Protein AF-A0A519GVX1-F1 (afdb_monomer)

Solvent-accessible surface area (backbone atoms only — not comparable to full-atom values): 22639 Å² total; per-residue (Å²): 142,79,84,81,79,79,85,72,70,82,74,83,69,56,98,83,60,52,58,26,37,29,51,47,57,59,73,76,91,38,44,67,41,54,50,31,50,43,53,43,35,50,73,73,62,33,38,70,44,66,89,63,99,80,67,61,100,68,69,56,72,67,56,58,52,56,52,53,74,68,34,62,33,37,33,38,46,47,58,36,72,45,60,69,58,54,94,96,49,95,58,20,61,56,57,53,54,54,64,73,36,76,87,39,61,39,41,38,40,34,43,46,89,49,95,74,45,32,69,69,32,51,56,49,52,51,53,52,68,73,39,92,79,48,54,76,46,76,33,72,50,38,68,56,43,30,53,54,50,49,54,49,52,53,50,53,50,52,55,47,56,63,46,66,74,49,86,86,66,102,66,78,98,63,61,54,58,75,80,72,95,61,80,91,76,96,49,66,65,61,38,50,55,50,48,55,47,60,70,37,85,83,44,36,29,36,30,38,33,35,65,87,90,48,48,51,66,58,50,50,41,52,44,48,48,53,42,34,75,73,70,42,45,40,30,41,25,75,35,82,85,60,90,49,44,84,51,50,62,57,43,45,24,54,38,70,70,50,78,86,77,83,83,62,64,62,68,58,56,44,38,63,71,37,32,88,36,63,30,41,40,34,38,34,56,41,57,87,36,56,87,32,45,62,60,56,52,47,46,42,69,70,5,82,46,33,29,37,44,32,24,22,68,55,84,81,86,51,94,62,57,41,79,42,80,50,66,70,80,83,72,78,78,90,72,86,80,93,76,91,76,90,77,85,87,85,89,83,86,88,84,89,81,90,79,87,86,83,83,88,77,82,88,78,92,77,83,89,88,81,135

Nearest PDB structures (foldseek):
  7dfv-assembly1_B  TM=3.657E-01  e=6.175E-07  Arabidopsis thaliana
  5v8s-assembly1_A  TM=5.474E-01  e=9.902E-03  Thermotoga maritima MSB8
  1vme-assembly1_B  TM=5.497E-01  e=1.050E-02  Thermotoga maritima
  3lk6-assembly1_A  TM=5.459E-01  e=1.113E-02  Bacillus subtilis
  7xoz-assembly1_B  TM=6.370E-01  e=5.758E-02  Arabidopsis thaliana

Radius of gyration: 28.65 Å; Cα contacts (8 Å, |Δi|>4): 470; chains: 1; bounding box: 69×92×84 Å

Foldseek 3Di:
DDDDDDPDQDDDDDPPDFAEEEEQDDAPPCVLQVVLLCVLCVVVVHHYDYDHDPPDPDDPPVVLLVSLVSHAAYEYEEEADQADADVVGPGHPNLVSVVSCPVHAYEYEYEPDRPRHDVVVVVSVVVVVVPPRYHYYYDHGNVRSNVVSNVVVVVVVVVVVVCSQPRDDCDPQQAQQRDDPDDDPPCPVVLVVVLVLVVDLLLQEEEAAEDPPLCLSVSLSVNQNVCRVVVAHEFEQECPVPPELVCSLVSLCVRLVHDDPPPDDSLVSSLVSQAPGLYEYEYEECANNLVNLVSVVVSCVSRSNHGYYYYYNDDSPDPSYDYDYRDHDDDPPPDDDDDDDDDDDDDDDDDDDDDDDDDDDDDDDDDDDDD

Sequence (371 aa):
MIIPMDAARPPIRTPDQRIRVFVSSTLKELEPERRAVRDVIERLRLAPVMFELGASAHPPRDLYRSYLAQSDIFVGVYWERYGWVAPNEDISGLEDEYHLSAGLPSLIYIKEPAPNREPRLQALLSRIRDDDRTSYKTFTGPDDLAELLAGDIATLLAERFDAGIIPNSPVPRGSGVPAPYSALIGREAEREEVDDLLAAPENRIVTLLGPGGVGKSRLAIEVATACAARGRHVAFAALESVSSPERVITAIARALGVRDTGDEPLERKVAAAVHDSDLLLVIDNMEHLLPATDTLVSLVTDAPRLQLLVTSRSPLRVRAERVYAVEPLPTPAAGSDDVTVASSGSRSTLHSMVRLSARCRSGRSRAPLTS

Mean predicted aligned error: 19.38 Å

Secondary structure (DSSP, 8-state):
--PPP--PPPP---TT-PPEEEEEE-TTTTHHHHHHHHHHHHHTT-EEE---TTS-SS--HHHHHHHHHT-SEEEEEESS------TT-SS-HHHHHHHHTTTS-EEEEEES--TT--HHHHHHHHHHHT-TTSEEEEESSHHHHHHHHHHHHHHHHHHHHHHHTS-----SS---PPPPSS---S-HHHHHHHHHHHHSTT--EEEEE--TTS-HHHHHHHHHHHHHHTT-EEEEEE-TT--SGGGHHHHHHHHTTPPP-SSS-HHHHHHHHHTTS-EEEEEE-GGG-GGGHHHHHHHHHH-TTEEEEEEESS----TTEEEEE-PPPPPPP--S------------------------------PPP--

Structure (mmCIF, N/CA/C/O backbone):
data_AF-A0A519GVX1-F1
#
_entry.id   AF-A0A519GVX1-F1
#
loop_
_atom_site.group_PDB
_atom_site.id
_atom_site.type_symbol
_atom_site.label_atom_id
_atom_site.label_alt_id
_atom_site.label_comp_id
_atom_site.label_asym_id
_atom_site.label_entity_id
_atom_site.label_seq_id
_atom_site.pdbx_PDB_ins_code
_atom_site.Cartn_x
_atom_site.Cartn_y
_atom_site.Cartn_z
_atom_site.occupancy
_atom_site.B_iso_or_equiv
_atom_site.auth_seq_id
_atom_site.auth_comp_id
_atom_site.auth_asym_id
_atom_site.auth_atom_id
_atom_site.pdbx_PDB_model_num
ATOM 1 N N . MET A 1 1 ? -21.261 -34.211 -0.130 1.00 36.16 1 MET A N 1
ATOM 2 C CA . MET A 1 1 ? -20.491 -33.616 0.981 1.00 36.16 1 MET A CA 1
ATOM 3 C C . MET A 1 1 ? -19.039 -33.607 0.541 1.00 36.16 1 MET A C 1
ATOM 5 O O . MET A 1 1 ? -18.399 -34.646 0.580 1.00 36.16 1 MET A O 1
ATOM 9 N N . ILE A 1 2 ? -18.586 -32.498 -0.040 1.00 31.56 2 ILE A N 1
ATOM 10 C CA . ILE A 1 2 ? -17.225 -32.342 -0.563 1.00 31.56 2 ILE A CA 1
ATOM 11 C C . ILE A 1 2 ? -16.683 -31.085 0.108 1.00 31.56 2 ILE A C 1
ATOM 13 O O . ILE A 1 2 ? -17.213 -29.998 -0.101 1.00 31.56 2 ILE A O 1
ATOM 17 N N . ILE A 1 3 ? -15.705 -31.275 0.987 1.00 31.64 3 ILE A N 1
ATOM 18 C CA . ILE A 1 3 ? -14.955 -30.209 1.652 1.00 31.64 3 ILE A CA 1
ATOM 19 C C . ILE A 1 3 ? -13.986 -29.654 0.596 1.00 31.64 3 ILE A C 1
ATOM 21 O O . ILE A 1 3 ? -13.198 -30.446 0.073 1.00 31.64 3 ILE A O 1
ATOM 25 N N . PRO A 1 4 ? -14.033 -28.364 0.213 1.00 35.16 4 PRO A N 1
ATOM 26 C CA . PRO A 1 4 ? -13.034 -27.823 -0.693 1.00 35.16 4 PRO A CA 1
ATOM 27 C C . PRO A 1 4 ? -11.717 -27.619 0.058 1.00 35.16 4 PRO A C 1
ATOM 29 O O . PRO A 1 4 ? -11.695 -27.212 1.220 1.00 35.16 4 PRO A O 1
ATOM 32 N N . MET A 1 5 ? -10.635 -27.973 -0.632 1.00 31.78 5 MET A N 1
ATOM 33 C CA . MET A 1 5 ? -9.272 -27.947 -0.130 1.00 31.78 5 MET A CA 1
ATOM 34 C C . MET A 1 5 ? -8.812 -26.534 0.230 1.00 31.78 5 MET A C 1
ATOM 36 O O . MET A 1 5 ? -9.075 -25.563 -0.475 1.00 31.78 5 MET A O 1
ATOM 40 N N . ASP A 1 6 ? -8.097 -26.515 1.345 1.00 31.17 6 ASP A N 1
ATOM 41 C CA . ASP A 1 6 ? -7.309 -25.460 1.963 1.00 31.17 6 ASP A CA 1
ATOM 42 C C . ASP A 1 6 ? -6.640 -24.508 0.951 1.00 31.17 6 ASP A C 1
ATOM 44 O O . ASP A 1 6 ? -5.798 -24.911 0.143 1.00 31.17 6 ASP A O 1
ATOM 48 N N . ALA A 1 7 ? -7.009 -23.225 1.007 1.00 33.72 7 ALA A N 1
ATOM 49 C CA . ALA A 1 7 ? -6.272 -22.151 0.355 1.00 33.72 7 ALA A CA 1
ATOM 50 C C . ALA A 1 7 ? -4.971 -21.943 1.1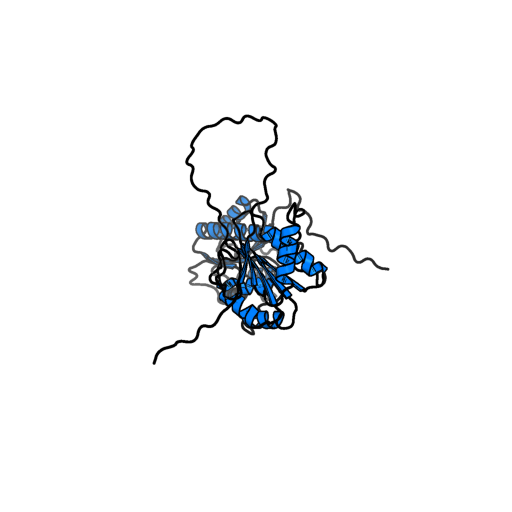41 1.00 33.72 7 ALA A C 1
ATOM 52 O O . ALA A 1 7 ? -4.904 -21.134 2.068 1.00 33.72 7 ALA A O 1
ATOM 53 N N . ALA A 1 8 ? -3.962 -22.743 0.798 1.00 30.81 8 ALA A N 1
ATOM 54 C CA . ALA A 1 8 ? -2.671 -22.768 1.462 1.00 30.81 8 ALA A CA 1
ATOM 55 C C . ALA A 1 8 ? -2.105 -21.347 1.625 1.00 30.81 8 ALA A C 1
ATOM 57 O O . ALA A 1 8 ? -1.844 -20.644 0.645 1.00 30.81 8 ALA A O 1
ATOM 58 N N . ARG A 1 9 ? -1.880 -20.940 2.882 1.00 30.73 9 ARG A N 1
ATOM 59 C CA . ARG A 1 9 ? -0.964 -19.840 3.217 1.00 30.73 9 ARG A CA 1
ATOM 60 C C . ARG A 1 9 ? 0.348 -20.044 2.445 1.00 30.73 9 ARG A C 1
ATOM 62 O O . ARG A 1 9 ? 0.789 -21.193 2.346 1.00 30.73 9 ARG A O 1
ATOM 69 N N . PRO A 1 10 ? 1.009 -18.982 1.944 1.00 40.16 10 PRO A N 1
ATOM 70 C CA . PRO A 1 10 ? 2.346 -19.142 1.390 1.00 40.16 10 PRO A CA 1
ATOM 71 C C . PRO A 1 10 ? 3.224 -19.821 2.455 1.00 40.16 10 PRO A C 1
ATOM 73 O O . PRO A 1 10 ? 3.198 -19.398 3.617 1.00 40.16 10 PRO A O 1
ATOM 76 N N . PRO A 1 11 ? 3.925 -20.914 2.108 1.00 40.06 11 PRO A N 1
ATOM 77 C CA . PRO A 1 11 ? 4.684 -21.686 3.077 1.00 40.06 11 PRO A CA 1
ATOM 78 C C . PRO A 1 11 ? 5.710 -20.775 3.747 1.00 40.06 11 PRO A C 1
ATOM 80 O O . PRO A 1 11 ? 6.379 -19.981 3.081 1.00 40.06 11 PRO A O 1
ATOM 83 N N . ILE A 1 12 ? 5.819 -20.887 5.073 1.00 41.97 12 ILE A N 1
ATOM 84 C CA . ILE A 1 12 ? 6.896 -20.254 5.832 1.00 41.97 12 ILE A CA 1
ATOM 85 C C . ILE A 1 12 ? 8.200 -20.729 5.199 1.00 41.97 12 ILE A C 1
ATOM 87 O O . ILE A 1 12 ? 8.496 -21.925 5.196 1.00 41.97 12 ILE A O 1
ATOM 91 N N . ARG A 1 13 ? 8.944 -19.787 4.619 1.00 52.72 13 ARG A N 1
ATOM 92 C CA . ARG A 1 13 ? 10.215 -20.086 3.978 1.00 52.72 13 ARG A CA 1
ATOM 93 C C . ARG A 1 13 ? 11.194 -20.564 5.032 1.00 52.72 13 ARG A C 1
ATOM 95 O O . ARG A 1 13 ? 11.419 -19.886 6.034 1.00 52.72 13 ARG A O 1
ATOM 102 N N . THR A 1 14 ? 11.748 -21.750 4.825 1.00 42.41 14 THR A N 1
ATOM 103 C CA . THR A 1 14 ? 12.835 -22.252 5.660 1.00 42.41 14 THR A CA 1
ATOM 104 C C . THR A 1 14 ? 14.059 -21.329 5.502 1.00 42.41 14 THR A C 1
ATOM 106 O O . THR A 1 14 ? 14.162 -20.625 4.494 1.00 42.41 14 THR A O 1
ATOM 109 N N . PRO A 1 15 ? 14.986 -21.263 6.477 1.00 43.53 15 PRO A N 1
ATOM 110 C CA . PRO A 1 15 ? 16.114 -20.313 6.466 1.00 43.53 15 PRO A CA 1
ATOM 111 C C . PRO A 1 15 ? 17.007 -20.352 5.206 1.00 43.53 15 PRO A C 1
ATOM 113 O O . PRO A 1 15 ? 17.762 -19.420 4.938 1.00 43.53 15 PRO A O 1
ATOM 116 N N . ASP A 1 16 ? 16.927 -21.431 4.432 1.00 52.19 16 ASP A N 1
ATOM 117 C CA . ASP A 1 16 ? 17.610 -21.694 3.166 1.00 52.19 16 ASP A CA 1
ATOM 118 C C . ASP A 1 16 ? 16.878 -21.152 1.917 1.00 52.19 16 ASP A C 1
ATOM 120 O O . ASP A 1 16 ? 17.484 -21.027 0.850 1.00 52.19 16 ASP A O 1
ATOM 124 N N . GLN A 1 17 ? 15.607 -20.755 2.029 1.00 63.53 17 GLN A N 1
ATOM 125 C CA . GLN A 1 17 ? 14.786 -20.265 0.916 1.00 63.53 17 GLN A CA 1
ATOM 126 C C . GLN A 1 17 ? 14.894 -18.742 0.751 1.00 63.53 17 GLN A C 1
ATOM 128 O O . GLN A 1 17 ? 14.001 -17.971 1.111 1.00 63.53 17 GLN A O 1
ATOM 133 N N . ARG A 1 18 ? 16.012 -18.297 0.170 1.00 75.25 18 ARG A N 1
ATOM 134 C CA . ARG A 1 18 ? 16.233 -16.884 -0.183 1.00 75.25 18 ARG A CA 1
ATOM 135 C C . ARG A 1 18 ? 15.222 -16.399 -1.224 1.00 75.25 18 ARG A C 1
ATOM 137 O O . ARG A 1 18 ? 14.835 -17.146 -2.120 1.00 75.25 18 ARG A O 1
ATOM 144 N N . ILE A 1 19 ? 14.839 -15.126 -1.127 1.00 83.94 19 ILE A N 1
ATOM 145 C CA . ILE A 1 19 ? 14.047 -14.431 -2.153 1.00 83.94 19 ILE A CA 1
ATOM 146 C C . ILE A 1 19 ? 14.836 -14.411 -3.459 1.00 83.94 19 ILE A C 1
ATOM 148 O O . ILE A 1 19 ? 16.012 -14.045 -3.464 1.00 83.94 19 ILE A O 1
ATOM 152 N N . ARG A 1 20 ? 14.198 -14.822 -4.553 1.00 86.12 20 ARG A N 1
ATOM 153 C CA . ARG A 1 20 ? 14.829 -14.971 -5.867 1.00 86.12 20 ARG A CA 1
ATOM 154 C C . ARG A 1 20 ? 14.534 -13.750 -6.729 1.00 86.12 20 ARG A C 1
ATOM 156 O O . ARG A 1 20 ? 13.374 -13.409 -6.938 1.00 86.12 20 ARG A O 1
ATOM 163 N N . VAL A 1 21 ? 15.574 -13.096 -7.228 1.00 89.62 21 VAL A N 1
ATOM 164 C CA . VAL A 1 21 ? 15.459 -11.876 -8.035 1.00 89.62 21 VAL A CA 1
ATOM 165 C C . VAL A 1 21 ? 15.867 -12.199 -9.464 1.00 89.62 21 VAL A C 1
ATOM 167 O O . VAL A 1 21 ? 17.042 -12.468 -9.719 1.00 89.62 21 VAL A O 1
ATOM 170 N N . PHE A 1 22 ? 14.906 -12.189 -10.387 1.00 90.19 22 PHE A N 1
ATOM 171 C CA . PHE A 1 22 ? 15.174 -12.386 -11.809 1.00 90.19 22 PHE A CA 1
ATOM 172 C C . PHE A 1 22 ? 15.691 -11.094 -12.431 1.00 90.19 22 PHE A C 1
ATOM 174 O O . PHE A 1 22 ? 15.047 -10.055 -12.298 1.00 90.19 22 PHE A O 1
ATOM 181 N N . VAL A 1 23 ? 16.825 -11.160 -13.129 1.00 91.56 23 VAL A N 1
ATOM 182 C CA . VAL A 1 23 ? 17.435 -9.998 -13.788 1.00 91.56 23 VAL A CA 1
ATOM 183 C C . VAL A 1 23 ? 17.390 -10.166 -15.306 1.00 91.56 23 VAL A C 1
ATOM 185 O O . VAL A 1 23 ? 18.215 -10.876 -15.892 1.00 91.56 23 VAL A O 1
ATOM 188 N N . SER A 1 24 ? 16.455 -9.453 -15.932 1.00 91.25 24 SER A N 1
ATOM 189 C CA . SER A 1 24 ? 16.318 -9.311 -17.382 1.00 91.25 24 SER A CA 1
ATOM 190 C C . SER A 1 24 ? 17.213 -8.172 -17.867 1.00 91.25 24 SER A C 1
ATOM 192 O O . SER A 1 24 ? 16.920 -6.996 -17.637 1.00 91.25 24 SER A O 1
ATOM 194 N N . SER A 1 25 ? 18.295 -8.500 -18.571 1.00 90.94 25 SER A N 1
ATOM 195 C CA . SER A 1 25 ? 19.071 -7.511 -19.326 1.00 90.94 25 SER A CA 1
ATOM 196 C C . SER A 1 25 ? 19.936 -8.155 -20.399 1.00 90.94 25 SER A C 1
ATOM 198 O O . SER A 1 25 ? 20.261 -9.343 -20.355 1.00 90.94 25 SER A O 1
ATOM 200 N N . THR A 1 26 ? 20.352 -7.354 -21.373 1.00 86.56 26 THR A N 1
ATOM 201 C CA . THR A 1 26 ? 21.316 -7.754 -22.401 1.00 86.56 26 THR A CA 1
ATOM 202 C C . THR A 1 26 ? 22.677 -8.099 -21.795 1.00 86.56 26 THR A C 1
ATOM 204 O O . THR A 1 26 ? 23.233 -7.334 -21.010 1.00 86.56 26 THR A O 1
ATOM 207 N N . LEU A 1 27 ? 23.262 -9.224 -22.216 1.00 80.88 27 LEU A N 1
ATOM 208 C CA . LEU A 1 27 ? 24.473 -9.772 -21.593 1.00 80.88 27 LEU A CA 1
ATOM 209 C C . LEU A 1 27 ? 25.743 -8.932 -21.806 1.00 80.88 27 LEU A C 1
ATOM 211 O O . LEU A 1 27 ? 26.524 -8.786 -20.875 1.00 80.88 27 LEU A O 1
ATOM 215 N N . LYS A 1 28 ? 25.974 -8.423 -23.026 1.00 82.88 28 LYS A N 1
ATOM 216 C CA . LYS A 1 28 ? 27.250 -7.777 -23.394 1.00 82.88 28 LYS A CA 1
ATOM 217 C C . LYS A 1 28 ? 27.303 -6.278 -23.096 1.00 82.88 28 LYS A C 1
ATOM 219 O O . LYS A 1 28 ? 28.329 -5.799 -22.640 1.00 82.88 28 LYS A O 1
ATOM 224 N N . GLU A 1 29 ? 26.241 -5.527 -23.390 1.00 90.75 29 GLU A N 1
ATOM 225 C CA . GLU A 1 29 ? 26.292 -4.053 -23.314 1.00 90.75 29 GLU A CA 1
ATOM 226 C C . GLU A 1 29 ? 26.189 -3.507 -21.881 1.00 90.75 29 GLU A C 1
ATOM 228 O O . GLU A 1 29 ? 26.616 -2.387 -21.626 1.00 90.75 29 GLU A O 1
ATOM 233 N N . LEU A 1 30 ? 25.637 -4.306 -20.962 1.00 91.69 30 LEU A N 1
ATOM 234 C CA . LEU A 1 30 ? 25.383 -3.951 -19.563 1.00 91.69 30 LEU A CA 1
ATOM 235 C C . LEU A 1 30 ? 26.229 -4.799 -18.599 1.00 91.69 30 LEU A C 1
ATOM 237 O O . LEU A 1 30 ? 25.808 -5.067 -17.478 1.00 91.69 30 LEU A O 1
ATOM 241 N N . GLU A 1 31 ? 27.390 -5.310 -19.021 1.00 91.69 31 GLU A N 1
ATOM 242 C CA . GLU A 1 31 ? 28.213 -6.181 -18.166 1.00 91.69 31 GLU A CA 1
ATOM 243 C C . GLU A 1 31 ? 28.589 -5.531 -16.811 1.00 91.69 31 GLU A C 1
ATOM 245 O O . GLU A 1 31 ? 28.398 -6.187 -15.778 1.00 91.69 31 GLU A O 1
ATOM 250 N N . PRO A 1 32 ? 29.059 -4.265 -16.753 1.00 92.69 32 PRO A N 1
ATOM 251 C CA . PRO A 1 32 ? 29.350 -3.594 -15.482 1.00 92.69 32 PRO A CA 1
ATOM 252 C C . PRO A 1 32 ? 28.109 -3.445 -14.594 1.00 92.69 32 PRO A C 1
ATOM 254 O O . PRO A 1 32 ? 28.158 -3.724 -13.397 1.00 92.69 32 PRO A O 1
ATOM 257 N N . GLU A 1 33 ? 26.978 -3.067 -15.184 1.00 95.69 33 GLU A N 1
ATOM 258 C CA . GLU A 1 33 ? 25.699 -2.897 -14.498 1.00 95.69 33 GLU A CA 1
ATOM 259 C C . GLU A 1 33 ? 25.165 -4.225 -13.959 1.00 95.69 33 GLU A C 1
ATOM 261 O O . GLU A 1 33 ? 24.709 -4.301 -12.823 1.00 95.69 33 GLU A O 1
ATOM 266 N N . ARG A 1 34 ? 25.273 -5.307 -14.736 1.00 93.56 34 ARG A N 1
ATOM 267 C CA . ARG A 1 34 ? 24.879 -6.659 -14.314 1.00 93.56 34 ARG A CA 1
ATOM 268 C C . ARG A 1 34 ? 25.686 -7.130 -13.111 1.00 93.56 34 ARG A C 1
ATOM 270 O O . ARG A 1 34 ? 25.129 -7.779 -12.227 1.00 93.56 34 ARG A O 1
ATOM 277 N N . ARG A 1 35 ? 26.982 -6.813 -13.068 1.00 93.31 35 ARG A N 1
ATOM 278 C CA . ARG A 1 35 ? 27.839 -7.106 -11.913 1.00 93.31 35 ARG A CA 1
ATOM 279 C C . ARG A 1 35 ? 27.369 -6.335 -10.680 1.00 93.31 35 ARG A C 1
ATOM 281 O O . ARG A 1 35 ? 27.120 -6.953 -9.655 1.00 93.31 35 ARG A O 1
ATOM 288 N N . ALA A 1 36 ? 27.135 -5.031 -10.820 1.00 93.31 36 ALA A N 1
ATOM 289 C CA . ALA A 1 36 ? 26.637 -4.190 -9.734 1.00 93.31 36 ALA A CA 1
ATOM 290 C C . ALA A 1 36 ? 25.276 -4.673 -9.190 1.00 93.31 36 ALA A C 1
ATOM 292 O O . ALA A 1 36 ? 25.090 -4.790 -7.980 1.00 93.31 36 ALA A O 1
ATOM 293 N N . VAL A 1 37 ? 24.345 -5.037 -10.079 1.00 94.62 37 VAL A N 1
ATOM 294 C CA . VAL A 1 37 ? 23.036 -5.609 -9.721 1.00 94.62 37 VAL A CA 1
ATOM 295 C C . VAL A 1 37 ? 23.199 -6.899 -8.916 1.00 94.62 37 VAL A C 1
ATOM 297 O O . VAL A 1 37 ? 22.565 -7.061 -7.873 1.00 94.62 37 VAL A O 1
ATOM 300 N N . ARG A 1 38 ? 24.068 -7.812 -9.365 1.00 91.69 38 ARG A N 1
ATOM 301 C CA . ARG A 1 38 ? 24.362 -9.056 -8.642 1.00 91.69 38 ARG A CA 1
ATOM 302 C C . ARG A 1 38 ? 24.904 -8.776 -7.245 1.00 91.69 38 ARG A C 1
ATOM 304 O O . ARG A 1 38 ? 24.375 -9.322 -6.280 1.00 91.69 38 ARG A O 1
ATOM 311 N N . ASP A 1 39 ? 25.908 -7.909 -7.146 1.00 92.38 39 ASP A N 1
ATOM 312 C CA . ASP A 1 39 ? 26.566 -7.579 -5.882 1.00 92.38 39 ASP A CA 1
ATOM 313 C C . ASP A 1 39 ? 25.559 -7.008 -4.869 1.00 92.38 39 ASP A C 1
ATOM 315 O O . ASP A 1 39 ? 25.577 -7.373 -3.692 1.00 92.38 39 ASP A O 1
ATOM 319 N N . VAL A 1 40 ? 24.621 -6.167 -5.321 1.00 93.50 40 VAL A N 1
ATOM 320 C CA . VAL A 1 40 ? 23.525 -5.647 -4.486 1.00 93.50 40 VAL A CA 1
ATOM 321 C C . VAL A 1 40 ? 22.614 -6.769 -3.989 1.00 93.50 40 VAL A C 1
ATOM 323 O O . VAL A 1 40 ? 22.359 -6.853 -2.785 1.00 93.50 40 VAL A O 1
ATOM 326 N N . ILE A 1 41 ? 22.136 -7.634 -4.887 1.00 91.00 41 ILE A N 1
ATOM 327 C CA . ILE A 1 41 ? 21.220 -8.735 -4.551 1.00 91.00 41 ILE A CA 1
ATOM 328 C C . ILE A 1 41 ? 21.877 -9.681 -3.531 1.00 91.00 41 ILE A C 1
ATOM 330 O O . ILE A 1 41 ? 21.260 -10.049 -2.527 1.00 91.00 41 ILE A O 1
ATOM 334 N N . GLU A 1 42 ? 23.148 -10.030 -3.733 1.00 89.62 42 GLU A N 1
ATOM 335 C CA . GLU A 1 42 ? 23.906 -10.902 -2.829 1.00 89.62 42 GLU A CA 1
ATOM 336 C C . GLU A 1 42 ? 24.204 -10.237 -1.476 1.00 89.62 42 GLU A C 1
ATOM 338 O O . GLU A 1 42 ? 24.106 -10.885 -0.422 1.00 89.62 42 GLU A O 1
ATOM 343 N N . ARG A 1 43 ? 24.513 -8.933 -1.474 1.00 92.44 43 ARG A N 1
ATOM 344 C CA . ARG A 1 43 ? 24.715 -8.132 -0.255 1.00 92.44 43 ARG A CA 1
ATOM 345 C C . ARG A 1 43 ? 23.450 -8.071 0.597 1.00 92.44 43 ARG A C 1
ATOM 347 O O . ARG A 1 43 ? 23.546 -8.165 1.819 1.00 92.44 43 ARG A O 1
ATOM 354 N N . LEU A 1 44 ? 22.279 -8.009 -0.036 1.00 88.44 44 LEU A N 1
ATOM 355 C CA . LEU A 1 44 ? 20.967 -8.084 0.618 1.00 88.44 44 LEU A CA 1
ATOM 356 C C . LEU A 1 44 ? 20.553 -9.516 1.006 1.00 88.44 44 LEU A C 1
ATOM 358 O O . LEU A 1 44 ? 19.443 -9.724 1.487 1.00 88.44 44 LEU A O 1
ATOM 362 N N . ARG A 1 45 ? 21.439 -10.510 0.834 1.00 88.38 45 ARG A N 1
ATOM 363 C CA . ARG A 1 45 ? 21.190 -11.936 1.125 1.00 88.38 45 ARG A CA 1
ATOM 364 C C . ARG A 1 45 ? 20.041 -12.546 0.315 1.00 88.38 45 ARG A C 1
ATOM 366 O O . ARG A 1 45 ? 19.466 -13.555 0.722 1.00 88.38 45 ARG A O 1
ATOM 373 N N . LEU A 1 46 ? 19.756 -11.988 -0.855 1.00 89.19 46 LEU A N 1
ATOM 374 C CA . LEU A 1 46 ? 18.806 -12.527 -1.822 1.00 89.19 46 LEU A CA 1
ATOM 375 C C . LEU A 1 46 ? 19.544 -13.443 -2.818 1.00 89.19 46 LEU A C 1
ATOM 377 O O . LEU A 1 46 ? 20.773 -13.549 -2.800 1.00 89.19 46 LEU A O 1
ATOM 381 N N . ALA A 1 47 ? 18.800 -14.163 -3.653 1.00 87.94 47 ALA A N 1
ATOM 382 C CA . ALA A 1 47 ? 19.342 -15.060 -4.668 1.00 87.94 47 ALA A CA 1
ATOM 383 C C . ALA A 1 47 ? 19.215 -14.423 -6.064 1.00 87.94 47 ALA A C 1
ATOM 385 O O . ALA A 1 47 ? 18.090 -14.310 -6.562 1.00 87.94 47 ALA A O 1
ATOM 386 N N . PRO A 1 48 ? 20.322 -14.018 -6.713 1.00 86.94 48 PRO A N 1
ATOM 387 C CA . PRO A 1 48 ? 20.270 -13.520 -8.082 1.00 86.94 48 PRO A CA 1
ATOM 388 C C . PRO A 1 48 ? 19.974 -14.668 -9.049 1.00 86.94 48 PRO A C 1
ATOM 390 O O . PRO A 1 48 ? 20.591 -15.732 -8.996 1.00 86.94 48 PRO A O 1
ATOM 393 N N . VAL A 1 49 ? 19.030 -14.439 -9.954 1.00 85.88 49 VAL A N 1
ATOM 394 C CA . VAL A 1 49 ? 18.676 -15.345 -11.044 1.00 85.88 49 VAL A CA 1
ATOM 395 C C . VAL A 1 49 ? 18.942 -14.601 -12.343 1.00 85.88 49 VAL A C 1
ATOM 397 O O . VAL A 1 49 ? 18.164 -13.751 -12.768 1.00 85.88 49 VAL A O 1
ATOM 400 N N . MET A 1 50 ? 20.096 -14.874 -12.946 1.00 82.94 50 MET A N 1
ATOM 401 C CA . MET A 1 50 ? 20.548 -14.164 -14.135 1.00 82.94 50 MET A CA 1
ATOM 402 C C . MET A 1 50 ? 21.431 -15.052 -15.009 1.00 82.94 50 MET A C 1
ATOM 404 O O . MET A 1 50 ? 22.198 -15.866 -14.502 1.00 82.94 50 MET A O 1
ATOM 408 N N . PHE A 1 51 ? 21.344 -14.884 -16.327 1.00 73.69 51 PHE A N 1
ATOM 409 C CA . PHE A 1 51 ? 22.161 -15.650 -17.268 1.00 73.69 51 PHE A CA 1
ATOM 410 C C . PHE A 1 51 ? 23.601 -15.136 -17.346 1.00 73.69 51 PHE A C 1
ATOM 412 O O . PHE A 1 51 ? 23.853 -13.931 -17.343 1.00 73.69 51 PHE A O 1
ATOM 419 N N . GLU A 1 52 ? 24.561 -16.045 -17.453 1.00 62.78 52 GLU A N 1
ATOM 420 C CA . GLU A 1 52 ? 25.971 -15.699 -17.630 1.00 62.78 52 GLU A CA 1
ATOM 421 C C . GLU A 1 52 ? 26.438 -16.016 -19.048 1.00 62.78 52 GLU A C 1
ATOM 423 O O . GLU A 1 52 ? 25.993 -16.978 -19.680 1.00 62.78 52 GLU A O 1
ATOM 428 N N . LEU A 1 53 ? 27.356 -15.188 -19.551 1.00 52.25 53 LEU A N 1
ATOM 429 C CA . LEU A 1 53 ? 28.073 -15.439 -20.796 1.00 52.25 53 LEU A CA 1
ATOM 430 C C . LEU A 1 53 ? 28.878 -16.742 -20.647 1.00 52.25 53 LEU A C 1
ATOM 432 O O . LEU A 1 53 ? 29.942 -16.746 -20.039 1.00 52.25 53 LEU A O 1
ATOM 436 N N . GLY A 1 54 ? 28.361 -17.848 -21.191 1.00 48.91 54 GLY A N 1
ATOM 437 C CA . GLY A 1 54 ? 29.063 -19.140 -21.224 1.00 48.91 54 GLY A CA 1
ATOM 438 C C . GLY A 1 54 ? 28.181 -20.382 -21.065 1.00 48.91 54 GLY A C 1
ATOM 439 O O . GLY A 1 54 ? 28.595 -21.467 -21.466 1.00 48.91 54 GLY A O 1
ATOM 440 N N . ALA A 1 55 ? 26.954 -20.251 -20.554 1.00 43.12 55 ALA A N 1
ATOM 441 C CA . ALA A 1 55 ? 26.033 -21.376 -20.380 1.00 43.12 55 ALA A CA 1
ATOM 442 C C . ALA A 1 55 ? 25.099 -21.526 -21.598 1.00 43.12 55 ALA A C 1
ATOM 444 O O . ALA A 1 55 ? 23.932 -21.160 -21.549 1.00 43.12 55 ALA A O 1
ATOM 445 N N . SER A 1 56 ? 25.630 -22.088 -22.690 1.00 43.59 56 SER A N 1
ATOM 446 C CA . SER A 1 56 ? 24.954 -22.295 -23.988 1.00 43.59 56 SER A CA 1
ATOM 447 C C . SER A 1 56 ? 24.603 -21.005 -24.741 1.00 43.59 56 SER A C 1
ATOM 449 O O . SER A 1 56 ? 24.099 -20.041 -24.181 1.00 43.59 56 SER A O 1
ATOM 451 N N . ALA A 1 57 ? 24.862 -20.984 -26.053 1.00 42.56 57 ALA A N 1
ATOM 452 C CA . ALA A 1 57 ? 24.686 -19.793 -26.893 1.00 42.56 57 ALA A CA 1
ATOM 453 C C . ALA A 1 57 ? 23.255 -19.219 -26.869 1.00 42.56 57 ALA A C 1
ATOM 455 O O . ALA A 1 57 ? 23.082 -18.035 -27.131 1.00 42.56 57 ALA A O 1
ATOM 456 N N . HIS A 1 58 ? 22.260 -20.042 -26.522 1.00 51.38 58 HIS A N 1
ATOM 457 C CA . HIS A 1 58 ? 20.865 -19.654 -26.342 1.00 51.38 58 HIS A CA 1
ATOM 458 C C . HIS A 1 58 ? 20.245 -20.602 -25.300 1.00 51.38 58 HIS A C 1
ATOM 460 O O . HIS A 1 58 ? 20.052 -21.777 -25.623 1.00 51.38 58 HIS A O 1
ATOM 466 N N . PRO A 1 59 ? 19.986 -20.183 -24.049 1.00 50.84 59 PRO A N 1
ATOM 467 C CA . PRO A 1 59 ? 19.246 -21.027 -23.121 1.00 50.84 59 PRO A CA 1
ATOM 468 C C . PRO A 1 59 ? 17.837 -21.281 -23.699 1.00 50.84 59 PRO A C 1
ATOM 470 O O . PRO A 1 59 ? 17.173 -20.321 -24.093 1.00 50.84 59 PRO A O 1
ATOM 473 N N . PRO A 1 60 ? 17.380 -22.546 -23.803 1.00 56.69 60 PRO A N 1
ATOM 474 C CA . PRO A 1 60 ? 16.024 -22.883 -24.234 1.00 56.69 60 PRO A CA 1
ATOM 475 C C . PRO A 1 60 ? 14.977 -22.044 -23.499 1.00 56.69 60 PRO A C 1
ATOM 477 O O . PRO A 1 60 ? 15.111 -21.846 -22.291 1.00 56.69 60 PRO A O 1
ATOM 480 N N . ARG A 1 61 ? 13.922 -21.591 -24.192 1.00 60.38 61 ARG A N 1
ATOM 481 C CA . ARG A 1 61 ? 12.882 -20.737 -23.585 1.00 60.38 61 ARG A CA 1
ATOM 482 C C . ARG A 1 61 ? 12.299 -21.295 -22.288 1.00 60.38 61 ARG A C 1
ATOM 484 O O . ARG A 1 61 ? 11.965 -20.559 -21.362 1.00 60.38 61 ARG A O 1
ATOM 491 N N . ASP A 1 62 ? 12.248 -22.615 -22.205 1.00 57.88 62 ASP A N 1
ATOM 492 C CA . ASP A 1 62 ? 11.761 -23.354 -21.047 1.00 57.88 62 ASP A CA 1
ATOM 493 C C . ASP A 1 62 ? 12.603 -23.110 -19.782 1.00 57.88 62 ASP A C 1
ATOM 495 O O . ASP A 1 62 ? 12.064 -23.093 -18.676 1.00 57.88 62 ASP A O 1
ATOM 499 N N . LEU A 1 63 ? 13.909 -22.848 -19.924 1.00 60.84 63 LEU A N 1
ATOM 500 C CA . LEU A 1 63 ? 14.807 -22.590 -18.797 1.00 60.84 63 LEU A CA 1
ATOM 501 C C . LEU A 1 63 ? 14.547 -21.226 -18.156 1.00 60.84 63 LEU A C 1
ATOM 503 O O . LEU A 1 63 ? 14.339 -21.185 -16.943 1.00 60.84 63 LEU A O 1
ATOM 507 N N . TYR A 1 64 ? 14.485 -20.124 -18.917 1.00 62.84 64 TYR A N 1
ATOM 508 C CA . TYR A 1 64 ? 14.161 -18.828 -18.301 1.00 62.84 64 TYR A CA 1
ATOM 509 C C . TYR A 1 64 ? 12.722 -18.787 -17.796 1.00 62.84 64 TYR A C 1
ATOM 511 O O . TYR A 1 64 ? 12.496 -18.256 -16.715 1.00 62.84 64 TYR A O 1
ATOM 519 N N . ARG A 1 65 ? 11.765 -19.425 -18.488 1.00 67.00 65 ARG A N 1
ATOM 520 C CA . ARG A 1 65 ? 10.387 -19.573 -17.991 1.00 67.00 65 ARG A CA 1
ATOM 521 C C . ARG A 1 65 ? 10.348 -20.273 -16.638 1.00 67.00 65 ARG A C 1
ATOM 523 O O . ARG A 1 65 ? 9.669 -19.800 -15.731 1.00 67.00 65 ARG A O 1
ATOM 530 N N . SER A 1 66 ? 11.112 -21.355 -16.476 1.00 63.97 66 SER A N 1
ATOM 531 C CA . SER A 1 66 ? 11.200 -22.075 -15.201 1.00 63.97 66 SER A CA 1
ATOM 532 C C . SER A 1 66 ? 11.829 -21.229 -14.089 1.00 63.97 66 SER A C 1
ATOM 534 O O . SER A 1 66 ? 11.346 -21.239 -12.958 1.00 63.97 66 SER A O 1
ATOM 536 N N . TYR A 1 67 ? 12.868 -20.455 -14.409 1.00 68.81 67 TYR A N 1
ATOM 537 C CA . TYR A 1 67 ? 13.547 -19.583 -13.456 1.00 68.81 67 TYR A CA 1
ATOM 538 C C . TYR A 1 67 ? 12.706 -18.370 -13.062 1.00 68.81 67 TYR A C 1
ATOM 540 O O . TYR A 1 67 ? 12.654 -18.017 -11.883 1.00 68.81 67 TYR A O 1
ATOM 548 N N . LEU A 1 68 ? 12.015 -17.765 -14.021 1.00 71.81 68 LEU A N 1
ATOM 549 C CA . LEU A 1 68 ? 11.124 -16.636 -13.806 1.00 71.81 68 LEU A CA 1
ATOM 550 C C . LEU A 1 68 ? 9.900 -17.054 -12.981 1.00 71.81 68 LEU A C 1
ATOM 552 O O . LEU A 1 68 ? 9.560 -16.369 -12.024 1.00 71.81 68 LEU A O 1
ATOM 556 N N . ALA A 1 69 ? 9.304 -18.218 -13.264 1.00 69.06 69 ALA A N 1
ATOM 557 C CA . ALA A 1 69 ? 8.179 -18.756 -12.492 1.00 69.06 69 ALA A CA 1
ATOM 558 C C . ALA A 1 69 ? 8.529 -19.047 -11.021 1.00 69.06 69 ALA A C 1
ATOM 560 O O . ALA A 1 69 ? 7.653 -19.051 -10.161 1.00 69.06 69 ALA A O 1
ATOM 561 N N . GLN A 1 70 ? 9.807 -19.302 -10.730 1.00 67.69 70 GLN A N 1
ATOM 562 C CA 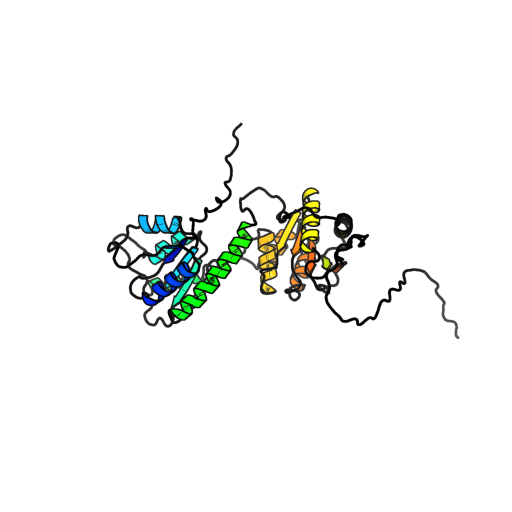. GLN A 1 70 ? 10.311 -19.497 -9.369 1.00 67.69 70 GLN A CA 1
ATOM 563 C C . GLN A 1 70 ? 10.786 -18.193 -8.717 1.00 67.69 70 GLN A C 1
ATOM 565 O O . GLN A 1 70 ? 11.147 -18.206 -7.542 1.00 67.69 70 GLN A O 1
ATOM 570 N N . SER A 1 71 ? 10.843 -17.090 -9.466 1.00 80.56 71 SER A N 1
ATOM 571 C CA . SER A 1 71 ? 11.341 -15.810 -8.974 1.00 80.56 71 SER A CA 1
ATOM 572 C C . SER A 1 71 ? 10.268 -15.026 -8.227 1.00 80.56 71 SER A C 1
ATOM 574 O O . SER A 1 71 ? 9.072 -15.190 -8.440 1.00 80.56 71 SER A O 1
ATOM 576 N N . ASP A 1 72 ? 10.718 -14.169 -7.319 1.00 83.00 72 ASP A N 1
ATOM 577 C CA . ASP A 1 72 ? 9.875 -13.383 -6.423 1.00 83.00 72 ASP A CA 1
ATOM 578 C C . ASP A 1 72 ? 9.769 -11.916 -6.817 1.00 83.00 72 ASP A C 1
ATOM 580 O O . ASP A 1 72 ? 8.821 -11.244 -6.407 1.00 83.00 72 ASP A O 1
ATOM 584 N N . ILE A 1 73 ? 10.784 -11.424 -7.526 1.00 88.25 73 ILE A N 1
ATOM 585 C CA . ILE A 1 73 ? 10.954 -10.041 -7.963 1.00 88.25 73 ILE A CA 1
ATOM 586 C C . ILE A 1 73 ? 11.529 -10.086 -9.376 1.00 88.25 73 ILE A C 1
ATOM 588 O O . ILE A 1 73 ? 12.433 -10.882 -9.654 1.00 88.25 73 ILE A O 1
ATOM 592 N N . PHE A 1 74 ? 11.022 -9.220 -10.246 1.00 91.00 74 PHE A N 1
ATOM 593 C CA . PHE A 1 74 ? 11.562 -8.990 -11.576 1.00 91.00 74 PHE A CA 1
ATOM 594 C C . PHE A 1 74 ? 12.321 -7.663 -11.619 1.00 91.00 74 PHE A C 1
ATOM 596 O O . PHE A 1 74 ? 11.815 -6.626 -11.189 1.00 91.00 74 PHE A O 1
ATOM 603 N N . VAL A 1 75 ? 13.537 -7.693 -12.155 1.00 93.56 75 VAL A N 1
ATOM 604 C CA . VAL A 1 75 ? 14.365 -6.511 -12.387 1.00 93.56 75 VAL A CA 1
ATOM 605 C C . VAL A 1 75 ? 14.720 -6.453 -13.866 1.00 93.56 75 VAL A C 1
ATOM 607 O O . VAL A 1 75 ? 15.421 -7.328 -14.375 1.00 93.56 75 VAL A O 1
ATOM 610 N N . GLY A 1 76 ? 14.254 -5.415 -14.553 1.00 93.19 76 GLY A N 1
ATOM 611 C CA . GLY A 1 76 ? 14.627 -5.117 -15.934 1.00 93.19 76 GLY A CA 1
ATOM 612 C C . GLY A 1 76 ? 15.690 -4.026 -15.976 1.00 93.19 76 GLY A C 1
ATOM 613 O O . GLY A 1 76 ? 15.494 -2.957 -15.404 1.00 93.19 76 GLY A O 1
ATOM 614 N N . VAL A 1 77 ? 16.809 -4.272 -16.657 1.00 95.31 77 VAL A N 1
ATOM 615 C CA . VAL A 1 77 ? 17.848 -3.258 -16.899 1.00 95.31 77 VAL A CA 1
ATOM 616 C C . VAL A 1 77 ? 18.066 -3.133 -18.402 1.00 95.31 77 VAL A C 1
ATOM 618 O O . VAL A 1 77 ? 18.467 -4.099 -19.053 1.00 95.31 77 VAL A O 1
ATOM 621 N N . TYR A 1 78 ? 17.802 -1.953 -18.960 1.00 94.62 78 TYR A N 1
ATOM 622 C CA . TYR A 1 78 ? 17.793 -1.727 -20.408 1.00 94.62 78 TYR A CA 1
ATOM 623 C C . TYR A 1 78 ? 18.641 -0.515 -20.801 1.00 94.62 78 TYR A C 1
ATOM 625 O O . TYR A 1 78 ? 18.703 0.468 -20.063 1.00 94.62 78 TYR A O 1
ATOM 633 N N . TRP A 1 79 ? 19.271 -0.552 -21.978 1.00 94.88 79 TRP A N 1
ATOM 634 C CA . TRP A 1 79 ? 20.026 0.590 -22.499 1.00 94.88 79 TRP A CA 1
ATOM 635 C C . TRP A 1 79 ? 19.725 0.885 -23.967 1.00 94.88 79 TRP A C 1
ATOM 637 O O . TRP A 1 79 ? 18.902 1.766 -24.240 1.00 94.88 79 TRP A O 1
ATOM 647 N N . GLU A 1 80 ? 20.367 0.177 -24.900 1.00 94.38 80 GLU A N 1
ATOM 648 C CA . GLU A 1 80 ? 20.251 0.470 -26.334 1.00 94.38 80 GLU A CA 1
ATOM 649 C C . GLU A 1 80 ? 19.645 -0.683 -27.129 1.00 94.38 80 GLU A C 1
ATOM 651 O O . GLU A 1 80 ? 18.867 -0.421 -28.047 1.00 94.38 80 GLU A O 1
ATOM 656 N N . ARG A 1 81 ? 19.929 -1.943 -26.787 1.00 93.69 81 ARG A N 1
ATOM 657 C CA . ARG A 1 81 ? 19.556 -3.067 -27.655 1.00 93.69 81 ARG A CA 1
ATOM 658 C C . ARG A 1 81 ? 18.318 -3.806 -27.180 1.00 93.69 81 ARG A C 1
ATOM 660 O O . ARG A 1 81 ? 18.186 -4.164 -26.014 1.00 93.69 81 ARG A O 1
ATOM 667 N N . TYR A 1 82 ? 17.440 -4.136 -28.124 1.00 88.25 82 TYR A N 1
ATOM 668 C CA . TYR A 1 82 ? 16.226 -4.917 -27.878 1.00 88.25 82 TYR A CA 1
ATOM 669 C C . TYR A 1 82 ? 16.515 -6.395 -27.573 1.00 88.25 82 TYR A C 1
ATOM 671 O O . TYR A 1 82 ? 15.651 -7.121 -27.082 1.00 88.25 82 TYR A O 1
ATOM 679 N N . GLY A 1 83 ? 17.739 -6.847 -27.839 1.00 84.00 83 GLY A N 1
ATOM 680 C CA . GLY A 1 83 ? 18.130 -8.243 -27.717 1.00 84.00 83 GLY A CA 1
ATOM 681 C C . GLY A 1 83 ? 17.890 -9.026 -29.005 1.00 84.00 83 GLY A C 1
ATOM 682 O O . GLY A 1 83 ? 17.349 -8.528 -29.991 1.00 84.00 83 GLY A O 1
ATOM 683 N N . TRP A 1 84 ? 18.363 -10.267 -29.015 1.00 79.25 84 TRP A N 1
ATOM 684 C CA . TRP A 1 84 ? 18.246 -11.140 -30.176 1.00 79.25 84 TRP A CA 1
ATOM 685 C C . TRP A 1 84 ? 16.852 -11.776 -30.247 1.00 79.25 84 TRP A C 1
ATOM 687 O O . TRP A 1 84 ? 16.287 -12.148 -29.218 1.00 79.25 84 TRP A O 1
ATOM 697 N N . VAL A 1 85 ? 16.318 -11.895 -31.464 1.00 79.94 85 VAL A N 1
ATOM 698 C CA . VAL A 1 85 ? 15.055 -12.578 -31.770 1.00 79.94 85 VAL A CA 1
ATOM 699 C C . VAL A 1 85 ? 15.398 -13.860 -32.518 1.00 79.94 85 VAL A C 1
ATOM 701 O O . VAL A 1 85 ? 16.094 -13.804 -33.537 1.00 79.94 85 VAL A O 1
ATOM 704 N N . ALA A 1 86 ? 14.961 -15.009 -32.003 1.00 70.94 86 ALA A N 1
ATOM 705 C CA . ALA A 1 86 ? 15.301 -16.290 -32.606 1.00 70.94 86 ALA A CA 1
ATOM 706 C C . ALA A 1 86 ? 14.564 -16.516 -33.938 1.00 70.94 86 ALA A C 1
ATOM 708 O O . ALA A 1 86 ? 13.476 -15.972 -34.148 1.00 70.94 86 ALA A O 1
ATOM 709 N N . PRO A 1 87 ? 15.102 -17.354 -34.845 1.00 65.88 87 PRO A N 1
ATOM 710 C CA . PRO A 1 87 ? 14.348 -17.816 -36.002 1.00 65.88 87 PRO A CA 1
ATOM 711 C C . PRO A 1 87 ? 13.057 -18.500 -35.527 1.00 65.88 87 PRO A C 1
ATOM 713 O O . PRO A 1 87 ? 13.124 -19.430 -34.723 1.00 65.88 87 PRO A O 1
ATOM 716 N N . ASN A 1 88 ? 11.909 -18.056 -36.049 1.00 75.56 88 ASN A N 1
ATOM 717 C CA . ASN A 1 88 ? 10.542 -18.457 -35.664 1.00 75.56 88 ASN A CA 1
ATOM 718 C C . ASN A 1 88 ? 9.955 -17.771 -34.417 1.00 75.56 88 ASN A C 1
ATOM 720 O O . ASN A 1 88 ? 8.929 -18.221 -33.907 1.00 75.56 88 ASN A O 1
ATOM 724 N N . GLU A 1 89 ? 10.564 -16.691 -33.932 1.00 73.56 89 GLU A N 1
ATOM 725 C CA . GLU A 1 89 ? 10.005 -15.877 -32.852 1.00 73.56 89 GLU A CA 1
ATOM 726 C C . GLU A 1 89 ? 9.717 -14.452 -33.324 1.00 73.56 89 GLU A C 1
ATOM 728 O O . GLU A 1 89 ? 10.453 -13.887 -34.131 1.00 73.56 89 GLU A O 1
ATOM 733 N N . ASP A 1 90 ? 8.651 -13.859 -32.788 1.00 80.81 90 ASP A N 1
ATOM 734 C CA . ASP A 1 90 ? 8.257 -12.490 -33.132 1.00 80.81 90 ASP A CA 1
ATOM 735 C C . ASP A 1 90 ? 8.881 -11.442 -32.200 1.00 80.81 90 ASP A C 1
ATOM 737 O O . ASP A 1 90 ? 9.024 -10.277 -32.581 1.00 80.81 90 ASP A O 1
ATOM 741 N N . ILE A 1 91 ? 9.278 -11.848 -30.990 1.00 83.38 91 ILE A N 1
ATOM 742 C CA . ILE A 1 91 ? 9.756 -10.979 -29.905 1.00 83.38 91 ILE A CA 1
ATOM 743 C C . ILE A 1 91 ? 11.090 -11.469 -29.341 1.00 83.38 91 ILE A C 1
ATOM 745 O O . ILE A 1 91 ? 11.412 -12.654 -29.435 1.00 83.38 91 ILE A O 1
ATOM 749 N N . SER A 1 92 ? 11.876 -10.558 -28.762 1.00 84.62 92 SER A N 1
ATOM 750 C CA . SER A 1 92 ? 13.148 -10.917 -28.128 1.00 84.62 92 SER A CA 1
ATOM 751 C C . SER A 1 92 ? 12.934 -11.599 -26.779 1.00 84.62 92 SER A C 1
ATOM 753 O O . SER A 1 92 ? 11.863 -11.499 -26.176 1.00 84.62 92 SER A O 1
ATOM 755 N N . GLY A 1 93 ? 13.990 -12.235 -26.265 1.00 79.69 93 GLY A N 1
ATOM 756 C CA . GLY A 1 93 ? 13.984 -12.780 -24.905 1.00 79.69 93 GLY A CA 1
ATOM 757 C C . GLY A 1 93 ? 13.643 -11.733 -23.838 1.00 79.69 93 GLY A C 1
ATOM 758 O O . GLY A 1 93 ? 12.916 -12.052 -22.911 1.00 79.69 93 GLY A O 1
ATOM 759 N N . LEU A 1 94 ? 14.068 -10.473 -24.007 1.00 85.69 94 LEU A N 1
ATOM 760 C CA . LEU A 1 94 ? 13.764 -9.397 -23.051 1.00 85.69 94 LEU A CA 1
ATOM 761 C C . LEU A 1 94 ? 12.268 -9.064 -23.000 1.00 85.69 94 LEU A C 1
ATOM 763 O O . LEU A 1 94 ? 11.724 -8.831 -21.923 1.00 85.69 94 LEU A O 1
ATOM 767 N N . GLU A 1 95 ? 11.607 -9.019 -24.160 1.00 85.00 95 GLU A N 1
ATOM 768 C CA . GLU A 1 95 ? 10.166 -8.764 -24.217 1.00 85.00 95 GLU A CA 1
ATOM 769 C C . GLU A 1 95 ? 9.365 -9.967 -23.707 1.00 85.00 95 GLU A C 1
ATOM 771 O O . GLU A 1 95 ? 8.402 -9.776 -22.967 1.00 85.00 95 GLU A O 1
ATOM 776 N N . ASP A 1 96 ? 9.775 -11.199 -24.035 1.00 81.06 96 ASP A N 1
ATOM 777 C CA . ASP A 1 96 ? 9.114 -12.401 -23.503 1.00 81.06 96 ASP A CA 1
ATOM 778 C C . ASP A 1 96 ? 9.266 -12.487 -21.973 1.00 81.06 96 ASP A C 1
ATOM 780 O O . ASP A 1 96 ? 8.288 -12.734 -21.272 1.00 81.06 96 ASP A O 1
ATOM 784 N N . GLU A 1 97 ? 10.461 -12.215 -21.435 1.00 83.25 97 GLU A N 1
ATOM 785 C CA . GLU A 1 97 ? 10.729 -12.165 -19.990 1.00 83.25 97 GLU A CA 1
ATOM 786 C C . GLU A 1 97 ? 9.851 -11.129 -19.272 1.00 83.25 97 GLU A C 1
ATOM 788 O O . GLU A 1 97 ? 9.271 -11.449 -18.234 1.00 83.25 97 GLU A O 1
ATOM 793 N N . TYR A 1 98 ? 9.701 -9.925 -19.837 1.00 84.69 98 TYR A N 1
ATOM 794 C CA . TYR A 1 98 ? 8.828 -8.886 -19.280 1.00 84.69 98 TYR A CA 1
ATOM 795 C C . TYR A 1 98 ? 7.342 -9.278 -19.325 1.00 84.69 98 TYR A C 1
ATOM 797 O O . TYR A 1 98 ? 6.626 -9.135 -18.337 1.00 84.69 98 TYR A O 1
ATOM 805 N N . HIS A 1 99 ? 6.853 -9.830 -20.439 1.00 83.88 99 HIS A N 1
ATOM 806 C CA . HIS A 1 99 ? 5.459 -10.282 -20.517 1.00 83.88 99 HIS A CA 1
ATOM 807 C C . HIS A 1 99 ? 5.152 -11.379 -19.491 1.00 83.88 99 HIS A C 1
ATOM 809 O O . HIS A 1 99 ? 4.097 -11.374 -18.852 1.00 83.88 99 HIS A O 1
ATOM 815 N N . LEU A 1 100 ? 6.081 -12.314 -19.306 1.00 77.62 100 LEU A N 1
ATOM 816 C CA . LEU A 1 100 ? 5.930 -13.402 -18.347 1.00 77.62 100 LEU A CA 1
ATOM 817 C C . LEU A 1 100 ? 6.048 -12.929 -16.887 1.00 77.62 100 LEU A C 1
ATOM 819 O O . LEU A 1 100 ? 5.601 -13.639 -15.984 1.00 77.62 100 LEU A O 1
ATOM 823 N N . SER A 1 101 ? 6.601 -11.737 -16.633 1.00 78.44 101 SER A N 1
ATOM 824 C CA . SER A 1 101 ? 6.730 -11.168 -15.290 1.00 78.44 101 SER A CA 1
ATOM 825 C C . SER A 1 101 ? 5.489 -10.409 -14.812 1.00 78.44 101 SER A C 1
ATOM 827 O O . SER A 1 101 ? 5.508 -9.889 -13.701 1.00 78.44 101 SER A O 1
ATOM 829 N N . ALA A 1 102 ? 4.387 -10.376 -15.574 1.00 72.94 102 ALA A N 1
ATOM 830 C CA . ALA A 1 102 ? 3.178 -9.589 -15.276 1.00 72.94 102 ALA A CA 1
ATOM 831 C C . ALA A 1 102 ? 2.508 -9.864 -13.903 1.00 72.94 102 ALA A C 1
ATOM 833 O O . ALA A 1 102 ? 1.626 -9.111 -13.471 1.00 72.94 102 ALA A O 1
ATOM 834 N N . GLY A 1 103 ? 2.891 -10.939 -13.205 1.00 68.94 103 GLY A N 1
ATOM 835 C CA . GLY A 1 103 ? 2.458 -11.266 -11.838 1.00 68.94 103 GLY A CA 1
ATOM 836 C C . GLY A 1 103 ? 3.464 -10.919 -10.733 1.00 68.94 103 GLY A C 1
ATOM 837 O O . GLY A 1 103 ? 3.135 -11.060 -9.557 1.00 68.94 103 GLY A O 1
ATOM 838 N N . LEU A 1 104 ? 4.674 -10.482 -11.087 1.00 75.00 104 LEU A N 1
ATOM 839 C CA . LEU A 1 104 ? 5.764 -10.192 -10.161 1.00 75.00 104 LEU A CA 1
ATOM 840 C C . LEU A 1 104 ? 5.898 -8.681 -9.917 1.00 75.00 104 LEU A C 1
ATOM 842 O O . LEU A 1 104 ? 5.760 -7.890 -10.856 1.00 75.00 104 LEU A O 1
ATOM 846 N N . PRO A 1 105 ? 6.240 -8.263 -8.685 1.00 82.69 105 PRO A N 1
ATOM 847 C CA . PRO A 1 105 ? 6.769 -6.928 -8.438 1.00 82.69 105 PRO A CA 1
ATOM 848 C C . PRO A 1 105 ? 7.940 -6.645 -9.386 1.00 82.69 105 PRO A C 1
ATOM 850 O O . PRO A 1 105 ? 8.896 -7.424 -9.432 1.00 82.69 105 PRO A O 1
ATOM 853 N N . SER A 1 106 ? 7.838 -5.559 -10.154 1.00 86.94 106 SER A N 1
ATOM 854 C CA . SER A 1 106 ? 8.761 -5.249 -11.247 1.00 86.94 106 SER A CA 1
ATOM 855 C C . SER A 1 106 ? 9.448 -3.900 -11.026 1.00 86.94 106 SER A C 1
ATOM 857 O O . SER A 1 106 ? 8.787 -2.883 -10.800 1.00 86.94 106 SER A O 1
ATOM 859 N N . LEU A 1 107 ? 10.779 -3.897 -11.100 1.00 90.06 107 LEU A N 1
ATOM 860 C CA . LEU A 1 107 ? 11.632 -2.707 -11.025 1.00 90.06 107 LEU A CA 1
ATOM 861 C C . LEU A 1 107 ? 12.377 -2.551 -12.353 1.00 90.06 107 LEU A C 1
ATOM 863 O O . LEU A 1 107 ? 13.089 -3.469 -12.764 1.00 90.06 107 LEU A O 1
ATOM 867 N N . ILE A 1 108 ? 12.213 -1.418 -13.034 1.00 92.06 108 ILE A N 1
ATOM 868 C CA . ILE A 1 108 ? 12.778 -1.187 -14.367 1.00 92.06 108 ILE A CA 1
ATOM 869 C C . ILE A 1 108 ? 13.727 0.004 -14.341 1.00 92.06 108 ILE A C 1
ATOM 871 O O . ILE A 1 108 ? 13.348 1.126 -14.000 1.00 92.06 108 ILE A O 1
ATOM 875 N N . TYR A 1 109 ? 14.958 -0.252 -14.773 1.00 93.56 109 TYR A N 1
ATOM 876 C CA . TYR A 1 109 ? 16.050 0.707 -14.817 1.00 93.56 109 TYR A CA 1
ATOM 877 C C . TYR A 1 109 ? 16.526 0.903 -16.248 1.00 93.56 109 TYR A C 1
ATOM 879 O O . TYR A 1 109 ? 16.851 -0.058 -16.950 1.00 93.56 109 TYR A O 1
ATOM 887 N N . ILE A 1 110 ? 16.595 2.155 -16.685 1.00 93.31 110 ILE A N 1
ATOM 888 C CA . ILE A 1 110 ? 16.972 2.500 -18.054 1.00 93.31 110 ILE A CA 1
ATOM 889 C C . ILE A 1 110 ? 18.189 3.402 -18.055 1.00 93.31 110 ILE A C 1
ATOM 891 O O . ILE A 1 110 ? 18.178 4.496 -17.494 1.00 93.31 110 ILE A O 1
ATOM 895 N N . LYS A 1 111 ? 19.245 2.938 -18.715 1.00 94.19 111 LYS A N 1
ATOM 896 C CA . LYS A 1 111 ? 20.486 3.688 -18.813 1.00 94.19 111 LYS A CA 1
ATOM 897 C C . LYS A 1 111 ? 20.322 4.862 -19.772 1.00 94.19 111 LYS A C 1
ATOM 899 O O . LYS A 1 111 ? 19.813 4.699 -20.887 1.00 94.19 111 LYS A O 1
ATOM 904 N N . GLU A 1 112 ? 20.798 6.026 -19.354 1.00 91.69 112 GLU A N 1
ATOM 905 C CA . GLU A 1 112 ? 20.913 7.229 -20.172 1.00 91.69 112 GLU A CA 1
ATOM 906 C C . GLU A 1 112 ? 22.334 7.815 -20.082 1.00 91.69 112 GLU A C 1
ATOM 908 O O . GLU A 1 112 ? 22.983 7.698 -19.043 1.00 91.69 112 GLU A O 1
ATOM 913 N N . PRO A 1 113 ? 22.842 8.450 -21.156 1.00 92.69 113 PRO A N 1
ATOM 914 C CA . PRO A 1 113 ? 22.200 8.653 -22.459 1.00 92.69 113 PRO A CA 1
ATOM 915 C C . PRO A 1 113 ? 22.181 7.377 -23.323 1.00 92.69 113 PRO A C 1
ATOM 917 O O . PRO A 1 113 ? 23.016 6.491 -23.161 1.00 92.69 113 PRO A O 1
ATOM 920 N N . ALA A 1 114 ? 21.232 7.291 -24.260 1.00 91.50 114 ALA A N 1
ATOM 921 C CA . ALA A 1 114 ? 21.061 6.149 -25.170 1.00 91.50 114 ALA A CA 1
ATOM 922 C C . ALA A 1 114 ? 20.894 6.615 -26.633 1.00 91.50 114 ALA A C 1
ATOM 924 O O . ALA A 1 114 ? 19.796 6.521 -27.191 1.00 91.50 114 ALA A O 1
ATOM 925 N N . PRO A 1 115 ? 21.944 7.200 -27.241 1.00 91.25 115 PRO A N 1
ATOM 926 C CA . PRO A 1 115 ? 21.868 7.790 -28.578 1.00 91.25 115 PRO A CA 1
ATOM 927 C C . PRO A 1 115 ? 21.500 6.796 -29.688 1.00 91.25 115 PRO A C 1
ATOM 929 O O . PRO A 1 115 ? 20.924 7.217 -30.687 1.00 91.25 115 PRO A O 1
ATOM 932 N N . ASN A 1 116 ? 21.795 5.502 -29.528 1.00 93.56 116 ASN A N 1
ATOM 933 C CA . ASN A 1 116 ? 21.539 4.482 -30.551 1.00 93.56 116 ASN A CA 1
ATOM 934 C C . ASN A 1 116 ? 20.477 3.461 -30.123 1.00 93.56 116 ASN A C 1
ATOM 936 O O . ASN A 1 116 ? 20.514 2.311 -30.563 1.00 93.56 116 ASN A O 1
ATOM 940 N N . ARG A 1 117 ? 19.531 3.854 -29.258 1.00 94.75 117 ARG A N 1
ATOM 941 C CA . ARG A 1 117 ? 18.473 2.946 -28.801 1.00 94.75 117 ARG A CA 1
ATOM 942 C C . ARG A 1 117 ? 17.662 2.399 -29.978 1.00 94.75 117 ARG A C 1
ATOM 944 O O . ARG A 1 117 ? 17.093 3.150 -30.766 1.00 94.75 117 ARG A O 1
ATOM 951 N N . GLU A 1 118 ? 17.586 1.075 -30.072 1.00 95.25 118 GLU A N 1
ATOM 952 C CA . GLU A 1 118 ? 16.874 0.383 -31.139 1.00 95.25 118 GLU A CA 1
ATOM 953 C C . GLU A 1 118 ? 15.362 0.696 -31.082 1.00 95.25 118 GLU A C 1
ATOM 955 O O . GLU A 1 118 ? 14.761 0.630 -30.002 1.00 95.25 118 GLU A O 1
ATOM 960 N N . PRO A 1 119 ? 14.693 0.953 -32.226 1.00 93.94 119 PRO A N 1
ATOM 961 C CA . PRO A 1 119 ? 13.276 1.331 -32.245 1.00 93.94 119 PRO A CA 1
ATOM 962 C C . PRO A 1 119 ? 12.342 0.310 -31.584 1.00 93.94 119 PRO A C 1
ATOM 964 O O . PRO A 1 119 ? 11.357 0.685 -30.952 1.00 93.94 119 PRO A O 1
ATOM 967 N N . ARG A 1 120 ? 12.655 -0.990 -31.691 1.00 92.56 120 ARG A N 1
ATOM 968 C CA . ARG A 1 120 ? 11.861 -2.053 -31.048 1.00 92.56 120 ARG A CA 1
ATOM 969 C C . ARG A 1 120 ? 11.970 -2.007 -29.525 1.00 92.56 120 ARG A C 1
ATOM 971 O O . ARG A 1 120 ? 10.957 -2.166 -28.850 1.00 92.56 120 ARG A O 1
ATOM 978 N N . LEU A 1 121 ? 13.161 -1.722 -28.987 1.00 92.38 121 LEU A N 1
ATOM 979 C CA . LEU A 1 121 ? 13.328 -1.500 -27.551 1.00 92.38 121 LEU A CA 1
ATOM 980 C C . LEU A 1 121 ? 12.585 -0.243 -27.120 1.00 92.38 121 LEU A C 1
ATOM 982 O O . LEU A 1 121 ? 11.881 -0.276 -26.122 1.00 92.38 121 LEU A O 1
ATOM 986 N N . GLN A 1 122 ? 12.681 0.843 -27.885 1.00 91.00 122 GLN A N 1
ATOM 987 C CA . GLN A 1 122 ? 11.942 2.064 -27.578 1.00 91.00 122 GLN A CA 1
ATOM 988 C C . GLN A 1 122 ? 10.426 1.816 -27.517 1.00 91.00 122 GLN A C 1
ATOM 990 O O . GLN A 1 122 ? 9.785 2.259 -26.569 1.00 91.00 122 GLN A O 1
ATOM 995 N N . ALA A 1 123 ? 9.869 1.038 -28.450 1.00 89.81 123 ALA A N 1
ATOM 996 C CA . ALA A 1 123 ? 8.460 0.645 -28.430 1.00 89.81 123 ALA A CA 1
ATOM 997 C C . ALA A 1 123 ? 8.091 -0.244 -27.225 1.00 89.81 123 ALA A C 1
ATOM 999 O O . ALA A 1 123 ? 6.992 -0.125 -26.683 1.00 89.81 123 ALA A O 1
ATOM 1000 N N . LEU A 1 124 ? 8.988 -1.133 -26.785 1.00 88.50 124 LEU A N 1
ATOM 1001 C CA . LEU A 1 124 ? 8.811 -1.883 -25.539 1.00 88.50 124 LEU A CA 1
ATOM 1002 C C . LEU A 1 124 ? 8.814 -0.942 -24.325 1.00 88.50 124 LEU A C 1
ATOM 1004 O O . LEU A 1 124 ? 7.879 -0.980 -23.538 1.00 88.50 124 LEU A O 1
ATOM 1008 N N . LEU A 1 125 ? 9.808 -0.059 -24.199 1.00 88.00 125 LEU A N 1
ATOM 1009 C CA . LEU A 1 125 ? 9.922 0.868 -23.069 1.00 88.00 125 LEU A CA 1
ATOM 1010 C C . LEU A 1 125 ? 8.745 1.849 -22.986 1.00 88.00 125 LEU A C 1
ATOM 1012 O O . LEU A 1 125 ? 8.315 2.171 -21.883 1.00 88.00 125 LEU A O 1
ATOM 1016 N N . SER A 1 126 ? 8.206 2.298 -24.124 1.00 85.75 126 SER A N 1
ATOM 1017 C CA . SER A 1 126 ? 6.971 3.091 -24.159 1.00 85.75 126 SER A CA 1
ATOM 1018 C C . SER A 1 126 ? 5.794 2.313 -23.572 1.00 85.75 126 SER A C 1
ATOM 1020 O O . SER A 1 126 ? 5.134 2.825 -22.679 1.00 85.75 126 SER A O 1
ATOM 1022 N N . ARG A 1 127 ? 5.597 1.048 -23.974 1.00 82.88 127 ARG A N 1
ATOM 1023 C CA . ARG A 1 127 ? 4.549 0.187 -23.395 1.00 82.88 127 ARG A CA 1
ATOM 1024 C C . ARG A 1 127 ? 4.743 -0.050 -21.897 1.00 82.88 127 ARG A C 1
ATOM 1026 O O . ARG A 1 127 ? 3.769 -0.019 -21.163 1.00 82.88 127 ARG A O 1
ATOM 1033 N N . ILE A 1 128 ? 5.985 -0.256 -21.449 1.00 80.31 128 ILE A N 1
ATOM 1034 C CA . ILE A 1 128 ? 6.313 -0.412 -20.022 1.00 80.31 128 ILE A CA 1
ATOM 1035 C C . ILE A 1 128 ? 5.978 0.866 -19.247 1.00 80.31 128 ILE A C 1
ATOM 1037 O O . ILE A 1 128 ? 5.477 0.793 -18.132 1.00 80.31 128 ILE A O 1
ATOM 1041 N N . ARG A 1 129 ? 6.273 2.040 -19.819 1.00 74.19 129 ARG A N 1
ATOM 1042 C CA . ARG A 1 129 ? 5.981 3.338 -19.197 1.00 74.19 129 ARG A CA 1
ATOM 1043 C C . ARG A 1 129 ? 4.477 3.608 -19.103 1.00 74.19 129 ARG A C 1
ATOM 1045 O O . ARG A 1 129 ? 4.064 4.261 -18.154 1.00 74.19 129 ARG A O 1
ATOM 1052 N N . ASP A 1 130 ? 3.699 3.110 -20.058 1.00 68.25 130 ASP A N 1
ATOM 1053 C CA . ASP A 1 130 ? 2.238 3.227 -20.068 1.00 68.25 130 ASP A CA 1
ATOM 1054 C C . ASP A 1 130 ? 1.550 2.173 -19.163 1.00 68.25 130 ASP A C 1
ATOM 1056 O O . ASP A 1 130 ? 0.337 2.231 -18.962 1.00 68.25 130 ASP A O 1
ATOM 1060 N N . ASP A 1 131 ? 2.304 1.215 -18.602 1.00 61.97 131 ASP A N 1
ATOM 1061 C CA . ASP A 1 131 ? 1.832 0.232 -17.618 1.00 61.97 131 ASP A CA 1
ATOM 1062 C C . ASP A 1 131 ? 2.124 0.733 -16.186 1.00 61.97 131 ASP A C 1
ATOM 1064 O O . ASP A 1 131 ? 3.234 0.594 -15.663 1.00 61.97 131 ASP A O 1
ATOM 1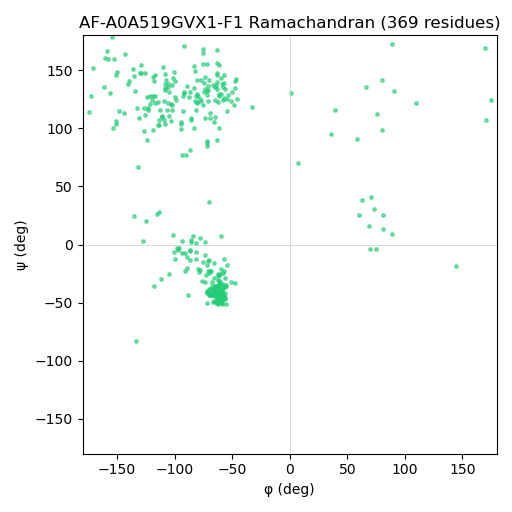068 N N . ASP A 1 132 ? 1.107 1.302 -15.527 1.00 49.38 132 ASP A N 1
ATOM 1069 C CA . ASP A 1 132 ? 1.136 1.934 -14.185 1.00 49.38 132 ASP A CA 1
ATOM 1070 C C . ASP A 1 132 ? 1.561 1.007 -13.016 1.00 49.38 132 ASP A C 1
ATOM 1072 O O . ASP A 1 132 ? 1.489 1.367 -11.837 1.00 49.38 132 ASP A O 1
ATOM 1076 N N . ARG A 1 133 ? 2.000 -0.220 -13.308 1.00 50.09 133 ARG A N 1
ATOM 1077 C CA . ARG A 1 133 ? 2.366 -1.252 -12.326 1.00 50.09 133 ARG A CA 1
ATOM 1078 C C . ARG A 1 133 ? 3.851 -1.278 -11.965 1.00 50.09 133 ARG A C 1
ATOM 1080 O O . ARG A 1 133 ? 4.233 -2.033 -11.070 1.00 50.09 133 ARG A O 1
ATOM 1087 N N . THR A 1 134 ? 4.686 -0.500 -12.653 1.00 58.22 134 THR A N 1
ATOM 1088 C CA . THR A 1 134 ? 6.137 -0.718 -12.673 1.00 58.22 134 THR A CA 1
ATOM 1089 C C . THR A 1 134 ? 6.921 0.518 -12.232 1.00 58.22 134 THR A C 1
ATOM 1091 O O . THR A 1 134 ? 6.761 1.597 -12.797 1.00 58.22 134 THR A O 1
ATOM 1094 N N . SER A 1 135 ? 7.817 0.374 -11.245 1.00 65.50 135 SER A N 1
ATOM 1095 C CA . SER A 1 135 ? 8.743 1.455 -10.873 1.00 65.50 135 SER A CA 1
ATOM 1096 C C . SER A 1 135 ? 9.753 1.653 -12.004 1.00 65.50 135 SER A C 1
ATOM 1098 O O . SER A 1 135 ? 10.590 0.784 -12.246 1.00 65.50 135 SER A O 1
ATOM 1100 N N . TYR A 1 136 ? 9.634 2.768 -12.724 1.00 77.94 136 TYR A N 1
ATOM 1101 C CA . TYR A 1 136 ? 10.486 3.141 -13.853 1.00 77.94 136 TYR A CA 1
ATOM 1102 C C . TYR A 1 136 ? 11.479 4.216 -13.407 1.00 77.94 136 TYR A C 1
ATOM 1104 O O . TYR A 1 136 ? 11.071 5.305 -12.994 1.00 77.94 136 TYR A O 1
ATOM 1112 N N . LYS A 1 137 ? 12.783 3.950 -13.529 1.00 86.44 137 LYS A N 1
ATOM 1113 C CA . LYS A 1 137 ? 13.843 4.918 -13.207 1.00 86.44 137 LYS A CA 1
ATOM 1114 C C . LYS A 1 137 ? 14.943 4.936 -14.257 1.00 86.44 137 LYS A C 1
ATOM 1116 O O . LYS A 1 137 ? 15.233 3.932 -14.903 1.00 86.44 137 LYS A O 1
ATOM 1121 N N . THR A 1 138 ? 15.575 6.091 -14.410 1.00 89.88 138 THR A N 1
ATOM 1122 C CA . THR A 1 138 ? 16.755 6.263 -15.261 1.00 89.88 138 THR A CA 1
ATOM 1123 C C . THR A 1 138 ? 18.024 6.264 -14.421 1.00 89.88 138 THR A C 1
ATOM 1125 O O . THR A 1 138 ? 17.996 6.739 -13.289 1.00 89.88 138 THR A O 1
ATOM 1128 N N . PHE A 1 139 ? 19.129 5.773 -14.978 1.00 93.75 139 PHE A N 1
ATOM 1129 C CA . PHE A 1 139 ? 20.443 5.775 -14.328 1.00 93.75 139 PHE A CA 1
ATOM 1130 C C . PHE A 1 139 ? 21.553 6.045 -15.349 1.00 93.75 139 PHE A C 1
ATOM 1132 O O . PHE A 1 139 ? 21.343 5.910 -16.555 1.00 93.75 139 PHE A O 1
ATOM 1139 N N . THR A 1 140 ? 22.744 6.407 -14.881 1.00 90.62 140 THR A N 1
ATOM 1140 C CA . THR A 1 140 ? 23.875 6.777 -15.759 1.00 90.62 140 THR A CA 1
ATOM 1141 C C . THR A 1 140 ? 25.035 5.782 -15.732 1.00 90.62 140 THR A C 1
ATOM 1143 O O . THR A 1 140 ? 25.714 5.586 -16.744 1.00 90.62 140 THR A O 1
ATOM 1146 N N . GLY A 1 141 ? 25.244 5.100 -14.604 1.00 90.62 141 GLY A N 1
ATOM 1147 C CA . GLY A 1 141 ? 26.345 4.158 -14.417 1.00 90.62 141 GLY A CA 1
ATOM 1148 C C . GLY A 1 141 ? 26.069 3.079 -13.366 1.00 90.62 141 GLY A C 1
ATOM 1149 O O . GLY A 1 141 ? 25.002 3.067 -12.752 1.00 90.62 141 GLY A O 1
ATOM 1150 N N . PRO A 1 142 ? 27.022 2.155 -13.156 1.00 93.06 142 PRO A N 1
ATOM 1151 C CA . PRO A 1 142 ? 26.830 0.987 -12.297 1.00 93.06 142 PRO A CA 1
ATOM 1152 C C . PRO A 1 142 ? 26.635 1.332 -10.813 1.00 93.06 142 PRO A C 1
ATOM 1154 O O . PRO A 1 142 ? 25.824 0.683 -10.159 1.00 93.06 142 PRO A O 1
ATOM 1157 N N . ASP A 1 143 ? 27.323 2.350 -10.289 1.00 91.44 143 ASP A N 1
ATOM 1158 C CA . ASP A 1 143 ? 27.196 2.749 -8.877 1.00 91.44 143 ASP A CA 1
ATOM 1159 C C . ASP A 1 143 ? 25.827 3.382 -8.585 1.00 91.44 143 ASP A C 1
ATOM 1161 O O . ASP A 1 143 ? 25.164 3.024 -7.615 1.00 91.44 143 ASP A O 1
ATOM 1165 N N . ASP A 1 144 ? 25.377 4.258 -9.485 1.00 91.56 144 ASP A N 1
ATOM 1166 C CA . ASP A 1 144 ? 24.050 4.885 -9.469 1.00 91.56 144 ASP A CA 1
ATOM 1167 C C . ASP A 1 144 ? 22.940 3.819 -9.532 1.00 91.56 144 ASP A C 1
ATOM 1169 O O . ASP A 1 144 ? 22.044 3.770 -8.687 1.00 91.56 144 ASP A O 1
ATOM 1173 N N . LEU A 1 145 ? 23.069 2.856 -10.454 1.00 94.62 145 LEU A N 1
ATOM 1174 C CA . LEU A 1 145 ? 22.165 1.708 -10.526 1.00 94.62 145 LEU A CA 1
ATOM 1175 C C . LEU A 1 145 ? 22.153 0.893 -9.225 1.00 94.62 145 LEU A C 1
ATOM 1177 O O . LEU A 1 145 ? 21.091 0.448 -8.792 1.00 94.62 145 LEU A O 1
ATOM 1181 N N . ALA A 1 146 ? 23.314 0.678 -8.604 1.00 92.00 146 ALA A N 1
ATOM 1182 C CA . ALA A 1 146 ? 23.417 -0.102 -7.378 1.00 92.00 146 ALA A CA 1
ATOM 1183 C C . ALA A 1 146 ? 22.718 0.575 -6.190 1.00 92.00 146 ALA A C 1
ATOM 1185 O O . ALA A 1 146 ? 22.079 -0.110 -5.387 1.00 92.00 146 ALA A O 1
ATOM 1186 N N . GLU A 1 147 ? 22.833 1.899 -6.074 1.00 87.69 147 GLU A N 1
ATOM 1187 C CA . GLU A 1 147 ? 22.167 2.684 -5.034 1.00 87.69 147 GLU A CA 1
ATOM 1188 C C . GLU A 1 147 ? 20.644 2.661 -5.213 1.00 87.69 147 GLU A C 1
ATOM 1190 O O . GLU A 1 147 ? 19.917 2.300 -4.281 1.00 87.69 147 GLU A O 1
ATOM 1195 N N . LEU A 1 148 ? 20.172 2.940 -6.433 1.00 87.19 148 LEU A N 1
ATOM 1196 C CA . LEU A 1 148 ? 18.750 2.906 -6.776 1.00 87.19 148 LEU A CA 1
ATOM 1197 C C . LEU A 1 148 ? 18.140 1.523 -6.517 1.00 87.19 148 LEU A C 1
ATOM 1199 O O . LEU A 1 148 ? 17.113 1.413 -5.845 1.00 87.19 148 LEU A O 1
ATOM 1203 N N . LEU A 1 149 ? 18.797 0.465 -6.999 1.00 92.00 149 LEU A N 1
ATOM 1204 C CA . LEU A 1 149 ? 18.331 -0.909 -6.833 1.00 92.00 149 LEU A CA 1
ATOM 1205 C C . LEU A 1 149 ? 18.258 -1.316 -5.359 1.00 92.00 149 LEU A C 1
ATOM 1207 O O . LEU A 1 149 ? 17.287 -1.944 -4.942 1.00 92.00 149 LEU A O 1
ATOM 1211 N N . ALA A 1 150 ? 19.276 -0.977 -4.564 1.00 89.25 150 ALA A N 1
ATOM 1212 C CA . ALA A 1 150 ? 19.301 -1.329 -3.149 1.00 89.25 150 ALA A CA 1
ATOM 1213 C C . ALA A 1 150 ? 18.149 -0.664 -2.381 1.00 89.25 150 ALA A C 1
ATOM 1215 O O . ALA A 1 150 ? 17.478 -1.335 -1.594 1.00 89.25 150 ALA A O 1
ATOM 1216 N N . GLY A 1 151 ? 17.902 0.626 -2.633 1.00 85.38 151 GLY A N 1
ATOM 1217 C CA . GLY A 1 151 ? 16.799 1.364 -2.015 1.00 85.38 151 GLY A CA 1
ATOM 1218 C C . GLY A 1 151 ? 15.426 0.822 -2.416 1.00 85.38 151 GLY A C 1
ATOM 1219 O O . GLY A 1 151 ? 14.555 0.637 -1.563 1.00 85.38 151 GLY A O 1
ATOM 1220 N N . ASP A 1 152 ? 15.244 0.496 -3.694 1.00 86.81 152 ASP A N 1
ATOM 1221 C CA . ASP A 1 152 ? 13.965 0.001 -4.208 1.00 86.81 152 ASP A CA 1
ATOM 1222 C C . ASP A 1 152 ? 13.655 -1.418 -3.743 1.00 86.81 152 ASP A C 1
ATOM 1224 O O . ASP A 1 152 ? 12.529 -1.691 -3.333 1.00 86.81 152 ASP A O 1
ATOM 1228 N N . ILE A 1 153 ? 14.645 -2.316 -3.729 1.00 87.88 153 ILE A N 1
ATOM 1229 C CA . ILE A 1 153 ? 14.465 -3.657 -3.162 1.00 87.88 153 ILE A CA 1
ATOM 1230 C C . ILE A 1 153 ? 14.142 -3.555 -1.670 1.00 87.88 153 ILE A C 1
ATOM 1232 O O . ILE A 1 153 ? 13.240 -4.247 -1.206 1.00 87.88 153 ILE A O 1
ATOM 1236 N N . ALA A 1 154 ? 14.833 -2.700 -0.910 1.00 84.62 154 ALA A N 1
ATOM 1237 C CA . ALA A 1 154 ? 14.534 -2.518 0.509 1.00 84.62 154 ALA A CA 1
ATOM 1238 C C . ALA A 1 154 ? 13.095 -2.022 0.730 1.00 84.62 154 ALA A C 1
ATOM 1240 O O . ALA A 1 154 ? 12.392 -2.559 1.585 1.00 84.62 154 ALA A O 1
ATOM 1241 N N . THR A 1 155 ? 12.645 -1.061 -0.081 1.00 81.94 155 THR A N 1
ATOM 1242 C CA . THR A 1 155 ? 11.274 -0.530 -0.042 1.00 81.94 155 THR A CA 1
ATOM 1243 C C . THR A 1 155 ? 10.252 -1.614 -0.377 1.00 81.94 155 THR A C 1
ATOM 1245 O O . THR A 1 155 ? 9.327 -1.849 0.391 1.00 81.94 155 THR A O 1
ATOM 1248 N N . LEU A 1 156 ? 10.464 -2.350 -1.469 1.00 82.56 156 LEU A N 1
ATOM 1249 C CA . LEU A 1 156 ? 9.593 -3.440 -1.913 1.00 82.56 156 LEU A CA 1
ATOM 1250 C C . LEU A 1 156 ? 9.498 -4.551 -0.862 1.00 82.56 156 LEU A C 1
ATOM 1252 O O . LEU A 1 156 ? 8.419 -5.078 -0.596 1.00 82.56 156 LEU A O 1
ATOM 1256 N N . LEU A 1 157 ? 10.624 -4.923 -0.249 1.00 81.81 157 LEU A N 1
ATOM 1257 C CA . LEU A 1 157 ? 10.635 -5.915 0.820 1.00 81.81 157 LEU A CA 1
ATOM 1258 C C . LEU A 1 157 ? 9.891 -5.412 2.056 1.00 81.81 157 LEU A C 1
ATOM 1260 O O . LEU A 1 157 ? 9.119 -6.186 2.613 1.00 81.81 157 LEU A O 1
ATOM 1264 N N . ALA A 1 158 ? 10.069 -4.148 2.451 1.00 73.12 158 ALA A N 1
ATOM 1265 C CA . ALA A 1 158 ? 9.316 -3.546 3.550 1.00 73.12 158 ALA A CA 1
ATOM 1266 C C . ALA A 1 158 ? 7.802 -3.583 3.273 1.00 73.12 158 ALA A C 1
ATOM 1268 O O . ALA A 1 158 ? 7.060 -4.172 4.055 1.00 73.12 158 ALA A O 1
ATOM 1269 N N . GLU A 1 159 ? 7.365 -3.116 2.098 1.00 70.62 159 GLU A N 1
ATOM 1270 C CA . GLU A 1 159 ? 5.959 -3.172 1.673 1.00 70.62 159 GLU A CA 1
ATOM 1271 C C . GLU A 1 159 ? 5.407 -4.605 1.649 1.00 70.62 159 GLU A C 1
ATOM 1273 O O . GLU A 1 159 ? 4.251 -4.849 1.995 1.00 70.62 159 GLU A O 1
ATOM 1278 N N . ARG A 1 160 ? 6.224 -5.587 1.248 1.00 66.56 160 ARG A N 1
ATOM 1279 C CA . ARG A 1 160 ? 5.819 -6.997 1.199 1.00 66.56 160 ARG A CA 1
ATOM 1280 C C . ARG A 1 160 ? 5.773 -7.647 2.581 1.00 66.56 160 ARG A C 1
ATOM 1282 O O . ARG A 1 160 ? 4.950 -8.539 2.777 1.00 66.56 160 ARG A O 1
ATOM 1289 N N . PHE A 1 161 ? 6.619 -7.236 3.524 1.00 56.53 161 PHE A N 1
ATOM 1290 C CA . PHE A 1 161 ? 6.496 -7.638 4.927 1.00 56.53 161 PHE A CA 1
ATOM 1291 C C . PHE A 1 161 ? 5.211 -7.070 5.539 1.00 56.53 161 PHE A C 1
ATOM 1293 O O . PHE A 1 161 ? 4.475 -7.822 6.180 1.00 56.53 161 PHE A O 1
ATOM 1300 N N . ASP A 1 162 ? 4.886 -5.813 5.239 1.00 51.00 162 ASP A N 1
ATOM 1301 C CA . ASP A 1 162 ? 3.636 -5.178 5.667 1.00 51.00 162 ASP A CA 1
ATOM 1302 C C . ASP A 1 162 ? 2.408 -5.848 5.023 1.00 51.00 162 ASP A C 1
ATOM 1304 O O . ASP A 1 162 ? 1.397 -6.089 5.681 1.00 51.00 162 ASP A O 1
ATOM 1308 N N . ALA A 1 163 ? 2.506 -6.250 3.751 1.00 47.91 163 ALA A N 1
ATOM 1309 C CA . ALA A 1 163 ? 1.448 -6.981 3.054 1.00 47.91 163 ALA A CA 1
ATOM 1310 C C . ALA A 1 163 ? 1.327 -8.451 3.500 1.00 47.91 163 ALA A C 1
ATOM 1312 O O . ALA A 1 163 ? 0.227 -8.995 3.521 1.00 47.91 163 ALA A O 1
ATOM 1313 N N . GLY A 1 164 ? 2.429 -9.111 3.875 1.00 39.12 164 GLY A N 1
ATOM 1314 C CA . GLY A 1 164 ? 2.463 -10.503 4.350 1.00 39.12 164 GLY A CA 1
ATOM 1315 C C . GLY A 1 164 ? 1.841 -10.709 5.735 1.00 39.12 164 GLY A C 1
ATOM 1316 O O . GLY A 1 164 ? 1.536 -11.839 6.119 1.00 39.12 164 GLY A O 1
ATOM 1317 N N . ILE A 1 165 ? 1.602 -9.618 6.460 1.00 43.34 165 ILE A N 1
ATOM 1318 C CA . ILE A 1 165 ? 0.804 -9.573 7.688 1.00 43.34 165 ILE A CA 1
ATOM 1319 C C . ILE A 1 165 ? -0.707 -9.664 7.386 1.00 43.34 165 ILE A C 1
ATOM 1321 O O . ILE A 1 165 ? -1.497 -10.014 8.265 1.00 43.34 165 ILE A O 1
ATOM 1325 N N . ILE A 1 166 ? -1.117 -9.456 6.131 1.00 37.69 166 ILE A N 1
ATOM 1326 C CA . ILE A 1 166 ? -2.503 -9.565 5.678 1.00 37.69 166 ILE A CA 1
ATOM 1327 C C . ILE A 1 166 ? -2.626 -10.822 4.799 1.00 37.69 166 ILE A C 1
ATOM 1329 O O . ILE A 1 166 ? -2.135 -10.840 3.669 1.00 37.69 166 ILE A O 1
ATOM 1333 N N . PRO A 1 167 ? -3.259 -11.914 5.270 1.00 38.66 167 PRO A N 1
ATOM 1334 C CA . PRO A 1 167 ? -3.437 -13.102 4.446 1.00 38.66 167 PRO A CA 1
ATOM 1335 C C . PRO A 1 167 ? -4.360 -12.777 3.265 1.00 38.66 167 PRO A C 1
ATOM 1337 O O . PRO A 1 167 ? -5.573 -12.652 3.412 1.00 38.66 167 PRO A O 1
ATOM 1340 N N . ASN A 1 168 ? -3.764 -12.646 2.081 1.00 36.75 168 ASN A N 1
ATOM 1341 C CA . ASN A 1 168 ? -4.473 -12.403 0.837 1.00 36.75 168 ASN A CA 1
ATOM 1342 C C . ASN A 1 168 ? -4.983 -13.740 0.275 1.00 36.75 168 ASN A C 1
ATOM 1344 O O . ASN A 1 168 ? -4.237 -14.522 -0.312 1.00 36.75 168 ASN A O 1
ATOM 1348 N N . SER A 1 169 ? -6.266 -14.011 0.487 1.00 32.72 169 SER A N 1
ATOM 1349 C CA . SER A 1 169 ? -7.040 -15.006 -0.253 1.00 32.72 169 SER A CA 1
ATOM 1350 C C . SER A 1 169 ? -8.419 -14.393 -0.513 1.00 32.72 169 SER A C 1
ATOM 1352 O O . SER A 1 169 ? -8.923 -13.692 0.370 1.00 32.72 169 SER A O 1
ATOM 1354 N N . PRO A 1 170 ? -9.045 -14.589 -1.688 1.00 44.44 170 PRO A N 1
ATOM 1355 C CA . PRO A 1 170 ? -10.369 -14.043 -1.954 1.00 44.44 170 PRO A CA 1
ATOM 1356 C C . PRO A 1 170 ? -11.400 -14.827 -1.129 1.00 44.44 170 PRO A C 1
ATOM 1358 O O . PRO A 1 170 ? -11.938 -15.840 -1.568 1.00 44.44 170 PRO A O 1
ATOM 1361 N N . VAL A 1 171 ? -11.645 -14.366 0.098 1.00 35.78 171 VAL A N 1
ATOM 1362 C CA . VAL A 1 171 ? -12.648 -14.892 1.032 1.00 35.78 171 VAL A CA 1
ATOM 1363 C C . VAL A 1 171 ? -13.812 -13.885 1.069 1.00 35.78 171 VAL A C 1
ATOM 1365 O O . VAL A 1 171 ? -13.586 -12.676 0.981 1.00 35.78 171 VAL A O 1
ATOM 1368 N N . PRO A 1 172 ? -15.072 -14.355 1.076 1.00 34.47 172 PRO A N 1
ATOM 1369 C CA . PRO A 1 172 ? -16.234 -13.561 0.696 1.00 34.47 172 PRO A CA 1
ATOM 1370 C C . PRO A 1 172 ? -16.478 -12.425 1.681 1.00 34.47 172 PRO A C 1
ATOM 1372 O O . PRO A 1 172 ? -16.409 -12.668 2.878 1.00 34.47 172 PRO A O 1
ATOM 1375 N N . ARG A 1 173 ? -16.797 -11.230 1.147 1.00 37.97 173 ARG A N 1
ATOM 1376 C CA . ARG A 1 173 ? -17.352 -10.032 1.820 1.00 37.97 173 ARG A CA 1
ATOM 1377 C C . ARG A 1 173 ? -17.421 -10.157 3.354 1.00 37.97 173 ARG A C 1
ATOM 1379 O O . ARG A 1 173 ? -18.500 -10.267 3.928 1.00 37.97 173 ARG A O 1
ATOM 1386 N N . GLY A 1 174 ? -16.250 -10.150 3.980 1.00 38.09 174 GLY A N 1
ATOM 1387 C CA . GLY A 1 174 ? -16.028 -10.041 5.415 1.00 38.09 174 GLY A CA 1
ATOM 1388 C C . GLY A 1 174 ? -15.238 -8.759 5.642 1.00 38.09 174 GLY A C 1
ATOM 1389 O O . GLY A 1 174 ? -14.420 -8.394 4.799 1.00 38.09 174 GLY A O 1
ATOM 1390 N N . SER A 1 175 ? -15.559 -8.029 6.708 1.00 49.78 175 SER A N 1
ATOM 1391 C CA . SER A 1 175 ? -15.067 -6.674 6.978 1.00 49.78 175 SER A CA 1
ATOM 1392 C C . SER A 1 175 ? -13.559 -6.543 6.758 1.00 49.78 175 SER A C 1
ATOM 1394 O O . SER A 1 175 ? -12.799 -7.287 7.376 1.00 49.78 175 SER A O 1
ATOM 1396 N N . GLY A 1 176 ? -13.132 -5.587 5.925 1.00 61.06 176 GLY A N 1
ATOM 1397 C CA . GLY A 1 176 ? -11.723 -5.281 5.630 1.00 61.06 176 GLY A CA 1
ATOM 1398 C C . GLY A 1 176 ? -10.972 -4.648 6.807 1.00 61.06 176 GLY A C 1
ATOM 1399 O O . GLY A 1 176 ? -10.173 -3.742 6.611 1.00 61.06 176 GLY A O 1
ATOM 1400 N N . VAL A 1 177 ? -11.281 -5.076 8.031 1.00 71.88 177 VAL A N 1
ATOM 1401 C CA . VAL A 1 177 ? -10.716 -4.595 9.288 1.00 71.88 177 VAL A CA 1
ATOM 1402 C C . VAL A 1 177 ? -9.524 -5.490 9.650 1.00 71.88 177 VAL A C 1
ATOM 1404 O O . VAL A 1 177 ? -9.685 -6.714 9.674 1.00 71.88 177 VAL A O 1
ATOM 1407 N N . PRO A 1 178 ? -8.335 -4.926 9.928 1.00 68.75 178 PRO A N 1
ATOM 1408 C CA . PRO A 1 178 ? -7.170 -5.701 10.346 1.00 68.75 178 PRO A CA 1
ATOM 1409 C C . PRO A 1 178 ? -7.449 -6.536 11.603 1.00 68.75 178 PRO A C 1
ATOM 1411 O O . PRO A 1 178 ? -8.065 -6.051 12.550 1.00 68.75 178 PRO A O 1
ATOM 1414 N N . ALA A 1 179 ? -6.961 -7.778 11.647 1.00 53.12 179 ALA A N 1
ATOM 1415 C CA . ALA A 1 179 ? -7.051 -8.597 12.852 1.00 53.12 179 ALA A CA 1
ATOM 1416 C C . ALA A 1 179 ? -6.077 -8.067 13.926 1.00 53.12 179 ALA A C 1
ATOM 1418 O O . ALA A 1 179 ? -4.889 -7.899 13.636 1.00 53.12 179 ALA A O 1
ATOM 1419 N N . PRO A 1 180 ? -6.524 -7.813 15.168 1.00 53.16 180 PRO A N 1
ATOM 1420 C CA . PRO A 1 180 ? -5.631 -7.334 16.213 1.00 53.16 180 PRO A CA 1
ATOM 1421 C C . PRO A 1 180 ? -4.667 -8.446 16.671 1.00 53.16 180 PRO A C 1
ATOM 1423 O O . PRO A 1 180 ? -5.063 -9.583 16.908 1.00 53.16 180 PRO A O 1
ATOM 1426 N N . TYR A 1 181 ? -3.385 -8.108 16.850 1.00 34.38 181 TYR A N 1
ATOM 1427 C CA . TYR A 1 181 ? -2.330 -9.035 17.306 1.00 34.38 181 TYR A CA 1
ATOM 1428 C C . TYR A 1 181 ? -2.493 -9.550 18.748 1.00 34.38 181 TYR A C 1
ATOM 1430 O O . TYR A 1 181 ? -1.823 -10.495 19.161 1.00 34.38 181 TYR A O 1
ATOM 1438 N N . SER A 1 182 ? -3.341 -8.904 19.542 1.00 43.31 182 SER A N 1
ATOM 1439 C CA . SER A 1 182 ? -3.656 -9.267 20.925 1.00 43.31 182 SER A CA 1
ATOM 1440 C C . SER A 1 182 ? -5.005 -8.642 21.302 1.00 43.31 182 SER A C 1
ATOM 1442 O O . SER A 1 182 ? -5.483 -7.764 20.587 1.00 43.31 182 SER A O 1
ATOM 1444 N N . ALA A 1 183 ? -5.623 -9.058 22.408 1.00 49.56 183 ALA A N 1
ATOM 1445 C CA . ALA A 1 183 ? -6.881 -8.462 22.872 1.00 49.56 183 ALA A CA 1
ATOM 1446 C C . ALA A 1 183 ? -6.672 -7.028 23.387 1.00 49.56 183 ALA A C 1
ATOM 1448 O O . ALA A 1 183 ? -5.651 -6.737 24.021 1.00 49.56 183 ALA A O 1
ATOM 1449 N N . LEU A 1 184 ? -7.600 -6.109 23.116 1.00 58.75 184 LEU A N 1
ATOM 1450 C CA . LEU A 1 184 ? -7.644 -4.818 23.806 1.00 58.75 184 LEU A CA 1
ATOM 1451 C C . LEU A 1 184 ? -7.822 -5.063 25.315 1.00 58.75 184 LEU A C 1
ATOM 1453 O O . LEU A 1 184 ? -8.669 -5.853 25.710 1.00 58.75 184 LEU A O 1
ATOM 1457 N N . ILE A 1 185 ? -6.980 -4.445 26.147 1.00 63.25 185 ILE A N 1
ATOM 1458 C CA . ILE A 1 185 ? -7.052 -4.578 27.607 1.00 63.25 185 ILE A CA 1
ATOM 1459 C C . ILE A 1 185 ? -7.428 -3.216 28.181 1.00 63.25 185 ILE A C 1
ATOM 1461 O O . ILE A 1 185 ? -6.696 -2.248 27.966 1.00 63.25 185 ILE A O 1
ATOM 1465 N N . GLY A 1 186 ? -8.528 -3.165 28.936 1.00 65.31 186 GLY A N 1
ATOM 1466 C CA . GLY A 1 186 ? -8.893 -2.017 29.767 1.00 65.31 186 GLY A CA 1
ATOM 1467 C C . GLY A 1 186 ? -9.391 -0.807 28.983 1.00 65.31 186 GLY A C 1
ATOM 1468 O O . GLY A 1 186 ? -9.140 0.314 29.411 1.00 65.31 186 GLY A O 1
ATOM 1469 N N . ARG A 1 187 ? -10.037 -1.036 27.832 1.00 78.12 187 ARG A N 1
ATOM 1470 C CA . ARG A 1 187 ? -10.602 0.013 26.961 1.00 78.12 187 ARG A CA 1
ATOM 1471 C C . ARG A 1 187 ? -12.009 -0.277 26.452 1.00 78.12 187 ARG A C 1
ATOM 1473 O O . ARG A 1 187 ? -12.435 0.188 25.395 1.00 78.12 187 ARG A O 1
ATOM 1480 N N . GLU A 1 188 ? -12.730 -1.101 27.193 1.00 80.69 188 GLU A N 1
ATOM 1481 C CA . GLU A 1 188 ? -14.106 -1.469 26.888 1.00 80.69 188 GLU A CA 1
ATOM 1482 C C . GLU A 1 188 ? -15.028 -0.246 26.979 1.00 80.69 188 GLU A C 1
ATOM 1484 O O . GLU A 1 188 ? -15.886 -0.077 26.116 1.00 80.69 188 GLU A O 1
ATOM 1489 N N . ALA A 1 189 ? -14.787 0.637 27.957 1.00 84.50 189 ALA A N 1
ATOM 1490 C CA . ALA A 1 189 ? -15.534 1.880 28.134 1.00 84.50 189 ALA A CA 1
ATOM 1491 C C . ALA A 1 189 ? -15.309 2.850 26.966 1.00 84.50 189 ALA A C 1
ATOM 1493 O O . ALA A 1 189 ? -16.273 3.320 26.372 1.00 84.50 189 ALA A O 1
ATOM 1494 N N . GLU A 1 190 ? -14.056 3.094 26.565 1.00 88.25 190 GLU A N 1
ATOM 1495 C CA . GLU A 1 190 ? -13.768 3.969 25.423 1.00 88.25 190 GLU A CA 1
ATOM 1496 C C . GLU A 1 190 ? -14.354 3.422 24.117 1.00 88.25 190 GLU A C 1
ATOM 1498 O O . GLU A 1 190 ? -14.817 4.189 23.274 1.00 88.25 190 GLU A O 1
ATOM 1503 N N . ARG A 1 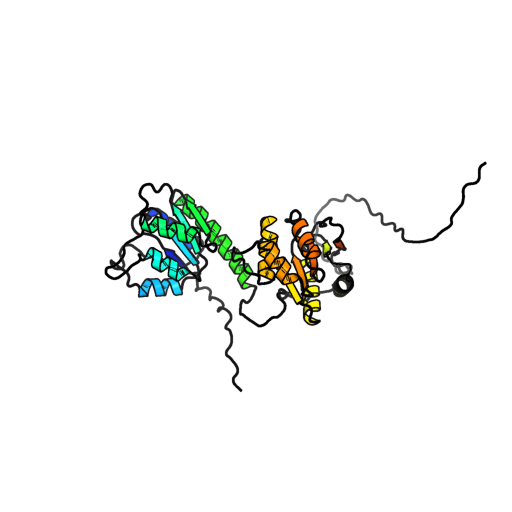191 ? -14.370 2.094 23.939 1.00 89.56 191 ARG A N 1
ATOM 1504 C CA . ARG A 1 191 ? -15.029 1.471 22.784 1.00 89.56 191 ARG A CA 1
ATOM 1505 C C . ARG A 1 191 ? -16.531 1.752 22.786 1.00 89.56 191 ARG A C 1
ATOM 1507 O O . ARG A 1 191 ? -17.060 2.115 21.742 1.00 89.56 191 ARG A O 1
ATOM 1514 N N . GLU A 1 192 ? -17.201 1.582 23.925 1.00 89.50 192 GLU A N 1
ATOM 1515 C CA . GLU A 1 192 ? -18.637 1.867 24.065 1.00 89.50 192 GLU A CA 1
ATOM 1516 C C . GLU A 1 192 ? -18.952 3.346 23.818 1.00 89.50 192 GLU A C 1
ATOM 1518 O O . GLU A 1 192 ? -19.866 3.658 23.061 1.00 89.50 192 GLU A O 1
ATOM 1523 N N . GLU A 1 193 ? -18.148 4.263 24.356 1.00 93.44 193 GLU A N 1
ATOM 1524 C CA . GLU A 1 193 ? -18.331 5.700 24.134 1.00 93.44 193 GLU A CA 1
ATOM 1525 C C . GLU A 1 193 ? -18.162 6.093 22.657 1.00 93.44 193 GLU A C 1
ATOM 1527 O O . GLU A 1 193 ? -18.912 6.924 22.140 1.00 93.44 193 GLU A O 1
ATOM 1532 N N . VAL A 1 194 ? -17.192 5.502 21.952 1.00 94.75 194 VAL A N 1
ATOM 1533 C CA . VAL A 1 194 ? -17.008 5.740 20.512 1.00 94.75 194 VAL A CA 1
ATOM 1534 C C . VAL A 1 194 ? -18.137 5.101 19.698 1.00 94.75 194 VAL A C 1
ATOM 1536 O O . VAL A 1 194 ? -18.604 5.714 18.737 1.00 94.75 194 VAL A O 1
ATOM 1539 N N . ASP A 1 195 ? -18.609 3.913 20.081 1.00 91.75 195 ASP A N 1
ATOM 1540 C CA . ASP A 1 195 ? -19.778 3.273 19.468 1.00 91.75 195 ASP A CA 1
ATOM 1541 C C . ASP A 1 195 ? -21.030 4.158 19.604 1.00 91.75 195 ASP A C 1
ATOM 1543 O O . ASP A 1 195 ? -21.739 4.366 18.618 1.00 91.75 195 ASP A O 1
ATOM 1547 N N . ASP A 1 196 ? -21.267 4.746 20.780 1.00 92.81 196 ASP A N 1
ATOM 1548 C CA . ASP A 1 196 ? -22.376 5.676 21.023 1.00 92.81 196 ASP A CA 1
ATOM 1549 C C . ASP A 1 196 ? -22.260 6.942 20.164 1.00 92.81 196 ASP A C 1
ATOM 1551 O O . ASP A 1 196 ? -23.253 7.428 19.612 1.00 92.81 196 ASP A O 1
ATOM 1555 N N . LEU A 1 197 ? -21.040 7.468 19.995 1.00 94.50 197 LEU A N 1
ATOM 1556 C CA . LEU A 1 197 ? -20.798 8.583 19.080 1.00 94.50 197 LEU A CA 1
ATOM 1557 C C . LEU A 1 197 ? -21.132 8.202 17.637 1.00 94.50 197 LEU A C 1
ATOM 1559 O O . LEU A 1 197 ? -21.758 9.003 16.948 1.00 94.50 197 LEU A O 1
ATOM 1563 N N . LEU A 1 198 ? -20.742 7.009 17.183 1.00 93.75 198 LEU A N 1
ATOM 1564 C CA . LEU A 1 198 ? -21.014 6.533 15.824 1.00 93.75 198 LEU A CA 1
ATOM 1565 C C . LEU A 1 198 ? -22.487 6.167 15.602 1.00 93.75 198 LEU A C 1
ATOM 1567 O O . LEU A 1 198 ? -22.960 6.261 14.472 1.00 93.75 198 LEU A O 1
ATOM 1571 N N . ALA A 1 199 ? -23.227 5.792 16.646 1.00 90.62 199 ALA A N 1
ATOM 1572 C CA . ALA A 1 199 ? -24.660 5.514 16.559 1.00 90.62 199 ALA A CA 1
ATOM 1573 C C . ALA A 1 199 ? -25.501 6.774 16.276 1.00 90.62 199 ALA A C 1
ATOM 1575 O O . ALA A 1 199 ? -26.616 6.669 15.761 1.00 90.62 199 ALA A O 1
ATOM 1576 N N . ALA A 1 200 ? -24.977 7.960 16.595 1.00 91.00 200 ALA A N 1
ATOM 1577 C CA . ALA A 1 200 ? -25.635 9.237 16.350 1.00 91.00 200 ALA A CA 1
ATOM 1578 C C . ALA A 1 200 ? -25.430 9.699 14.883 1.00 91.00 200 ALA A C 1
ATOM 1580 O O . ALA A 1 200 ? -24.292 9.980 14.488 1.00 91.00 200 ALA A O 1
ATOM 1581 N N . PRO A 1 201 ? -26.492 9.814 14.056 1.00 86.19 201 PRO A N 1
ATOM 1582 C CA . PRO A 1 201 ? -26.372 10.111 12.621 1.00 86.19 201 PRO A CA 1
ATOM 1583 C C . PRO A 1 201 ? -25.704 11.455 12.292 1.00 86.19 201 PRO A C 1
ATOM 1585 O O . PRO A 1 201 ? -25.144 11.631 11.210 1.00 86.19 201 PRO A O 1
ATOM 1588 N N . GLU A 1 202 ? -25.764 12.422 13.208 1.00 88.81 202 GLU A N 1
ATOM 1589 C CA . GLU A 1 202 ? -25.124 13.730 13.076 1.00 88.81 202 GLU A CA 1
ATOM 1590 C C . GLU A 1 202 ? -23.591 13.670 13.186 1.00 88.81 202 GLU A C 1
ATOM 1592 O O . GLU A 1 202 ? -22.899 14.543 12.656 1.00 88.81 202 GLU A O 1
ATOM 1597 N N . ASN A 1 203 ? -23.044 12.631 13.824 1.00 93.44 203 ASN A N 1
ATOM 1598 C CA . ASN A 1 203 ? -21.607 12.442 13.994 1.00 93.44 203 ASN A CA 1
ATOM 1599 C C . ASN A 1 203 ? -21.039 11.707 12.780 1.00 93.44 203 ASN A C 1
ATOM 1601 O O . ASN A 1 203 ? -20.845 10.491 12.777 1.00 93.44 203 ASN A O 1
ATOM 1605 N N . ARG A 1 204 ? -20.788 12.460 11.710 1.00 93.06 204 ARG A N 1
ATOM 1606 C CA . ARG A 1 204 ? -20.331 11.889 10.435 1.00 93.06 204 ARG A CA 1
ATOM 1607 C C . ARG A 1 204 ? -18.816 11.772 10.316 1.00 93.06 204 ARG A C 1
ATOM 1609 O O . ARG A 1 204 ? -18.338 10.977 9.515 1.00 93.06 204 ARG A O 1
ATOM 1616 N N . ILE A 1 205 ? -18.070 12.532 11.112 1.00 96.50 205 ILE A N 1
ATOM 1617 C CA . ILE A 1 205 ? -16.614 12.426 11.230 1.00 96.50 205 ILE A CA 1
ATOM 1618 C C . ILE A 1 205 ? -16.283 12.374 12.716 1.00 96.50 205 ILE A C 1
ATOM 1620 O O . ILE A 1 205 ? -16.415 13.378 13.411 1.00 96.50 205 ILE A O 1
ATOM 1624 N N . VAL A 1 206 ? -15.860 11.214 13.209 1.00 97.62 206 VAL A N 1
ATOM 1625 C CA . VAL A 1 206 ? -15.375 11.040 14.582 1.00 97.62 206 VAL A CA 1
ATOM 1626 C C . VAL A 1 206 ? -13.859 10.894 14.537 1.00 97.62 206 VAL A C 1
ATOM 1628 O O . VAL A 1 206 ? -13.351 9.987 13.887 1.00 97.62 206 VAL A O 1
ATOM 1631 N N . THR A 1 207 ? -13.127 11.768 15.228 1.00 97.31 207 THR A N 1
ATOM 1632 C CA . THR A 1 207 ? -11.658 11.713 15.293 1.00 97.31 207 THR A CA 1
ATOM 1633 C C . THR A 1 207 ? -11.213 11.217 16.662 1.00 97.31 207 THR A C 1
ATOM 1635 O O . THR A 1 207 ? -11.402 11.911 17.662 1.00 97.31 207 THR A O 1
ATOM 1638 N N . LEU A 1 208 ? -10.560 10.058 16.708 1.00 95.38 208 LEU A N 1
ATOM 1639 C CA . LEU A 1 208 ? -9.776 9.605 17.851 1.00 95.38 208 LEU A CA 1
ATOM 1640 C C . LEU A 1 208 ? -8.484 10.421 17.900 1.00 95.38 208 LEU A C 1
ATOM 1642 O O . LEU A 1 208 ? -7.596 10.260 17.057 1.00 95.38 208 LEU A O 1
ATOM 1646 N N . LEU A 1 209 ? -8.384 11.306 18.886 1.00 92.62 209 LEU A N 1
ATOM 1647 C CA . LEU A 1 209 ? -7.266 12.224 19.063 1.00 92.62 209 LEU A CA 1
ATOM 1648 C C . LEU A 1 209 ? -6.424 11.806 20.263 1.00 92.62 209 LEU A C 1
ATOM 1650 O O . LEU A 1 209 ? -6.953 11.538 21.333 1.00 92.62 209 LEU A O 1
ATOM 1654 N N . GLY A 1 210 ? -5.104 11.799 20.122 1.00 84.06 210 GLY A N 1
ATOM 1655 C CA . GLY A 1 210 ? -4.225 11.493 21.248 1.00 84.06 210 GLY A CA 1
ATOM 1656 C C . GLY A 1 210 ? -2.767 11.295 20.845 1.00 84.06 210 GLY A C 1
ATOM 1657 O O . GLY A 1 210 ? -2.462 11.183 19.651 1.00 84.06 210 GLY A O 1
ATOM 1658 N N . PRO A 1 211 ? -1.847 11.231 21.819 1.00 72.25 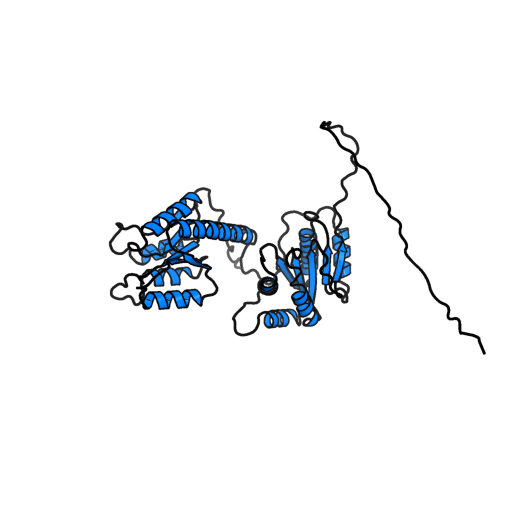211 PRO A N 1
ATOM 1659 C CA . PRO A 1 211 ? -0.414 11.126 21.561 1.00 72.25 211 PRO A CA 1
ATOM 1660 C C . PRO A 1 211 ? -0.023 9.824 20.835 1.00 72.25 211 PRO A C 1
ATOM 1662 O O . PRO A 1 211 ? -0.816 8.889 20.678 1.00 72.25 211 PRO A O 1
ATOM 1665 N N . GLY A 1 212 ? 1.213 9.766 20.332 1.00 74.50 212 GLY A N 1
ATOM 1666 C CA . GLY A 1 212 ? 1.767 8.542 19.743 1.00 74.50 212 GLY A CA 1
ATOM 1667 C C . GLY A 1 212 ? 1.799 7.400 20.766 1.00 74.50 212 GLY A C 1
ATOM 1668 O O . GLY A 1 212 ? 2.012 7.640 21.950 1.00 74.50 212 GLY A O 1
ATOM 1669 N N . GLY A 1 213 ? 1.543 6.166 20.328 1.00 69.75 213 GLY A N 1
ATOM 1670 C CA . GLY A 1 213 ? 1.585 4.987 21.206 1.00 69.75 213 GLY A CA 1
ATOM 1671 C C . GLY A 1 213 ? 0.403 4.829 22.174 1.00 69.75 213 GLY A C 1
ATOM 1672 O O . GLY A 1 213 ? 0.299 3.796 22.821 1.00 69.75 213 GLY A O 1
ATOM 1673 N N . VAL A 1 214 ? -0.542 5.778 22.230 1.00 76.00 214 VAL A N 1
ATOM 1674 C CA . VAL A 1 214 ? -1.717 5.703 23.124 1.00 76.00 214 VAL A CA 1
ATOM 1675 C C . VAL A 1 214 ? -2.773 4.685 22.672 1.00 76.00 214 VAL A C 1
ATOM 1677 O O . VAL A 1 214 ? -3.821 4.588 23.287 1.00 76.00 214 VAL A O 1
ATOM 1680 N N . GLY A 1 215 ? -2.560 3.942 21.582 1.00 80.00 215 GLY A N 1
ATOM 1681 C CA . GLY A 1 215 ? -3.468 2.871 21.145 1.00 80.00 215 GLY A CA 1
ATOM 1682 C C . GLY A 1 215 ? -4.712 3.308 20.356 1.00 80.00 215 GLY A C 1
ATOM 1683 O O . GLY A 1 215 ? -5.702 2.582 20.360 1.00 80.00 215 GLY A O 1
ATOM 1684 N N . LYS A 1 216 ? -4.689 4.462 19.671 1.00 86.69 216 LYS A N 1
ATOM 1685 C CA . LYS A 1 216 ? -5.818 4.947 18.841 1.00 86.69 216 LYS A CA 1
ATOM 1686 C C . LYS A 1 216 ? -6.191 3.976 17.722 1.00 86.69 216 LYS A C 1
ATOM 1688 O O . LYS A 1 216 ? -7.354 3.620 17.603 1.00 86.69 216 LYS A O 1
ATOM 1693 N N . SER A 1 217 ? -5.202 3.509 16.957 1.00 83.06 217 SER A N 1
ATOM 1694 C CA . SER A 1 217 ? -5.394 2.548 15.861 1.00 83.06 217 SER A CA 1
ATOM 1695 C C . SER A 1 217 ? -6.024 1.254 16.362 1.00 83.06 217 SER A C 1
ATOM 1697 O O . SER A 1 217 ? -6.932 0.710 15.747 1.00 83.06 217 SER A O 1
ATOM 1699 N N . ARG A 1 218 ? -5.618 0.807 17.554 1.00 82.06 218 ARG A N 1
ATOM 1700 C CA . ARG A 1 218 ? -6.190 -0.382 18.180 1.00 82.06 218 ARG A CA 1
ATOM 1701 C C . ARG A 1 218 ? -7.639 -0.177 18.616 1.00 82.06 218 ARG A C 1
ATOM 1703 O O . ARG A 1 218 ? -8.464 -1.043 18.362 1.00 82.06 218 ARG A O 1
ATOM 1710 N N . LEU A 1 219 ? -7.952 0.967 19.226 1.00 84.62 219 LEU A N 1
ATOM 1711 C CA . LEU A 1 219 ? -9.331 1.325 19.559 1.00 84.62 219 LEU A CA 1
ATOM 1712 C C . LEU A 1 219 ? -10.200 1.415 18.291 1.00 84.62 219 LEU A C 1
ATOM 1714 O O . LEU A 1 219 ? -11.304 0.882 18.275 1.00 84.62 219 LEU A O 1
ATOM 1718 N N . ALA A 1 220 ? -9.682 2.008 17.211 1.00 90.12 220 ALA A N 1
ATOM 1719 C CA . ALA A 1 220 ? -10.384 2.094 15.933 1.00 90.12 220 ALA A CA 1
ATOM 1720 C C . ALA A 1 220 ? -10.673 0.715 15.320 1.00 90.12 220 ALA A C 1
ATOM 1722 O O . ALA A 1 220 ? -11.790 0.481 14.870 1.00 90.12 220 ALA A O 1
ATOM 1723 N N . ILE A 1 221 ? -9.704 -0.208 15.343 1.00 87.25 221 ILE A N 1
ATOM 1724 C CA . ILE A 1 221 ? -9.876 -1.597 14.879 1.00 87.25 221 ILE A CA 1
ATOM 1725 C C . ILE A 1 221 ? -10.967 -2.318 15.678 1.00 87.25 221 ILE A C 1
ATOM 1727 O O . ILE A 1 221 ? -11.797 -3.017 15.101 1.00 87.25 221 ILE A O 1
ATOM 1731 N N . GLU A 1 222 ? -10.999 -2.146 16.996 1.00 83.75 222 GLU A N 1
ATOM 1732 C CA . GLU A 1 222 ? -11.969 -2.812 17.874 1.00 83.75 222 GLU A CA 1
ATOM 1733 C C . GLU A 1 222 ? -13.392 -2.277 17.668 1.00 83.75 222 GLU A C 1
ATOM 1735 O O . GLU A 1 222 ? -14.333 -3.058 17.525 1.00 83.75 222 GLU A O 1
ATOM 1740 N N . VAL A 1 223 ? -13.547 -0.954 17.548 1.00 90.06 223 VAL A N 1
ATOM 1741 C CA . VAL A 1 223 ? -14.816 -0.304 17.171 1.00 90.06 223 VAL A CA 1
ATOM 1742 C C . VAL A 1 223 ? -15.286 -0.784 15.794 1.00 90.06 223 VAL A C 1
ATOM 1744 O O . VAL A 1 223 ? -16.440 -1.174 15.613 1.00 90.06 223 VAL A O 1
ATOM 1747 N N . ALA A 1 224 ? -14.379 -0.817 14.817 1.00 89.06 224 ALA A N 1
ATOM 1748 C CA . ALA A 1 224 ? -14.651 -1.280 13.463 1.00 89.06 224 ALA A CA 1
ATOM 1749 C C . ALA A 1 224 ? -15.082 -2.756 13.431 1.00 89.06 224 ALA A C 1
ATOM 1751 O O . ALA A 1 224 ? -16.052 -3.108 12.758 1.00 89.06 224 ALA A O 1
ATOM 1752 N N . THR A 1 225 ? -14.413 -3.607 14.210 1.00 84.12 225 THR A N 1
ATOM 1753 C CA . THR A 1 225 ? -14.744 -5.031 14.363 1.00 84.12 225 THR A CA 1
ATOM 1754 C C . THR A 1 225 ? -16.119 -5.211 15.007 1.00 84.12 225 THR A C 1
ATOM 1756 O O . THR A 1 225 ? -16.924 -6.011 14.528 1.00 84.12 225 THR A O 1
ATOM 1759 N N . ALA A 1 226 ? -16.436 -4.433 16.046 1.00 84.31 226 ALA A N 1
ATOM 1760 C CA . ALA A 1 226 ? -17.747 -4.455 16.690 1.00 84.31 226 ALA A CA 1
ATOM 1761 C C . ALA A 1 226 ? -18.864 -3.993 15.738 1.00 84.31 226 ALA A C 1
ATOM 1763 O O . ALA A 1 226 ? -19.915 -4.630 15.657 1.00 84.31 226 ALA A O 1
ATOM 1764 N N . CYS A 1 227 ? -18.634 -2.931 14.960 1.00 86.69 227 CYS A N 1
ATOM 1765 C CA . CYS A 1 227 ? -19.566 -2.465 13.931 1.00 86.69 227 CYS A CA 1
ATOM 1766 C C . CYS A 1 227 ? -19.809 -3.526 12.848 1.00 86.69 227 CYS A C 1
ATOM 1768 O O . CYS A 1 227 ? -20.959 -3.795 12.497 1.00 86.69 227 CYS A O 1
ATOM 1770 N N . ALA A 1 228 ? -18.746 -4.170 12.362 1.00 82.62 228 ALA A N 1
ATOM 1771 C CA . ALA A 1 228 ? -18.842 -5.259 11.397 1.00 82.62 228 ALA A CA 1
ATOM 1772 C C . ALA A 1 228 ? -19.631 -6.457 11.949 1.00 82.62 228 ALA A C 1
ATOM 1774 O O . ALA A 1 228 ? -20.492 -7.000 11.258 1.00 82.62 228 ALA A O 1
ATOM 1775 N N . ALA A 1 229 ? -19.398 -6.833 13.210 1.00 78.75 229 ALA A N 1
ATOM 1776 C CA . ALA A 1 229 ? -20.134 -7.907 13.880 1.00 78.75 229 ALA A CA 1
ATOM 1777 C C . ALA A 1 229 ? -21.639 -7.604 14.021 1.00 78.75 229 ALA A C 1
ATOM 1779 O O . ALA A 1 229 ? -22.453 -8.526 14.030 1.00 78.75 229 ALA A O 1
ATOM 1780 N N . ARG A 1 230 ? -22.022 -6.320 14.075 1.00 84.56 230 ARG A N 1
ATOM 1781 C CA . ARG A 1 230 ? -23.424 -5.858 14.044 1.00 84.56 230 ARG A CA 1
ATOM 1782 C C . ARG A 1 230 ? -24.017 -5.791 12.627 1.00 84.56 230 ARG A C 1
ATOM 1784 O O . ARG A 1 230 ? -25.174 -5.412 12.476 1.00 84.56 230 ARG A O 1
ATOM 1791 N N . GLY A 1 231 ? -23.256 -6.165 11.596 1.00 80.25 231 GLY A N 1
ATOM 1792 C CA . GLY A 1 231 ? -23.707 -6.206 10.202 1.00 80.25 231 GLY A CA 1
ATOM 1793 C C . GLY A 1 231 ? -23.515 -4.904 9.423 1.00 80.25 231 GLY A C 1
ATOM 1794 O O . GLY A 1 231 ? -24.001 -4.801 8.298 1.00 80.25 231 GLY A O 1
ATOM 1795 N N . ARG A 1 232 ? -22.810 -3.915 9.984 1.00 85.00 232 ARG A N 1
ATOM 1796 C CA . ARG A 1 232 ? -22.467 -2.680 9.271 1.00 85.00 232 ARG A CA 1
ATOM 1797 C C . ARG A 1 232 ? -21.366 -2.941 8.242 1.00 85.00 232 ARG A C 1
ATOM 1799 O O . ARG A 1 232 ? -20.447 -3.716 8.509 1.00 85.00 232 ARG A O 1
ATOM 1806 N N . HIS A 1 233 ? -21.408 -2.275 7.087 1.00 86.62 233 HIS A N 1
ATOM 1807 C CA . HIS A 1 233 ? -20.280 -2.325 6.159 1.00 86.62 233 HIS A CA 1
ATOM 1808 C C . HIS A 1 233 ? -19.115 -1.520 6.732 1.00 86.62 233 HIS A C 1
ATOM 1810 O O . HIS A 1 233 ? -19.296 -0.391 7.185 1.00 86.62 233 HIS A O 1
ATOM 1816 N N . VAL A 1 234 ? -17.916 -2.102 6.714 1.00 87.38 234 VAL A N 1
ATOM 1817 C CA . VAL A 1 234 ? -16.715 -1.464 7.256 1.00 87.38 234 VAL A CA 1
ATOM 1818 C C . VAL A 1 234 ? -15.555 -1.613 6.282 1.00 87.38 234 VAL A C 1
ATOM 1820 O O . VAL A 1 234 ? -15.285 -2.717 5.800 1.00 87.38 234 VAL A O 1
ATOM 1823 N N . ALA A 1 235 ? -14.865 -0.506 6.028 1.00 88.00 235 ALA A N 1
ATOM 1824 C CA . ALA A 1 235 ? -13.622 -0.450 5.269 1.00 88.00 235 ALA A CA 1
ATOM 1825 C C . ALA A 1 235 ? -12.538 0.248 6.097 1.00 88.00 235 ALA A C 1
ATOM 1827 O O . ALA A 1 235 ? -12.837 1.148 6.882 1.00 88.00 235 ALA A O 1
ATOM 1828 N N . PHE A 1 236 ? -11.283 -0.164 5.924 1.00 87.81 236 PHE A N 1
ATOM 1829 C CA . PHE A 1 236 ? -10.151 0.355 6.688 1.00 87.81 236 PHE A CA 1
ATOM 1830 C C . PHE A 1 236 ? -9.051 0.839 5.742 1.00 87.81 236 PHE A C 1
ATOM 1832 O O . PHE A 1 236 ? -8.479 0.051 4.992 1.00 87.81 236 PHE A O 1
ATOM 1839 N N . ALA A 1 237 ? -8.746 2.133 5.787 1.00 88.75 237 ALA A N 1
ATOM 1840 C CA . ALA A 1 237 ? -7.658 2.751 5.045 1.00 88.75 237 ALA A CA 1
ATOM 1841 C C . ALA A 1 237 ? -6.535 3.140 6.016 1.00 88.75 237 ALA A C 1
ATOM 1843 O O . ALA A 1 237 ? -6.638 4.127 6.747 1.00 88.75 237 ALA A O 1
ATOM 1844 N N . ALA A 1 238 ? -5.458 2.354 6.018 1.00 84.81 238 ALA A N 1
ATOM 1845 C CA . ALA A 1 238 ? -4.229 2.694 6.726 1.00 84.81 238 ALA A CA 1
ATOM 1846 C C . ALA A 1 238 ? -3.415 3.686 5.888 1.00 84.81 238 ALA A C 1
ATOM 1848 O O . ALA A 1 238 ? -3.076 3.386 4.742 1.00 84.81 238 ALA A O 1
ATOM 1849 N N . LEU A 1 239 ? -3.102 4.857 6.447 1.00 81.19 239 LEU A N 1
ATOM 1850 C CA . LEU A 1 239 ? -2.348 5.895 5.742 1.00 81.19 239 LEU A CA 1
ATOM 1851 C C . LEU A 1 239 ? -0.868 5.952 6.139 1.00 81.19 239 LEU A C 1
ATOM 1853 O O . LEU A 1 239 ? -0.170 6.861 5.718 1.00 81.19 239 LEU A O 1
ATOM 1857 N N . GLU A 1 240 ? -0.361 5.001 6.927 1.00 76.94 240 GLU A N 1
ATOM 1858 C CA . GLU A 1 240 ? 1.027 5.007 7.420 1.00 76.94 240 GLU A CA 1
ATOM 1859 C C . GLU A 1 240 ? 2.089 5.083 6.310 1.00 76.94 240 GLU A C 1
ATOM 1861 O O . GLU A 1 240 ? 3.082 5.788 6.467 1.00 76.94 240 GLU A O 1
ATOM 1866 N N . SER A 1 241 ? 1.853 4.432 5.169 1.00 66.44 241 SER A N 1
ATOM 1867 C CA . SER A 1 241 ? 2.751 4.457 4.006 1.00 66.44 241 SER A CA 1
ATOM 1868 C C . SER A 1 241 ? 2.404 5.536 2.969 1.00 66.44 241 SER A C 1
ATOM 1870 O O . SER A 1 241 ? 3.043 5.624 1.917 1.00 66.44 241 SER A O 1
ATOM 1872 N N . VAL A 1 242 ? 1.390 6.370 3.224 1.00 73.50 242 VAL A N 1
ATOM 1873 C CA . VAL A 1 242 ? 0.920 7.374 2.265 1.00 73.50 242 VAL A CA 1
ATOM 1874 C C . VAL A 1 242 ? 1.750 8.645 2.403 1.00 73.50 242 VAL A C 1
ATOM 1876 O O . VAL A 1 242 ? 1.618 9.419 3.338 1.00 73.50 242 VAL A O 1
ATOM 1879 N N . SER A 1 243 ? 2.614 8.889 1.422 1.00 76.44 243 SER A N 1
ATOM 1880 C CA . SER A 1 243 ? 3.599 9.971 1.488 1.00 76.44 243 SER A CA 1
ATOM 1881 C C . SER A 1 243 ? 3.069 11.364 1.131 1.00 76.44 243 SER A C 1
ATOM 1883 O O . SER A 1 243 ? 3.798 12.339 1.308 1.00 76.44 243 SER A O 1
ATOM 1885 N N . SER A 1 244 ? 1.865 11.485 0.557 1.00 79.81 244 SER A N 1
ATOM 1886 C CA . SER A 1 244 ? 1.345 12.779 0.101 1.00 79.81 244 SER A CA 1
ATOM 1887 C C . SER A 1 244 ? -0.189 12.884 0.159 1.00 79.81 244 SER A C 1
ATOM 1889 O O . SER A 1 244 ? -0.877 11.873 -0.021 1.00 79.81 244 SER A O 1
ATOM 1891 N N . PRO A 1 245 ? -0.748 14.090 0.402 1.00 81.50 245 PRO A N 1
ATOM 1892 C CA . PRO A 1 245 ? -2.193 14.315 0.529 1.00 81.50 245 PRO A CA 1
ATOM 1893 C C . PRO A 1 245 ? -3.016 13.834 -0.674 1.00 81.50 245 PRO A C 1
ATOM 1895 O O . PRO A 1 245 ? -4.115 13.307 -0.516 1.00 81.50 245 PRO A O 1
ATOM 1898 N N . GLU A 1 246 ? -2.471 13.958 -1.881 1.00 86.94 246 GLU A N 1
ATOM 1899 C CA . GLU A 1 246 ? -3.149 13.621 -3.138 1.00 86.94 246 GLU A CA 1
ATOM 1900 C C . GLU A 1 246 ? -3.362 12.106 -3.280 1.00 86.94 246 GLU A C 1
ATOM 1902 O O . GLU A 1 246 ? -4.263 11.660 -3.983 1.00 86.94 246 GLU A O 1
ATOM 1907 N N . ARG A 1 247 ? -2.565 11.294 -2.574 1.00 86.00 247 ARG A N 1
ATOM 1908 C CA . ARG A 1 247 ? -2.643 9.826 -2.599 1.00 86.00 247 ARG A CA 1
ATOM 1909 C C . ARG A 1 247 ? -3.653 9.249 -1.605 1.00 86.00 247 ARG A C 1
ATOM 1911 O O . ARG A 1 247 ? -3.912 8.044 -1.634 1.00 86.00 247 ARG A O 1
ATOM 1918 N N . VAL A 1 248 ? -4.257 10.079 -0.751 1.00 88.38 248 VAL A N 1
ATOM 1919 C CA . VAL A 1 248 ? -5.261 9.635 0.232 1.00 88.38 248 VAL A CA 1
ATOM 1920 C C . VAL A 1 248 ? -6.470 9.007 -0.458 1.00 88.38 248 VAL A C 1
ATOM 1922 O O . VAL A 1 248 ? -6.938 7.952 -0.031 1.00 88.38 248 VAL A O 1
ATOM 1925 N N . ILE A 1 249 ? -6.938 9.588 -1.568 1.00 91.62 249 ILE A N 1
ATOM 1926 C CA . ILE A 1 249 ? -8.076 9.032 -2.308 1.00 91.62 249 ILE A CA 1
ATOM 1927 C C . ILE A 1 249 ? -7.757 7.653 -2.897 1.00 91.62 249 ILE A C 1
ATOM 1929 O O . ILE A 1 249 ? -8.598 6.758 -2.862 1.00 91.62 249 ILE A O 1
ATOM 1933 N N . THR A 1 250 ? -6.519 7.432 -3.345 1.00 85.75 250 THR A N 1
ATOM 1934 C CA . THR A 1 250 ? -6.052 6.128 -3.831 1.00 85.75 250 THR A CA 1
ATOM 1935 C C . THR A 1 250 ? -6.033 5.082 -2.719 1.00 85.75 250 THR A C 1
ATOM 1937 O O . THR A 1 250 ? -6.439 3.941 -2.941 1.00 85.75 250 THR A O 1
ATOM 1940 N N . ALA A 1 251 ? -5.602 5.453 -1.511 1.00 82.38 251 ALA A N 1
ATOM 1941 C CA . ALA A 1 251 ? -5.630 4.558 -0.354 1.00 82.38 251 ALA A CA 1
ATOM 1942 C C . ALA A 1 251 ? -7.069 4.182 0.041 1.00 82.38 251 ALA A C 1
ATOM 1944 O O . ALA A 1 251 ? -7.358 3.009 0.284 1.00 82.38 251 ALA A O 1
ATOM 1945 N N . ILE A 1 252 ? -7.989 5.151 0.018 1.00 88.31 252 ILE A N 1
ATOM 1946 C CA . ILE A 1 252 ? -9.419 4.921 0.262 1.00 88.31 252 ILE A CA 1
ATOM 1947 C C . ILE A 1 252 ? -10.019 4.012 -0.818 1.00 88.31 252 ILE A C 1
ATOM 1949 O O . ILE A 1 252 ? -10.702 3.044 -0.490 1.00 88.31 252 ILE A O 1
ATOM 1953 N N . ALA A 1 253 ? -9.730 4.262 -2.097 1.00 84.50 253 ALA A N 1
ATOM 1954 C CA . ALA A 1 253 ? -10.203 3.428 -3.199 1.00 84.50 253 ALA A CA 1
ATOM 1955 C C . ALA A 1 253 ? -9.773 1.965 -3.029 1.00 84.50 253 ALA A C 1
ATOM 1957 O O . ALA A 1 253 ? -10.603 1.060 -3.129 1.00 84.50 253 ALA A O 1
ATOM 1958 N N . ARG A 1 254 ? -8.502 1.730 -2.674 1.00 79.38 254 ARG A N 1
ATOM 1959 C CA . ARG A 1 254 ? -7.978 0.387 -2.380 1.00 79.38 254 ARG A CA 1
ATOM 1960 C C . ARG A 1 254 ? -8.717 -0.277 -1.219 1.00 79.38 254 ARG A C 1
ATOM 1962 O O . ARG A 1 254 ? -9.112 -1.432 -1.355 1.00 79.38 254 ARG A O 1
ATOM 1969 N N . ALA A 1 255 ? -8.954 0.448 -0.123 1.00 80.44 255 ALA A N 1
ATOM 1970 C CA . ALA A 1 255 ? -9.700 -0.061 1.032 1.00 80.44 255 ALA A CA 1
ATOM 1971 C C . ALA A 1 255 ? -11.148 -0.452 0.683 1.00 80.44 255 ALA A C 1
ATOM 1973 O O . ALA A 1 255 ? -11.698 -1.391 1.256 1.00 80.44 255 ALA A O 1
ATOM 1974 N N . LEU A 1 256 ? -11.755 0.245 -0.280 1.00 82.81 256 LEU A N 1
ATOM 1975 C CA . LEU A 1 256 ? -13.104 -0.027 -0.782 1.00 82.81 256 LEU A CA 1
ATOM 1976 C C . LEU A 1 256 ? -13.139 -1.079 -1.905 1.00 82.81 256 LEU A C 1
ATOM 1978 O O . LEU A 1 256 ? -14.219 -1.440 -2.370 1.00 82.81 256 LEU A O 1
ATOM 1982 N N . GLY A 1 257 ? -11.982 -1.565 -2.368 1.00 77.88 257 GLY A N 1
ATOM 1983 C CA . GLY A 1 257 ? -11.882 -2.457 -3.526 1.00 77.88 257 GLY A CA 1
ATOM 1984 C C . GLY A 1 257 ? -12.218 -1.782 -4.863 1.00 77.88 257 GLY A C 1
ATOM 1985 O O . GLY A 1 257 ? -12.462 -2.471 -5.856 1.00 77.88 257 GLY A O 1
ATOM 1986 N N . VAL A 1 258 ? -12.233 -0.448 -4.901 1.00 81.06 258 VAL A N 1
ATOM 1987 C CA . VAL A 1 258 ? -12.443 0.353 -6.109 1.00 81.06 258 VAL A CA 1
ATOM 1988 C C . VAL A 1 258 ? -11.147 0.366 -6.911 1.00 81.06 258 VAL A C 1
ATOM 1990 O O . VAL A 1 258 ? -10.082 0.721 -6.405 1.00 81.06 258 VAL A O 1
ATOM 1993 N N . ARG A 1 259 ? -11.237 -0.041 -8.177 1.00 73.31 259 ARG A N 1
ATOM 1994 C CA . ARG A 1 259 ? -10.099 -0.035 -9.097 1.00 73.31 259 ARG A CA 1
ATOM 1995 C C . ARG A 1 259 ? -10.019 1.302 -9.810 1.00 73.31 259 ARG A C 1
ATOM 1997 O O . ARG A 1 259 ? -11.030 1.805 -10.299 1.00 73.31 259 ARG A O 1
ATOM 2004 N N . ASP A 1 260 ? -8.808 1.829 -9.912 1.00 75.56 260 ASP A N 1
ATOM 2005 C CA . ASP A 1 260 ? -8.542 2.905 -10.847 1.00 75.56 260 ASP A CA 1
ATOM 2006 C C . ASP A 1 260 ? -8.312 2.308 -12.239 1.00 75.56 260 ASP A C 1
ATOM 2008 O O . ASP A 1 260 ? -7.499 1.406 -12.421 1.00 75.56 260 ASP A O 1
ATOM 2012 N N . THR A 1 261 ? -9.110 2.762 -13.192 1.00 72.62 261 THR A N 1
ATOM 2013 C CA . THR A 1 261 ? -9.153 2.272 -14.577 1.00 72.62 261 THR A CA 1
ATOM 2014 C C . THR A 1 261 ? -9.005 3.420 -15.578 1.00 72.62 261 THR A C 1
ATOM 2016 O O . THR A 1 261 ? -9.084 3.178 -16.777 1.00 72.62 261 THR A O 1
ATOM 2019 N N . GLY A 1 262 ? -8.793 4.661 -15.108 1.00 74.94 262 GLY A N 1
ATOM 2020 C CA . GLY A 1 262 ? -8.527 5.840 -15.947 1.00 74.94 262 GLY A CA 1
ATOM 2021 C C . GLY A 1 262 ? -9.695 6.376 -16.793 1.00 74.94 262 GLY A C 1
ATOM 2022 O O . GLY A 1 262 ? -9.557 7.405 -17.445 1.00 74.94 262 GLY A O 1
ATOM 2023 N N . ASP A 1 263 ? -10.850 5.716 -16.786 1.00 74.50 263 ASP A N 1
ATOM 2024 C CA . ASP A 1 263 ? -12.064 6.076 -17.533 1.00 74.50 263 ASP A CA 1
ATOM 2025 C C . ASP A 1 263 ? -12.885 7.211 -16.897 1.00 74.50 263 ASP A C 1
ATOM 2027 O O . ASP A 1 263 ? -13.607 7.925 -17.592 1.00 74.50 263 ASP A O 1
ATOM 2031 N N . GLU A 1 264 ? -12.750 7.425 -15.590 1.00 84.25 264 GLU A N 1
ATOM 2032 C CA . GLU A 1 264 ? -13.309 8.578 -14.884 1.00 84.25 264 GLU A CA 1
ATOM 2033 C C . GLU A 1 264 ? -12.465 8.915 -13.638 1.00 84.25 264 GLU A C 1
ATOM 2035 O O . GLU A 1 264 ? -11.742 8.041 -13.145 1.00 84.25 264 GLU A O 1
ATOM 2040 N N . PRO A 1 265 ? -12.552 10.154 -13.105 1.00 87.81 265 PRO A N 1
ATOM 2041 C CA . PRO A 1 265 ? -11.810 10.561 -11.912 1.00 87.81 265 PRO A CA 1
ATOM 2042 C C . PRO A 1 265 ? -12.084 9.645 -10.718 1.00 87.81 265 PRO A C 1
ATOM 2044 O O . PRO A 1 265 ? -13.241 9.336 -10.412 1.00 87.81 265 PRO A O 1
ATOM 2047 N N . LEU A 1 266 ? -11.022 9.240 -10.022 1.00 86.38 266 LEU A N 1
ATOM 2048 C CA . LEU A 1 266 ? -11.091 8.276 -8.927 1.00 86.38 266 LEU A CA 1
ATOM 2049 C C . LEU A 1 266 ? -11.998 8.750 -7.785 1.00 86.38 266 LEU A C 1
ATOM 2051 O O . LEU A 1 266 ? -12.715 7.946 -7.193 1.00 86.38 266 LEU A O 1
ATOM 2055 N N . GLU A 1 267 ? -12.036 10.055 -7.524 1.00 86.56 267 GLU A N 1
ATOM 2056 C CA . GLU A 1 267 ? -12.917 10.685 -6.540 1.00 86.56 267 GLU A CA 1
ATOM 2057 C C . GLU A 1 267 ? -14.388 10.363 -6.820 1.00 86.56 267 GLU A C 1
ATOM 2059 O O . GLU A 1 267 ? -15.131 10.038 -5.893 1.00 86.56 267 GLU A O 1
ATOM 2064 N N . ARG A 1 268 ? -14.807 10.387 -8.095 1.00 86.88 268 ARG A N 1
ATOM 2065 C CA . ARG A 1 268 ? -16.190 10.060 -8.478 1.00 86.88 268 ARG A CA 1
ATOM 2066 C C . ARG A 1 268 ? -16.497 8.586 -8.283 1.00 86.88 268 ARG A C 1
ATOM 2068 O O . ARG A 1 268 ? -17.561 8.269 -7.761 1.00 86.88 268 ARG A O 1
ATOM 2075 N N . LYS A 1 269 ? -15.566 7.696 -8.636 1.00 87.56 269 LYS A N 1
ATOM 2076 C CA . LYS A 1 269 ? -15.727 6.248 -8.413 1.00 87.56 269 LYS A CA 1
ATOM 2077 C C . LYS A 1 269 ? -15.874 5.925 -6.939 1.00 87.56 269 LYS A C 1
ATOM 2079 O O . LYS A 1 269 ? -16.744 5.148 -6.557 1.00 87.56 269 LYS A O 1
ATOM 2084 N N . VAL A 1 270 ? -15.018 6.526 -6.114 1.00 89.69 270 VAL A N 1
ATOM 2085 C CA . VAL A 1 270 ? -15.065 6.358 -4.663 1.00 89.69 270 VAL A CA 1
ATOM 2086 C C . VAL A 1 270 ? -16.392 6.883 -4.131 1.00 89.69 270 VAL A C 1
ATOM 2088 O O . VAL A 1 270 ? -17.079 6.130 -3.448 1.00 89.69 270 VAL A O 1
ATOM 2091 N N . ALA A 1 271 ? -16.797 8.106 -4.493 1.00 87.94 271 ALA A N 1
ATOM 2092 C CA . ALA A 1 271 ? -18.078 8.683 -4.084 1.00 87.94 271 ALA A CA 1
ATOM 2093 C C . ALA A 1 271 ? -19.267 7.789 -4.480 1.00 87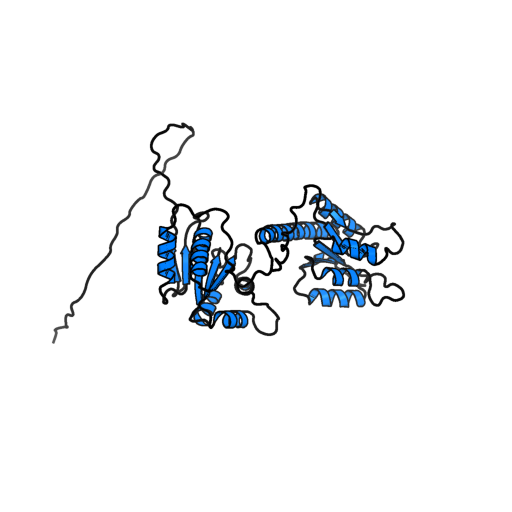.94 271 ALA A C 1
ATOM 2095 O O . ALA A 1 271 ? -20.118 7.493 -3.643 1.00 87.94 271 ALA A O 1
ATOM 2096 N N . ALA A 1 272 ? -19.290 7.280 -5.714 1.00 86.50 272 ALA A N 1
ATOM 2097 C CA . ALA A 1 272 ? -20.323 6.362 -6.191 1.00 86.50 272 ALA A CA 1
ATOM 2098 C C . ALA A 1 272 ? -20.343 5.038 -5.407 1.00 86.50 272 ALA A C 1
ATOM 2100 O O . ALA A 1 272 ? -21.415 4.536 -5.073 1.00 86.50 272 ALA A O 1
ATOM 2101 N N . ALA A 1 273 ? -19.174 4.489 -5.061 1.00 84.44 273 ALA A N 1
ATOM 2102 C CA . ALA A 1 273 ? -19.067 3.256 -4.281 1.00 84.44 273 ALA A CA 1
ATOM 2103 C C . ALA A 1 273 ? -19.598 3.405 -2.843 1.00 84.44 273 ALA A C 1
ATOM 2105 O O . ALA A 1 273 ? -20.080 2.430 -2.257 1.00 84.44 273 ALA A O 1
ATOM 2106 N N . VAL A 1 274 ? -19.527 4.611 -2.269 1.00 87.50 274 VAL A N 1
ATOM 2107 C CA . VAL A 1 274 ? -19.957 4.878 -0.887 1.00 87.50 274 VAL A CA 1
ATOM 2108 C C . VAL A 1 274 ? -21.354 5.501 -0.771 1.00 87.50 274 VAL A C 1
ATOM 2110 O O . VAL A 1 274 ? -21.902 5.511 0.327 1.00 87.50 274 VAL A O 1
ATOM 2113 N N . HIS A 1 275 ? -21.947 5.983 -1.869 1.00 82.06 275 HIS A N 1
ATOM 2114 C CA . HIS A 1 275 ? -23.166 6.806 -1.863 1.00 82.06 275 HIS A CA 1
ATOM 2115 C C . HIS A 1 275 ? -24.361 6.159 -1.136 1.00 82.06 275 HIS A C 1
ATOM 2117 O O . HIS A 1 275 ? -24.949 6.770 -0.241 1.00 82.06 275 HIS A O 1
ATOM 2123 N N . ASP A 1 276 ? -24.702 4.912 -1.479 1.00 71.38 276 ASP A N 1
ATOM 2124 C CA . ASP A 1 276 ? -25.910 4.235 -0.970 1.00 71.38 276 ASP A CA 1
ATOM 2125 C C . ASP A 1 276 ? -25.649 3.291 0.216 1.00 71.38 276 ASP A C 1
ATOM 2127 O O . ASP A 1 276 ? -26.584 2.719 0.795 1.00 71.38 276 ASP A O 1
ATOM 2131 N N . SER A 1 277 ? -24.387 3.143 0.612 1.00 70.88 277 SER A N 1
ATOM 2132 C CA . SER A 1 277 ? -23.943 2.155 1.593 1.00 70.88 277 SER A CA 1
ATOM 2133 C C . SER A 1 277 ? -23.940 2.740 3.009 1.00 70.88 277 SER A C 1
ATOM 2135 O O . SER A 1 277 ? -23.366 3.800 3.244 1.00 70.88 277 SER A O 1
ATOM 2137 N N . ASP A 1 278 ? -24.536 2.037 3.980 1.00 85.69 278 ASP A N 1
ATOM 2138 C CA . ASP A 1 278 ? -24.258 2.296 5.403 1.00 85.69 278 ASP A CA 1
ATOM 2139 C C . ASP A 1 278 ? -22.856 1.784 5.728 1.00 85.69 278 ASP A C 1
ATOM 2141 O O . ASP A 1 278 ? -22.655 0.614 6.073 1.00 85.69 278 ASP A O 1
ATOM 2145 N N . LEU A 1 279 ? -21.888 2.669 5.510 1.00 90.88 279 LEU A N 1
ATOM 2146 C CA . LEU A 1 279 ? -20.469 2.377 5.546 1.00 90.88 279 LEU A CA 1
ATOM 2147 C C . LEU A 1 279 ? -19.796 3.177 6.659 1.00 90.88 279 LEU A C 1
ATOM 2149 O O . LEU A 1 279 ? -19.888 4.406 6.710 1.00 90.88 279 LEU A 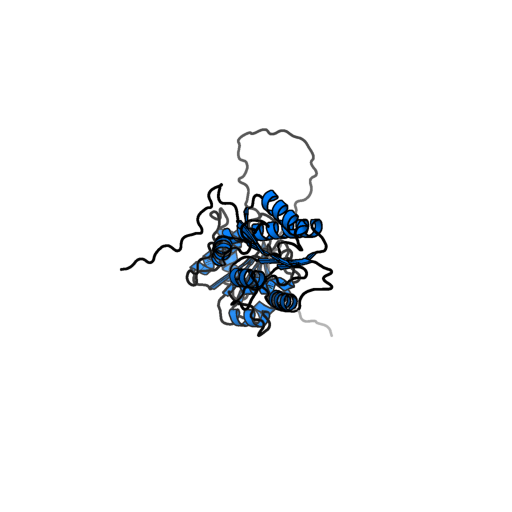O 1
ATOM 2153 N N . LEU A 1 280 ? -19.062 2.461 7.506 1.00 94.06 280 LEU A N 1
ATOM 2154 C CA . LEU A 1 280 ? -18.021 3.030 8.347 1.00 94.06 280 LEU A CA 1
ATOM 2155 C C . LEU A 1 280 ? -16.684 2.925 7.611 1.00 94.06 280 LEU A C 1
ATOM 2157 O O . LEU A 1 280 ? -16.185 1.822 7.381 1.00 94.06 280 LEU A O 1
ATOM 2161 N N . LEU A 1 281 ? -16.091 4.062 7.265 1.00 94.62 281 LEU A N 1
ATOM 2162 C CA . LEU A 1 281 ? -14.737 4.112 6.724 1.00 94.62 281 LEU A CA 1
ATOM 2163 C C . LEU A 1 281 ? -13.771 4.560 7.822 1.00 94.62 281 LEU A C 1
ATOM 2165 O O . LEU A 1 281 ? -13.849 5.683 8.323 1.00 94.62 281 LEU A O 1
ATOM 2169 N N . VAL A 1 282 ? -12.854 3.674 8.197 1.00 95.50 282 VAL A N 1
ATOM 2170 C CA . VAL A 1 282 ? -11.789 3.983 9.150 1.00 95.50 282 VAL A CA 1
ATOM 2171 C C . VAL A 1 282 ? -10.595 4.560 8.399 1.00 95.50 282 VAL A C 1
ATOM 2173 O O . VAL A 1 282 ? -10.111 3.938 7.456 1.00 95.50 282 VAL A O 1
ATOM 2176 N N . ILE A 1 283 ? -10.119 5.728 8.824 1.00 95.06 283 ILE A N 1
ATOM 2177 C CA . ILE A 1 283 ? -8.924 6.395 8.298 1.00 95.06 283 ILE A CA 1
ATOM 2178 C C . ILE A 1 283 ? -7.869 6.423 9.405 1.00 95.06 283 ILE A C 1
ATOM 2180 O O . ILE A 1 283 ? -7.996 7.176 10.372 1.00 95.06 283 ILE A O 1
ATOM 2184 N N . ASP A 1 284 ? -6.833 5.601 9.286 1.00 89.19 284 ASP A N 1
ATOM 2185 C CA . ASP A 1 284 ? -5.804 5.468 10.319 1.00 89.19 284 ASP A CA 1
ATOM 2186 C C . ASP A 1 284 ? -4.542 6.274 9.971 1.00 89.19 284 ASP A C 1
ATOM 2188 O O . ASP A 1 284 ? -4.108 6.283 8.819 1.00 89.19 284 ASP A O 1
ATOM 2192 N N . ASN A 1 285 ? -3.931 6.907 10.979 1.00 83.88 285 ASN A N 1
ATOM 2193 C CA . ASN A 1 285 ? -2.665 7.648 10.905 1.00 83.88 285 ASN A CA 1
ATOM 2194 C C . ASN A 1 285 ? -2.718 8.981 10.120 1.00 83.88 285 ASN A C 1
ATOM 2196 O O . ASN A 1 285 ? -1.798 9.320 9.379 1.00 83.88 285 ASN A O 1
ATOM 2200 N N . MET A 1 286 ? -3.781 9.774 10.285 1.00 90.50 286 MET A N 1
ATOM 2201 C CA . MET A 1 286 ? -4.033 10.990 9.489 1.00 90.50 286 MET A CA 1
ATOM 2202 C C . MET A 1 286 ? -3.132 12.198 9.842 1.00 90.50 286 MET A C 1
ATOM 2204 O O . MET A 1 286 ? -3.124 13.200 9.126 1.00 90.50 286 MET A O 1
ATOM 2208 N N . GLU A 1 287 ? -2.338 12.142 10.919 1.00 84.44 287 GLU A N 1
ATOM 2209 C CA . GLU A 1 287 ? -1.570 13.296 11.432 1.00 84.44 287 GLU A CA 1
ATOM 2210 C C . GLU A 1 287 ? -0.614 13.971 10.437 1.00 84.44 287 GLU A C 1
ATOM 2212 O O . GLU A 1 287 ? -0.341 15.163 10.571 1.00 84.44 287 GLU A O 1
ATOM 2217 N N . HIS A 1 288 ? -0.093 13.230 9.462 1.00 82.81 288 HIS A N 1
ATOM 2218 C CA . HIS A 1 288 ? 0.876 13.724 8.481 1.00 82.81 288 HIS A CA 1
ATOM 2219 C C . HIS A 1 288 ? 0.220 14.152 7.157 1.00 82.81 288 HIS A C 1
ATOM 2221 O O . HIS A 1 288 ? 0.888 14.707 6.288 1.00 82.81 288 HIS A O 1
ATOM 2227 N N . LEU A 1 289 ? -1.095 13.948 7.022 1.00 90.12 289 LEU A N 1
ATOM 2228 C CA . LEU A 1 289 ? -1.863 14.174 5.795 1.00 90.12 289 LEU A CA 1
ATOM 2229 C C . LEU A 1 289 ? -3.041 15.123 6.012 1.00 90.12 289 LEU A C 1
ATOM 2231 O O . LEU A 1 289 ? -3.950 15.171 5.191 1.00 90.12 289 LEU A O 1
ATOM 2235 N N . LEU A 1 290 ? -3.012 15.937 7.073 1.00 88.94 290 LEU A N 1
ATOM 2236 C CA . LEU A 1 290 ? -4.041 16.943 7.363 1.00 88.94 290 LEU A CA 1
ATOM 2237 C C . LEU A 1 290 ? -4.439 17.827 6.159 1.00 88.94 290 LEU A C 1
ATOM 2239 O O . LEU A 1 290 ? -5.621 18.162 6.074 1.00 88.94 290 LEU A O 1
ATOM 2243 N N . PRO A 1 291 ? -3.554 18.179 5.197 1.00 89.81 291 PRO A N 1
ATOM 2244 C CA . PRO A 1 291 ? -3.980 18.893 3.990 1.00 89.81 291 PRO A CA 1
ATOM 2245 C C . PRO A 1 291 ? -5.026 18.155 3.129 1.00 89.81 291 PRO A C 1
ATOM 2247 O O . PRO A 1 291 ? -5.754 18.805 2.393 1.00 89.81 291 PRO A O 1
ATOM 2250 N N . ALA A 1 292 ? -5.161 16.828 3.241 1.00 89.12 292 ALA A N 1
ATOM 2251 C CA . ALA A 1 292 ? -6.179 16.035 2.538 1.00 89.12 292 ALA A CA 1
ATOM 2252 C C . ALA A 1 292 ? -7.548 16.005 3.246 1.00 89.12 292 ALA A C 1
ATOM 2254 O O . ALA A 1 292 ? -8.441 15.255 2.847 1.00 89.12 292 ALA A O 1
ATOM 2255 N N . THR A 1 293 ? -7.745 16.795 4.305 1.00 92.19 293 THR A N 1
ATOM 2256 C CA . THR A 1 293 ? -9.016 16.806 5.045 1.00 92.19 293 THR A CA 1
ATOM 2257 C C . THR A 1 293 ? -10.194 17.239 4.163 1.00 92.19 293 THR A C 1
ATOM 2259 O O . THR A 1 293 ? -11.290 16.695 4.306 1.00 92.19 293 THR A O 1
ATOM 2262 N N . ASP A 1 294 ? -9.976 18.144 3.205 1.00 91.00 294 ASP A N 1
ATOM 2263 C CA . ASP A 1 294 ? -11.020 18.588 2.271 1.00 91.00 294 ASP A CA 1
ATOM 2264 C C . ASP A 1 294 ? -11.569 17.428 1.424 1.00 91.00 294 ASP A C 1
ATOM 2266 O O . ASP A 1 294 ? -12.777 17.345 1.199 1.00 91.00 294 ASP A O 1
ATOM 2270 N N . THR A 1 295 ? -10.718 16.467 1.050 1.00 91.50 295 THR A N 1
ATOM 2271 C CA . THR A 1 295 ? -11.130 15.238 0.356 1.00 91.50 295 THR A CA 1
ATOM 2272 C C . THR A 1 295 ? -12.093 14.414 1.211 1.00 91.50 295 THR A C 1
ATOM 2274 O O . THR A 1 295 ? -13.125 13.956 0.722 1.00 91.50 295 THR A O 1
ATOM 2277 N N . LEU A 1 296 ? -11.801 14.260 2.508 1.00 92.81 296 LEU A N 1
ATOM 2278 C CA . LEU A 1 296 ? -12.669 13.531 3.440 1.00 92.81 296 LEU A CA 1
ATOM 2279 C C . LEU A 1 296 ? -14.018 14.236 3.624 1.00 92.81 296 LEU A C 1
ATOM 2281 O O . LEU A 1 296 ? -15.064 13.587 3.650 1.00 92.81 296 LEU A O 1
ATOM 2285 N N . VAL A 1 297 ? -14.002 15.567 3.717 1.00 92.56 297 VAL A N 1
ATOM 2286 C CA . VAL A 1 297 ? -15.223 16.376 3.822 1.00 92.56 297 VAL A CA 1
ATOM 2287 C C . VAL A 1 297 ? -16.072 16.258 2.558 1.00 92.56 297 VAL A C 1
ATOM 2289 O O . VAL A 1 297 ? -17.290 16.118 2.679 1.00 92.56 297 VAL A O 1
ATOM 2292 N N . SER A 1 298 ? -15.462 16.268 1.368 1.00 91.56 298 SER A N 1
ATOM 2293 C CA . SER A 1 298 ? -16.187 16.070 0.106 1.00 91.56 298 SER A CA 1
ATOM 2294 C C . SER A 1 298 ? -16.881 14.711 0.085 1.00 91.56 298 SER A C 1
ATOM 2296 O O . SER A 1 298 ? -18.088 14.658 -0.112 1.00 91.56 298 SER A O 1
ATOM 2298 N N . LEU A 1 299 ? -16.168 13.627 0.417 1.00 91.25 299 LEU A N 1
ATOM 2299 C CA . LEU A 1 299 ? -16.745 12.277 0.445 1.00 91.25 299 LEU A CA 1
ATOM 2300 C C . LEU A 1 299 ? -17.951 12.171 1.381 1.00 91.25 299 LEU A C 1
ATOM 2302 O O . LEU A 1 299 ? -18.978 11.601 1.023 1.00 91.25 299 LEU A O 1
ATOM 2306 N N . VAL A 1 300 ? -17.848 12.740 2.582 1.00 91.62 300 VAL A N 1
ATOM 2307 C CA . VAL A 1 300 ? -18.960 12.762 3.540 1.00 91.62 300 VAL A CA 1
ATOM 2308 C C . VAL A 1 300 ? -20.107 13.626 3.009 1.00 91.62 300 VAL A C 1
ATOM 2310 O O . VAL A 1 300 ? -21.271 13.262 3.158 1.00 91.62 300 VAL A O 1
ATOM 2313 N N . THR A 1 301 ? -19.819 14.746 2.353 1.00 90.25 301 THR A N 1
ATOM 2314 C CA . THR A 1 301 ? -20.851 15.606 1.753 1.00 90.25 301 THR A CA 1
ATOM 2315 C C . THR A 1 301 ? -21.613 14.880 0.642 1.00 90.25 301 THR A C 1
ATOM 2317 O O . THR A 1 301 ? -22.842 14.937 0.622 1.00 90.25 301 THR A O 1
ATOM 2320 N N . ASP A 1 302 ? -20.899 14.146 -0.209 1.00 88.75 302 ASP A N 1
ATOM 2321 C CA . ASP A 1 302 ? -21.449 13.469 -1.387 1.00 88.75 302 ASP A CA 1
ATOM 2322 C C . ASP A 1 302 ? -22.156 12.145 -1.053 1.00 88.75 302 ASP A C 1
ATOM 2324 O O . ASP A 1 302 ? -23.005 11.691 -1.815 1.00 88.75 302 ASP A O 1
ATOM 2328 N N . ALA A 1 303 ? -21.850 11.529 0.093 1.00 89.88 303 ALA A N 1
ATOM 2329 C CA . ALA A 1 303 ? -22.405 10.237 0.496 1.00 89.88 303 ALA A CA 1
ATOM 2330 C C . ALA A 1 303 ? -23.089 10.320 1.868 1.00 89.88 303 ALA A C 1
ATOM 2332 O O . ALA A 1 303 ? -22.434 10.074 2.878 1.00 89.88 303 ALA A O 1
ATOM 2333 N N . PRO A 1 304 ? -24.397 10.633 1.961 1.00 86.31 304 PRO A N 1
ATOM 2334 C CA . PRO A 1 304 ? -25.086 10.953 3.220 1.00 86.31 304 PRO A CA 1
ATOM 2335 C C . PRO A 1 304 ? -25.033 9.869 4.307 1.00 86.31 304 PRO A C 1
ATOM 2337 O O . PRO A 1 304 ? -25.173 10.180 5.489 1.00 86.31 304 PRO A O 1
ATOM 2340 N N . ARG A 1 305 ? -24.840 8.605 3.913 1.00 88.38 305 ARG A N 1
ATOM 2341 C CA . ARG A 1 305 ? -24.790 7.439 4.811 1.00 88.38 305 ARG A CA 1
ATOM 2342 C C . ARG A 1 305 ? -23.370 7.023 5.207 1.00 88.38 305 ARG A C 1
ATOM 2344 O O . ARG A 1 305 ? -23.210 6.121 6.025 1.00 88.38 305 ARG A O 1
ATOM 2351 N N . LEU A 1 306 ? -22.352 7.697 4.669 1.00 92.69 306 LEU A N 1
ATOM 2352 C CA . LEU A 1 306 ? -20.958 7.504 5.053 1.00 92.69 306 LEU A CA 1
ATOM 2353 C C . LEU A 1 306 ? -20.689 8.152 6.417 1.00 92.69 306 LEU A C 1
ATOM 2355 O O . LEU A 1 306 ? -20.992 9.338 6.610 1.00 92.69 306 LEU A O 1
ATOM 2359 N N . GLN A 1 307 ? -20.060 7.395 7.319 1.00 94.75 307 GLN A N 1
ATOM 2360 C CA . GLN A 1 307 ? -19.392 7.930 8.507 1.00 94.75 307 GLN A CA 1
ATOM 2361 C C . GLN A 1 307 ? -17.902 7.588 8.480 1.00 94.75 307 GLN A C 1
ATOM 2363 O O . GLN A 1 307 ? -17.504 6.503 8.050 1.00 94.75 307 GLN A O 1
ATOM 2368 N N . LEU A 1 308 ? -17.087 8.517 8.973 1.00 96.44 308 LEU A N 1
ATOM 2369 C CA . LEU A 1 308 ? -15.645 8.368 9.100 1.00 96.44 308 LEU A CA 1
ATOM 2370 C C . LEU A 1 308 ? -15.250 8.202 10.566 1.00 96.44 308 LEU A C 1
ATOM 2372 O O . LEU A 1 308 ? -15.662 8.998 11.411 1.00 96.44 308 LEU A O 1
ATOM 2376 N N . LEU A 1 309 ? -14.393 7.220 10.840 1.00 97.19 309 LEU A N 1
ATOM 2377 C CA . LEU A 1 309 ? -13.644 7.121 12.092 1.00 97.19 309 LEU A CA 1
ATOM 2378 C C . LEU A 1 309 ? -12.168 7.377 11.790 1.00 97.19 309 LEU A C 1
ATOM 2380 O O . LEU A 1 309 ? -11.518 6.565 11.141 1.00 97.19 309 LEU A O 1
ATOM 2384 N N . VAL A 1 310 ? -11.639 8.508 12.237 1.00 97.06 310 VAL A N 1
ATOM 2385 C CA . VAL A 1 310 ? -10.281 8.956 11.911 1.00 97.06 310 VAL A CA 1
ATOM 2386 C C . VAL A 1 310 ? -9.382 8.822 13.133 1.00 97.06 310 VAL A C 1
ATOM 2388 O O . VAL A 1 310 ? -9.788 9.197 14.228 1.00 97.06 310 VAL A O 1
ATOM 2391 N N . THR A 1 311 ? -8.148 8.347 12.982 1.00 88.31 311 THR A N 1
ATOM 2392 C CA . THR A 1 311 ? -7.136 8.448 14.044 1.00 88.31 311 THR A CA 1
ATOM 2393 C C . THR A 1 311 ? -6.105 9.513 13.689 1.00 88.31 311 THR A C 1
ATOM 2395 O O . THR A 1 311 ? -5.649 9.616 12.549 1.00 88.31 311 THR A O 1
ATOM 2398 N N . SER A 1 312 ? -5.752 10.353 14.664 1.00 89.56 312 SER A N 1
ATOM 2399 C CA . SER A 1 312 ? -4.761 11.410 14.458 1.00 89.56 312 SER A CA 1
ATOM 2400 C C . SER A 1 312 ? -4.129 11.879 15.772 1.00 89.56 312 SER A C 1
ATOM 2402 O O . SER A 1 312 ? -4.680 11.707 16.862 1.00 89.56 312 SER A O 1
ATOM 2404 N N . ARG A 1 313 ? -2.950 12.502 15.685 1.00 88.75 313 ARG A N 1
ATOM 2405 C CA . ARG A 1 313 ? -2.314 13.256 16.788 1.00 88.75 313 ARG A CA 1
ATOM 2406 C C . ARG A 1 313 ? -2.721 14.728 16.826 1.00 88.75 313 ARG A C 1
ATOM 2408 O O . ARG A 1 313 ? -2.392 15.423 17.780 1.00 88.75 313 ARG A O 1
ATOM 2415 N N . SER A 1 314 ? -3.391 15.217 15.787 1.00 86.56 314 SER A N 1
ATOM 2416 C CA . SER A 1 314 ? -3.854 16.602 15.658 1.00 86.56 314 SER A CA 1
ATOM 2417 C C . SER A 1 314 ? -5.292 16.639 15.137 1.00 86.56 314 SER A C 1
ATOM 2419 O O . SER A 1 314 ? -5.653 15.790 14.322 1.00 86.56 314 SER A O 1
ATOM 2421 N N . PRO A 1 315 ? -6.126 17.595 15.582 1.00 89.00 315 PRO A N 1
ATOM 2422 C CA . PRO A 1 315 ? -7.492 17.714 15.080 1.00 89.00 315 PRO A CA 1
ATOM 2423 C C . PRO A 1 315 ? -7.491 18.027 13.580 1.00 89.00 315 PRO A C 1
ATOM 2425 O O . PRO A 1 315 ? -6.612 18.751 13.102 1.00 89.00 315 PRO A O 1
ATOM 2428 N N . LEU A 1 316 ? -8.501 17.535 12.865 1.00 90.88 316 LEU A N 1
ATOM 2429 C CA . LEU A 1 316 ? -8.712 17.823 11.444 1.00 90.88 316 LEU A CA 1
ATOM 2430 C C . LEU A 1 316 ? -9.148 19.279 11.213 1.00 90.88 316 LEU A C 1
ATOM 2432 O O . LEU A 1 316 ? -8.901 19.840 10.150 1.00 90.88 316 LEU A O 1
ATOM 2436 N N . ARG A 1 317 ? -9.754 19.912 12.231 1.00 90.62 317 ARG A N 1
ATOM 2437 C CA . ARG A 1 317 ? -10.228 21.310 12.230 1.00 90.62 317 ARG A CA 1
ATOM 2438 C C . ARG A 1 317 ? -11.329 21.581 11.203 1.00 90.62 317 ARG A C 1
ATOM 2440 O O . ARG A 1 317 ? -11.396 22.670 10.632 1.00 90.62 317 ARG A O 1
ATOM 2447 N N . VAL A 1 318 ? -12.241 20.626 11.029 1.00 89.94 318 VAL A N 1
ATOM 2448 C CA . VAL A 1 318 ? -13.426 20.780 10.169 1.00 89.94 318 VAL A CA 1
ATOM 2449 C C . VAL A 1 318 ? -14.713 20.854 10.975 1.00 89.94 318 VAL A C 1
ATOM 2451 O O . VAL A 1 318 ? -14.814 20.313 12.070 1.00 89.94 318 VAL A O 1
ATOM 2454 N N . ARG A 1 319 ? -15.731 21.533 10.432 1.00 81.12 319 ARG A N 1
ATOM 2455 C CA . ARG A 1 319 ? -16.993 21.788 11.154 1.00 81.12 319 ARG A CA 1
ATOM 2456 C C . ARG A 1 319 ? -17.744 20.518 11.559 1.00 81.12 319 ARG A C 1
ATOM 2458 O O . ARG A 1 319 ? -18.426 20.535 12.574 1.00 81.12 319 ARG A O 1
ATOM 2465 N N . ALA A 1 320 ? -17.636 19.460 10.760 1.00 81.94 320 ALA A N 1
ATOM 2466 C CA . ALA A 1 320 ? -18.308 18.183 10.995 1.00 81.94 320 ALA A CA 1
ATOM 2467 C C . ALA A 1 320 ? -17.517 17.236 11.921 1.00 81.94 320 ALA A C 1
ATOM 2469 O O . ALA A 1 320 ? -17.950 16.108 12.140 1.00 81.94 320 ALA A O 1
ATOM 2470 N N . GLU A 1 321 ? -16.358 17.665 12.435 1.00 94.25 321 GLU A N 1
ATOM 2471 C CA . GLU A 1 321 ? -15.494 16.844 13.282 1.00 94.25 321 GLU A CA 1
ATOM 2472 C C . GLU A 1 321 ? -16.026 16.748 14.716 1.00 94.25 321 GLU A C 1
ATOM 2474 O O . GLU A 1 321 ? -16.145 17.744 15.437 1.00 94.25 321 GLU A O 1
ATOM 2479 N N . ARG A 1 322 ? -16.248 15.517 15.175 1.00 96.88 322 ARG A N 1
ATOM 2480 C CA . ARG A 1 322 ? -16.447 15.178 16.579 1.00 96.88 322 ARG A CA 1
ATOM 2481 C C . ARG A 1 322 ? -15.174 14.547 17.134 1.00 96.88 322 ARG A C 1
ATOM 2483 O O . ARG A 1 322 ? -14.860 13.397 16.854 1.00 96.88 322 ARG A O 1
ATOM 2490 N N . VAL A 1 323 ? -14.442 15.301 17.948 1.00 96.19 323 VAL A N 1
ATOM 2491 C CA . VAL A 1 323 ? -13.212 14.812 18.589 1.00 96.19 323 VAL A CA 1
ATOM 2492 C C . VAL A 1 323 ? -13.534 13.961 19.819 1.00 96.19 323 VAL A C 1
ATOM 2494 O O . VAL A 1 323 ? -14.258 14.413 20.710 1.00 96.19 323 VAL A O 1
ATOM 2497 N N . TYR A 1 324 ? -12.936 12.773 19.881 1.00 96.38 324 TYR A N 1
ATOM 2498 C CA . TYR A 1 324 ? -12.856 11.908 21.054 1.00 96.38 324 TYR A CA 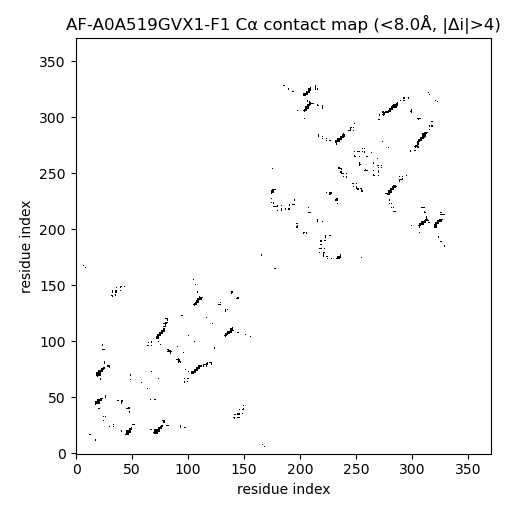1
ATOM 2499 C C . TYR A 1 324 ? -11.394 11.821 21.513 1.00 96.38 324 TYR A C 1
ATOM 2501 O O . TYR A 1 324 ? -10.529 11.353 20.770 1.00 96.38 324 TYR A O 1
ATOM 2509 N N . ALA A 1 325 ? -11.099 12.315 22.716 1.00 94.19 325 ALA A N 1
ATOM 2510 C CA . ALA A 1 325 ? -9.748 12.292 23.266 1.00 94.19 325 ALA A CA 1
ATOM 2511 C C . ALA A 1 325 ? -9.443 10.909 23.855 1.00 94.19 325 ALA A C 1
ATOM 2513 O O . ALA A 1 325 ? -10.137 10.443 24.752 1.00 94.19 325 ALA A O 1
ATOM 2514 N N . VAL A 1 326 ? -8.398 10.264 23.346 1.00 90.00 326 VAL A N 1
ATOM 2515 C CA . VAL A 1 326 ? -7.929 8.961 23.810 1.00 90.00 326 VAL A CA 1
ATOM 2516 C C . VAL A 1 326 ? -6.821 9.179 24.832 1.00 90.00 326 VAL A C 1
ATOM 2518 O O . VAL A 1 326 ? -5.687 9.515 24.477 1.00 90.00 326 VAL A O 1
ATOM 2521 N N . GLU A 1 327 ? -7.157 8.967 26.099 1.00 84.44 327 GLU A N 1
ATOM 2522 C CA . GLU A 1 327 ? -6.234 9.134 27.219 1.00 84.44 327 GLU A CA 1
ATOM 2523 C C . GLU A 1 327 ? -5.335 7.898 27.409 1.00 84.44 327 GLU A C 1
ATOM 2525 O O . GLU A 1 327 ? -5.739 6.770 27.102 1.00 84.44 327 GLU A O 1
ATOM 2530 N N . PRO A 1 328 ? -4.096 8.060 27.908 1.00 78.50 328 PRO A N 1
ATOM 2531 C CA . PRO A 1 328 ? -3.265 6.932 28.319 1.00 78.50 328 PRO A CA 1
ATOM 2532 C C . PRO A 1 328 ? -3.959 6.066 29.375 1.00 78.50 328 PRO A C 1
ATOM 2534 O O . PRO A 1 328 ? -4.663 6.581 30.242 1.00 78.50 328 PRO A O 1
ATOM 2537 N N . LEU A 1 329 ? -3.723 4.751 29.329 1.00 71.69 329 LEU A N 1
ATOM 2538 C CA . LEU A 1 329 ? -4.249 3.841 30.346 1.00 71.69 329 LEU A CA 1
ATOM 2539 C C . LEU A 1 329 ? -3.741 4.248 31.740 1.00 71.69 329 LEU A C 1
ATOM 2541 O O . LEU A 1 329 ? -2.550 4.550 31.888 1.00 71.69 329 LEU A O 1
ATOM 2545 N N . PRO A 1 330 ? -4.602 4.224 32.772 1.00 70.00 330 PRO A N 1
ATOM 2546 C CA . PRO A 1 330 ? -4.170 4.479 34.134 1.00 70.00 330 PRO A CA 1
ATOM 2547 C C . PRO A 1 330 ? -3.166 3.403 34.555 1.00 70.00 330 PRO A C 1
ATOM 2549 O O . PRO A 1 330 ? -3.453 2.206 34.522 1.00 70.00 330 PRO A O 1
ATOM 2552 N N . THR A 1 331 ? -1.968 3.820 34.958 1.00 55.88 331 THR A N 1
ATOM 2553 C CA . THR A 1 331 ? -1.001 2.908 35.570 1.00 55.88 331 THR A CA 1
ATOM 2554 C C . THR A 1 331 ? -1.562 2.407 36.901 1.00 55.88 331 THR A C 1
ATOM 2556 O O . THR A 1 331 ? -2.051 3.239 37.675 1.00 55.88 331 THR A O 1
ATOM 2559 N N . PRO A 1 332 ? -1.467 1.100 37.213 1.00 50.00 332 PRO A N 1
ATOM 2560 C CA . PRO A 1 332 ? -1.788 0.605 38.545 1.00 50.00 332 PRO A CA 1
ATOM 2561 C C . PRO A 1 332 ? -1.049 1.449 39.583 1.00 50.00 332 PRO A C 1
ATOM 2563 O O . PRO A 1 332 ? 0.145 1.716 39.424 1.00 50.00 332 PRO A O 1
ATOM 2566 N N . ALA A 1 333 ? -1.756 1.912 40.615 1.00 45.78 333 ALA A N 1
ATOM 2567 C CA . ALA A 1 333 ? -1.114 2.624 41.708 1.00 45.78 333 ALA A CA 1
ATOM 2568 C C . ALA A 1 333 ? 0.005 1.732 42.260 1.00 45.78 333 ALA A C 1
ATOM 2570 O O . ALA A 1 333 ? -0.246 0.575 42.596 1.00 45.78 333 ALA A O 1
ATOM 2571 N N . ALA A 1 334 ? 1.231 2.253 42.309 1.00 42.59 334 ALA A N 1
ATOM 2572 C CA . ALA A 1 334 ? 2.371 1.555 42.882 1.00 42.59 334 ALA A CA 1
ATOM 2573 C C . ALA A 1 334 ? 2.117 1.317 44.381 1.00 42.59 334 ALA A C 1
ATOM 2575 O O . ALA A 1 334 ? 2.418 2.160 45.224 1.00 42.59 334 ALA A O 1
ATOM 2576 N N . GLY A 1 335 ? 1.498 0.184 44.701 1.00 41.03 335 GLY A N 1
ATOM 2577 C CA . GLY A 1 335 ? 1.389 -0.362 46.042 1.00 41.03 335 GLY A CA 1
ATOM 2578 C C . GLY A 1 335 ? 2.522 -1.354 46.252 1.00 41.03 335 GLY A C 1
ATOM 2579 O O . GLY A 1 335 ? 2.470 -2.439 45.692 1.00 41.03 335 GLY A O 1
ATOM 2580 N N . SER A 1 336 ? 3.533 -0.917 47.009 1.00 43.53 336 SER A N 1
ATOM 2581 C CA . SER A 1 336 ? 4.537 -1.716 47.729 1.00 43.53 336 SER A CA 1
ATOM 2582 C C . SER A 1 336 ? 5.016 -3.011 47.059 1.00 43.53 336 SER A C 1
ATOM 2584 O O . SER A 1 336 ? 4.426 -4.060 47.278 1.00 43.53 336 SER A O 1
ATOM 2586 N N . ASP A 1 337 ? 6.136 -2.930 46.342 1.00 37.56 337 ASP A N 1
ATOM 2587 C CA . ASP A 1 337 ? 7.318 -3.737 46.658 1.00 37.56 337 ASP A CA 1
ATOM 2588 C C . ASP A 1 337 ? 8.569 -3.043 46.097 1.00 37.56 337 ASP A C 1
ATOM 2590 O O . ASP A 1 337 ? 8.599 -2.542 44.972 1.00 37.56 337 ASP A O 1
ATOM 2594 N N . ASP A 1 338 ? 9.563 -2.918 46.968 1.00 43.31 338 ASP A N 1
ATOM 2595 C CA . ASP A 1 338 ? 10.791 -2.147 46.809 1.00 43.31 338 ASP A CA 1
ATOM 2596 C C . ASP A 1 338 ? 11.704 -2.785 45.751 1.00 43.31 338 ASP A C 1
ATOM 2598 O O . ASP A 1 338 ? 12.243 -3.873 45.948 1.00 43.31 338 ASP A O 1
ATOM 2602 N N . VAL A 1 339 ? 11.906 -2.096 44.626 1.00 36.91 339 VAL A N 1
ATOM 2603 C CA . VAL A 1 339 ? 13.080 -2.309 43.773 1.00 36.91 339 VAL A CA 1
ATOM 2604 C C . VAL A 1 339 ? 13.745 -0.961 43.568 1.00 36.91 339 VAL A C 1
ATOM 2606 O O . VAL A 1 339 ? 13.359 -0.141 42.734 1.00 36.91 339 VAL A O 1
ATOM 2609 N N . THR A 1 340 ? 14.768 -0.738 44.381 1.00 34.91 340 THR A N 1
ATOM 2610 C CA . THR A 1 340 ? 15.659 0.407 44.311 1.00 34.91 340 THR A CA 1
ATOM 2611 C C . THR A 1 340 ? 16.452 0.358 43.000 1.00 34.91 340 THR A C 1
ATOM 2613 O O . THR A 1 340 ? 17.360 -0.454 42.842 1.00 34.91 340 THR A O 1
ATOM 2616 N N . VAL A 1 341 ? 16.160 1.263 42.064 1.00 34.47 341 VAL A N 1
ATOM 2617 C CA . VAL A 1 341 ? 17.112 1.635 41.006 1.00 34.47 341 VAL A CA 1
ATOM 2618 C C . VAL A 1 341 ? 17.486 3.093 41.216 1.00 34.47 341 VAL A C 1
ATOM 2620 O O . VAL A 1 341 ? 16.727 4.018 40.934 1.00 34.47 341 VAL A O 1
ATOM 2623 N N . ALA A 1 342 ? 18.676 3.287 41.772 1.00 34.19 342 ALA A N 1
ATOM 2624 C CA . ALA A 1 342 ? 19.296 4.588 41.911 1.00 34.19 342 ALA A CA 1
ATOM 2625 C C . ALA A 1 342 ? 19.749 5.114 40.538 1.00 34.19 342 ALA A C 1
ATOM 2627 O O . ALA A 1 342 ? 20.563 4.483 39.870 1.00 34.19 342 ALA A O 1
ATOM 2628 N N . SER A 1 343 ? 19.278 6.298 40.144 1.00 32.69 343 SER A N 1
ATOM 2629 C CA . SER A 1 343 ? 20.154 7.408 39.729 1.00 32.69 343 SER A CA 1
ATOM 2630 C C . SER A 1 343 ? 19.372 8.708 39.464 1.00 32.69 343 SER A C 1
ATOM 2632 O O . SER A 1 343 ? 18.565 8.826 38.553 1.00 32.69 343 SER A O 1
ATOM 2634 N N . SER A 1 344 ? 19.655 9.696 40.316 1.00 32.22 344 SER A N 1
ATOM 2635 C CA . SER A 1 344 ? 20.126 11.037 39.935 1.00 32.22 344 SER A CA 1
ATOM 2636 C C . SER A 1 344 ? 19.278 11.928 39.002 1.00 32.22 344 SER A C 1
ATOM 2638 O O . SER A 1 344 ? 19.539 12.034 37.813 1.00 32.22 344 SER A O 1
ATOM 2640 N N . GLY A 1 345 ? 18.405 12.737 39.616 1.00 29.75 345 GLY A N 1
ATOM 2641 C CA . GLY A 1 345 ? 18.514 14.208 39.564 1.00 29.75 345 GLY A CA 1
ATOM 2642 C C . GLY A 1 345 ? 18.011 14.981 38.333 1.00 29.75 345 GLY A C 1
ATOM 2643 O O . GLY A 1 345 ? 18.779 15.274 37.428 1.00 29.75 345 GLY A O 1
ATOM 2644 N N . SER A 1 346 ? 16.797 15.535 38.414 1.00 31.06 346 SER A N 1
ATOM 2645 C CA . SER A 1 346 ? 16.575 16.985 38.631 1.00 31.06 346 SER A CA 1
ATOM 2646 C C . SER A 1 346 ? 15.087 17.333 38.548 1.00 31.06 346 SER A C 1
ATOM 2648 O O . SER A 1 346 ? 14.404 17.041 37.574 1.00 31.06 346 SER A O 1
ATOM 2650 N N . ARG A 1 347 ? 14.588 17.962 39.615 1.00 31.75 347 ARG A N 1
ATOM 2651 C CA . ARG A 1 347 ? 13.223 18.479 39.751 1.00 31.75 347 ARG A CA 1
ATOM 2652 C C . ARG A 1 347 ? 13.123 19.857 39.090 1.00 31.75 347 ARG A C 1
ATOM 2654 O O . ARG A 1 347 ? 13.906 20.735 39.435 1.00 31.75 347 ARG A O 1
ATOM 2661 N N . SER A 1 348 ? 12.074 20.095 38.308 1.00 31.02 348 SER A N 1
ATOM 2662 C CA . SER A 1 348 ? 11.413 21.405 38.289 1.00 31.02 348 SER A CA 1
ATOM 2663 C C . SER A 1 348 ? 9.907 21.226 38.110 1.00 31.02 348 SER A C 1
ATOM 2665 O O . SER A 1 348 ? 9.427 20.735 37.093 1.00 31.02 348 SER A O 1
ATOM 2667 N N . THR A 1 349 ? 9.196 21.585 39.168 1.00 31.45 349 THR A N 1
ATOM 2668 C CA . THR A 1 349 ? 7.748 21.584 39.373 1.00 31.45 349 THR A CA 1
ATOM 2669 C C . THR A 1 349 ? 7.059 22.741 38.633 1.00 31.45 349 THR A C 1
ATOM 2671 O O . THR A 1 349 ? 7.727 23.710 38.289 1.00 31.45 349 THR A O 1
ATOM 2674 N N . LEU A 1 350 ? 5.715 22.665 38.567 1.00 29.91 350 LEU A N 1
ATOM 2675 C CA . LEU A 1 350 ? 4.676 23.658 38.184 1.00 29.91 350 LEU A CA 1
ATOM 2676 C C . LEU A 1 350 ? 4.024 23.285 36.833 1.00 29.91 350 LEU A C 1
ATOM 2678 O O . LEU A 1 350 ? 4.716 23.171 35.837 1.00 29.91 350 LEU A O 1
ATOM 2682 N N . HIS A 1 351 ? 2.714 23.069 36.688 1.00 27.59 351 HIS A N 1
ATOM 2683 C CA . HIS A 1 351 ? 1.567 23.548 37.460 1.00 27.59 351 HIS A CA 1
ATOM 2684 C C . HIS A 1 351 ? 0.340 22.659 37.169 1.00 27.59 351 HIS A C 1
ATOM 2686 O O . HIS A 1 351 ? 0.042 22.378 36.010 1.00 27.59 351 HIS A O 1
ATOM 2692 N N . SER A 1 352 ? -0.410 22.272 38.203 1.00 28.56 352 SER A N 1
ATOM 2693 C CA . SER A 1 352 ? -1.789 21.790 38.076 1.00 28.56 352 SER A CA 1
ATOM 2694 C C . SER A 1 352 ? -2.752 22.967 38.230 1.00 28.56 352 SER A C 1
ATOM 2696 O O . SER A 1 352 ? -2.663 23.675 39.233 1.00 28.56 352 SER A O 1
ATOM 2698 N N . MET A 1 353 ? -3.728 23.132 37.337 1.00 27.95 353 MET A N 1
ATOM 2699 C CA . MET A 1 353 ? -5.007 23.737 37.724 1.00 27.95 353 MET A CA 1
ATOM 2700 C C . MET A 1 353 ? -6.143 23.263 36.813 1.00 27.95 353 MET A C 1
ATOM 2702 O O . MET A 1 353 ? -6.350 23.756 35.711 1.00 27.95 353 MET A O 1
ATOM 2706 N N . VAL A 1 354 ? -6.901 22.298 37.327 1.00 27.98 354 VAL A N 1
ATOM 2707 C CA . VAL A 1 354 ? -8.275 21.995 36.919 1.00 27.98 354 VAL A CA 1
ATOM 2708 C C . VAL A 1 354 ? -9.192 22.979 37.640 1.00 27.98 354 VAL A C 1
ATOM 2710 O O . VAL A 1 354 ? -9.140 23.017 38.866 1.00 27.98 354 VAL A O 1
ATOM 2713 N N . ARG A 1 355 ? -10.075 23.696 36.925 1.00 27.78 355 ARG A N 1
ATOM 2714 C CA . ARG A 1 355 ? -11.436 24.029 37.402 1.00 27.78 355 ARG A CA 1
ATOM 2715 C C . ARG A 1 355 ? -12.421 24.192 36.240 1.00 27.78 355 ARG A C 1
ATOM 2717 O O . ARG A 1 355 ? -12.448 25.201 35.549 1.00 27.78 355 ARG A O 1
ATOM 2724 N N . LEU A 1 356 ? -13.230 23.146 36.093 1.00 29.38 356 LEU A N 1
ATOM 2725 C CA . LEU A 1 356 ? -14.679 23.128 35.875 1.00 29.38 356 LEU A CA 1
ATOM 2726 C C . LEU A 1 356 ? -15.388 24.500 35.786 1.00 29.38 356 LEU A C 1
ATOM 2728 O O . LEU A 1 356 ? -15.362 25.275 36.740 1.00 29.38 356 LEU A O 1
ATOM 2732 N N . SER A 1 357 ? -16.208 24.700 34.752 1.00 28.31 357 SER A N 1
ATOM 2733 C CA . SER A 1 357 ? -17.573 25.191 34.984 1.00 28.31 357 SER A CA 1
ATOM 2734 C C . SER A 1 357 ? -18.530 24.631 33.933 1.00 28.31 357 SER A C 1
ATOM 2736 O O . SER A 1 357 ? -18.430 24.893 32.738 1.00 28.31 357 SER A O 1
ATOM 2738 N N . ALA A 1 358 ? -19.461 23.810 34.409 1.00 28.55 358 ALA A N 1
ATOM 2739 C CA . ALA A 1 358 ? -20.651 23.424 33.685 1.00 28.55 358 ALA A CA 1
ATOM 2740 C C . ALA A 1 358 ? -21.857 24.126 34.321 1.00 28.55 358 ALA A C 1
ATOM 2742 O O . ALA A 1 358 ? -22.002 24.137 35.541 1.00 28.55 358 ALA A O 1
ATOM 2743 N N . ARG A 1 359 ? -22.757 24.545 33.428 1.00 32.59 359 ARG A N 1
ATOM 2744 C CA . ARG A 1 359 ? -24.224 24.541 33.539 1.00 32.59 359 ARG A CA 1
ATOM 2745 C C . ARG A 1 359 ? -24.990 25.741 34.114 1.00 32.59 359 ARG A C 1
ATOM 2747 O O . ARG A 1 359 ? -24.855 26.125 35.266 1.00 32.59 359 ARG A O 1
ATOM 2754 N N . CYS A 1 360 ? -26.012 26.049 33.298 1.00 27.44 360 CYS A N 1
ATOM 2755 C CA . CYS A 1 360 ? -27.375 26.483 33.629 1.00 27.44 360 CYS A CA 1
ATOM 2756 C C . CYS A 1 360 ? -27.537 27.973 33.988 1.00 27.44 360 CYS A C 1
ATOM 2758 O O . CYS A 1 360 ? -26.715 28.541 34.678 1.00 27.44 360 CYS A O 1
ATOM 2760 N N . ARG A 1 361 ? -28.598 28.686 33.594 1.00 34.91 361 ARG A N 1
ATOM 2761 C CA . ARG A 1 361 ? -29.854 28.355 32.901 1.00 34.91 361 ARG A CA 1
ATOM 2762 C C . ARG A 1 361 ? -30.543 29.683 32.540 1.00 34.91 361 ARG A C 1
ATOM 2764 O O . ARG A 1 361 ? -30.402 30.658 33.263 1.00 34.91 361 ARG A O 1
ATOM 2771 N N . SER A 1 362 ? -31.322 29.652 31.460 1.00 32.94 362 SER A N 1
ATOM 2772 C CA . SER A 1 362 ? -32.607 30.344 31.255 1.00 32.94 362 SER A CA 1
ATOM 2773 C C . SER A 1 362 ? -32.816 31.777 31.782 1.00 32.94 362 SER A C 1
ATOM 2775 O O . SER A 1 362 ? -33.048 31.989 32.966 1.00 32.94 362 SER A O 1
ATOM 2777 N N . GLY A 1 363 ? -33.007 32.694 30.829 1.00 29.67 363 GLY A N 1
ATOM 2778 C CA . GLY A 1 363 ? -34.251 33.458 30.699 1.00 29.67 363 GLY A CA 1
ATOM 2779 C C . GLY A 1 363 ? -34.508 34.598 31.686 1.00 29.67 363 GLY A C 1
ATOM 2780 O O . GLY A 1 363 ? -34.916 34.370 32.817 1.00 29.67 363 GLY A O 1
ATOM 2781 N N . ARG A 1 364 ? -34.503 35.831 31.172 1.00 38.53 364 ARG A N 1
ATOM 2782 C CA . ARG A 1 364 ? -35.722 36.656 31.092 1.00 38.53 364 ARG A CA 1
ATOM 2783 C C . ARG A 1 364 ? -35.461 37.938 30.307 1.00 38.53 364 ARG A C 1
ATOM 2785 O O . ARG A 1 364 ? -34.546 38.698 30.594 1.00 38.53 364 ARG A O 1
ATOM 2792 N N . SER A 1 365 ? -36.336 38.132 29.329 1.00 35.50 365 SER A N 1
ATOM 2793 C CA . SER A 1 365 ? -36.616 39.374 28.620 1.00 35.50 365 SER A CA 1
ATOM 2794 C C . SER A 1 365 ? -36.799 40.551 29.587 1.00 35.50 365 SER A C 1
ATOM 2796 O O . SER A 1 365 ? -37.521 40.438 30.582 1.00 35.50 365 SER A O 1
ATOM 2798 N N . ARG A 1 366 ? -36.176 41.686 29.263 1.00 39.72 366 ARG A N 1
ATOM 2799 C CA . ARG A 1 366 ? -36.526 43.008 29.786 1.00 39.72 366 ARG A CA 1
ATOM 2800 C C . ARG A 1 366 ? -36.607 43.979 28.609 1.00 39.72 366 ARG A C 1
ATOM 2802 O O . ARG A 1 366 ? -35.626 44.186 27.905 1.00 39.72 366 ARG A O 1
ATOM 2809 N N . ALA A 1 367 ? -37.806 44.515 28.408 1.00 41.12 367 ALA A N 1
ATOM 2810 C CA . ALA A 1 367 ? -38.117 45.600 27.488 1.00 41.12 367 ALA A CA 1
ATOM 2811 C C . ALA A 1 367 ? -37.363 46.895 27.859 1.00 41.12 367 ALA A C 1
ATOM 2813 O O . ALA A 1 367 ? -37.065 47.092 29.042 1.00 41.12 367 ALA A O 1
ATOM 2814 N N . PRO A 1 368 ? -37.104 47.800 26.899 1.00 50.44 368 PRO A N 1
ATOM 2815 C CA . PRO A 1 368 ? -36.610 49.134 27.201 1.00 50.44 368 PRO A CA 1
ATOM 2816 C C . PRO A 1 368 ? -37.775 50.094 27.495 1.00 50.44 368 PRO A C 1
ATOM 2818 O O . PRO A 1 368 ? -38.748 50.175 26.749 1.00 50.44 368 PRO A O 1
ATOM 2821 N N . LEU 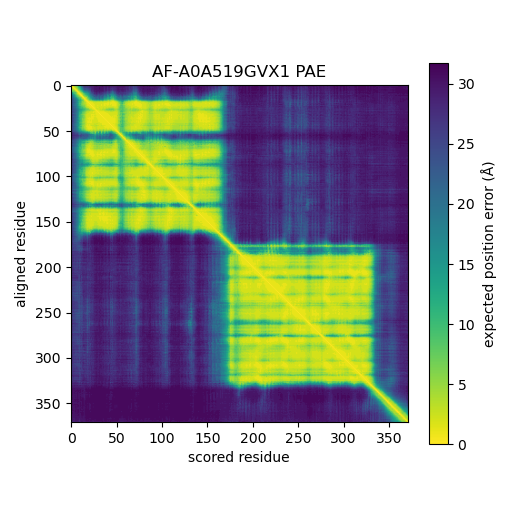A 1 369 ? -37.647 50.827 28.599 1.00 41.69 369 LEU A N 1
ATOM 2822 C CA . LEU A 1 369 ? -38.385 52.051 28.903 1.00 41.69 369 LEU A CA 1
ATOM 2823 C C . LEU A 1 369 ? -37.443 53.225 28.643 1.00 41.69 369 LEU A C 1
ATOM 2825 O O . LEU A 1 369 ? -36.400 53.272 29.286 1.00 41.69 369 LEU A O 1
ATOM 2829 N N . THR A 1 370 ? -37.833 54.117 27.732 1.00 47.22 370 THR A N 1
ATOM 2830 C CA . THR A 1 370 ? -37.720 55.597 27.753 1.00 47.22 370 THR A CA 1
ATOM 2831 C C . THR A 1 370 ? -38.120 56.066 26.350 1.00 47.22 370 THR A C 1
ATOM 2833 O O . THR A 1 370 ? -37.515 55.618 25.380 1.00 47.22 370 THR A O 1
ATOM 2836 N N . SER A 1 371 ? -39.307 56.658 26.201 1.00 46.53 371 SER A N 1
ATOM 2837 C CA . SER A 1 371 ? -39.627 58.096 26.347 1.00 46.53 371 SER A CA 1
ATOM 2838 C C . SER A 1 371 ? -39.284 58.903 25.109 1.00 46.53 371 SER A C 1
ATOM 2840 O O . SER A 1 371 ? -38.101 58.887 24.716 1.00 46.53 371 SER A O 1
#

pLDDT: mean 74.21, std 21.17, range [27.44, 97.62]